Protein 1GY7 (pdb70)

GO terms:
  GO:0005635 nuclear envelope (C, IDA)
  GO:0031267 small GTPase binding (F, IDA)
  GO:0006606 protein import into nucleus (P, IMP)
  GO:0006913 nucleocytoplasmic transport (P, IMP)
  GO:0005737 cytoplasm (C, EXP)

Foldseek 3Di:
DQQVQCVVVVVVQQVCLQVPLLPLLVQAAQQAWECAPPDIDGGSVRVSVVSVPPPFPGKHWAWPDKDKDAPDVPPKMKMKTWTWMDTHPDPGTWIKIWMFTWDDDDPHTHTRYIYIDTDDD/DVLLVQVCVAVVVQQVCLQVPLLPQLVQAAQQAWEQAANDIDGHSVRVSVVSNPPPADGKHWDWDDKDKDAPDPPAKIKIKTWTWIQTPVDPPTFIKIKMFTWDDDPSHTHTRYIYIDTDHD/DPQVVVQVVVLQVCLQVPLLPLLVQAAQQAWECAPPDIDGGSVRVSVVSNPPPFPGKHWAWDDWDKDAPDPPPKMKIKTWTWIQTDPDPDTWIKIWIFTWDDDDSHTHTRYIYMDIDGD/DPVQVVVQVVVLQVVLQVPLLPLLVQAAQQAWECAAPDIDGHSVRVSVVSNPDPADGKHWDWDDWDKDAPDPPAKIKIKTWTWMCTDPDDDTWTKIKMFTWDDDPSHTHTRYIYIHIDDD

Nearest PDB structures (foldseek):
  1gyb-assembly2_C  TM=9.883E-01  e=4.942E-22  Saccharomyces cerevisiae
  1jb2-assembly1_B  TM=9.463E-01  e=9.056E-14  Rattus norvegicus
  1jb4-assembly1_B  TM=9.414E-01  e=1.019E-13  Rattus norvegicus
  1gy6-assembly1_B  TM=9.340E-01  e=9.608E-14  Rattus norvegicus
  2r4i-assembly1_B  TM=7.068E-01  e=5.750E-04  Cytophaga hutchinsonii ATCC 33406

Structure (mmCIF, N/CA/C/O backbone):
data_1GY7
#
_entry.id   1GY7
#
_cell.length_a   58.660
_cell.length_b   83.870
_cell.length_c   61.500
_cell.angle_alpha   90.00
_cell.angle_beta   115.86
_cell.angle_gamma   90.00
#
_symmetry.space_group_name_H-M   'P 1 21 1'
#
loop_
_entity.id
_entity.type
_entity.pdbx_description
1 polymer 'NUCLEAR TRANSPORT FACTOR 2'
2 water water
#
loop_
_atom_site.group_PDB
_atom_site.id
_atom_site.type_symbol
_atom_site.label_atom_id
_atom_site.label_alt_id
_atom_site.label_comp_id
_atom_site.label_asym_id
_atom_site.label_entity_id
_atom_site.label_seq_id
_atom_site.pdbx_PDB_ins_code
_atom_site.Cartn_x
_atom_site.Cartn_y
_atom_site.Cartn_z
_atom_site.occupancy
_atom_site.B_iso_or_equiv
_atom_site.auth_seq_id
_atom_site.auth_comp_id
_atom_site.auth_asym_id
_atom_site.auth_atom_id
_atom_site.pdbx_PDB_model_num
ATOM 1 N N . ASP A 1 4 ? 21.291 -14.465 26.879 1.00 44.69 4 ASP A N 1
ATOM 2 C CA . ASP A 1 4 ? 22.316 -13.409 27.110 1.00 44.34 4 ASP A CA 1
ATOM 3 C C . ASP A 1 4 ? 21.669 -12.159 27.699 1.00 43.96 4 ASP A C 1
ATOM 4 O O . ASP A 1 4 ? 21.401 -12.096 28.900 1.00 43.70 4 ASP A O 1
ATOM 6 N N . PHE A 1 5 ? 21.420 -11.165 26.851 1.00 42.86 5 PHE A N 1
ATOM 7 C CA . PHE A 1 5 ? 20.803 -9.926 27.304 1.00 42.08 5 PHE A CA 1
ATOM 8 C C . PHE A 1 5 ? 19.413 -10.197 27.864 1.00 40.42 5 PHE A C 1
ATOM 9 O O . PHE A 1 5 ? 18.936 -9.466 28.733 1.00 39.76 5 PHE A O 1
ATOM 17 N N . ASN A 1 6 ? 18.765 -11.246 27.362 1.00 38.77 6 ASN A N 1
ATOM 18 C CA . ASN A 1 6 ? 17.435 -11.613 27.837 1.00 37.97 6 ASN A CA 1
ATOM 19 C C . ASN A 1 6 ? 17.522 -12.135 29.268 1.00 36.35 6 ASN A C 1
ATOM 20 O O . ASN A 1 6 ? 16.625 -11.900 30.077 1.00 35.85 6 ASN A O 1
ATOM 25 N N . THR A 1 7 ? 18.606 -12.843 29.575 1.00 35.81 7 THR A N 1
ATOM 26 C CA . THR A 1 7 ? 18.809 -13.386 30.915 1.00 34.90 7 THR A CA 1
ATOM 27 C C . THR A 1 7 ? 19.065 -12.236 31.880 1.00 33.88 7 THR A C 1
ATOM 28 O O . THR A 1 7 ? 18.469 -12.165 32.955 1.00 32.96 7 THR A O 1
ATOM 32 N N . LEU A 1 8 ? 19.958 -11.335 31.486 1.00 33.23 8 LEU A N 1
ATOM 33 C CA . LEU A 1 8 ? 20.285 -10.177 32.309 1.00 33.92 8 LEU A CA 1
ATOM 34 C C . LEU A 1 8 ? 19.031 -9.343 32.548 1.00 32.85 8 LEU A C 1
ATOM 35 O O . LEU A 1 8 ? 18.762 -8.910 33.671 1.00 31.77 8 LEU A O 1
ATOM 40 N N . ALA A 1 9 ? 18.264 -9.127 31.483 1.00 31.98 9 ALA A N 1
ATOM 41 C CA . ALA A 1 9 ? 17.037 -8.345 31.563 1.00 30.25 9 ALA A CA 1
ATOM 42 C C . ALA A 1 9 ? 15.994 -9.081 32.390 1.00 29.79 9 ALA A C 1
ATOM 43 O O . ALA A 1 9 ? 15.250 -8.468 33.155 1.00 29.52 9 ALA A O 1
ATOM 45 N N . GLN A 1 10 ? 15.944 -10.399 32.228 1.00 28.21 10 GLN A N 1
ATOM 46 C CA . GLN A 1 10 ? 14.997 -11.221 32.966 1.00 28.54 10 GLN A CA 1
ATOM 47 C C . GLN A 1 10 ? 15.251 -11.050 34.455 1.00 26.17 10 GLN A C 1
ATOM 48 O O . GLN A 1 10 ? 14.335 -10.753 35.219 1.00 26.21 10 GLN A O 1
ATOM 54 N N . ASN A 1 11 ? 16.504 -11.224 34.862 1.00 24.60 11 ASN A N 1
ATOM 55 C CA . ASN A 1 11 ? 16.847 -11.103 36.271 1.00 22.84 11 ASN A CA 1
ATOM 56 C C . ASN A 1 11 ? 16.540 -9.735 36.862 1.00 20.31 11 ASN A C 1
ATOM 57 O O . ASN A 1 11 ? 15.904 -9.647 37.908 1.00 19.81 11 ASN A O 1
ATOM 62 N N . PHE A 1 12 ? 16.980 -8.668 36.203 1.00 20.22 12 PHE A N 1
ATOM 63 C CA . PHE A 1 12 ? 16.719 -7.333 36.730 1.00 19.63 12 PHE A CA 1
ATOM 64 C C . PHE A 1 12 ? 15.228 -7.014 36.730 1.00 19.66 12 PHE A C 1
ATOM 65 O O . PHE A 1 12 ? 14.684 -6.539 37.727 1.00 17.55 12 PHE A O 1
ATOM 73 N N . THR A 1 13 ? 14.570 -7.277 35.605 1.00 20.27 13 THR A N 1
ATOM 74 C CA . THR A 1 13 ? 13.144 -7.004 35.475 1.00 22.09 13 THR A CA 1
ATOM 75 C C . THR A 1 13 ? 12.307 -7.753 36.507 1.00 22.07 13 THR A C 1
ATOM 76 O O . THR A 1 13 ? 11.379 -7.187 37.085 1.00 22.18 13 THR A O 1
ATOM 80 N N . GLN A 1 14 ? 12.628 -9.023 36.739 1.00 21.94 14 GLN A N 1
ATOM 81 C CA . GLN A 1 14 ? 11.897 -9.812 37.723 1.00 22.75 14 GLN A CA 1
ATOM 82 C C . GLN A 1 14 ? 12.102 -9.224 39.114 1.00 20.83 14 GLN A C 1
ATOM 83 O O . GLN A 1 14 ? 11.166 -9.156 39.906 1.00 20.84 14 GLN A O 1
ATOM 89 N N . PHE A 1 15 ? 13.331 -8.802 39.400 1.00 18.90 15 PHE A N 1
ATOM 90 C CA . PHE A 1 15 ? 13.658 -8.203 40.689 1.00 17.76 15 PHE A CA 1
ATOM 91 C C . PHE A 1 15 ? 12.845 -6.921 40.853 1.00 17.64 15 PHE A C 1
ATOM 92 O O . PHE A 1 15 ? 12.292 -6.647 41.922 1.00 18.06 15 PHE A O 1
ATOM 100 N N . TYR A 1 16 ? 12.774 -6.142 39.779 1.00 15.67 16 TYR A N 1
ATOM 101 C CA . TYR A 1 16 ? 12.037 -4.888 39.798 1.00 14.29 16 TYR A CA 1
ATOM 102 C C . TYR A 1 16 ? 10.557 -5.105 40.092 1.00 14.00 16 TYR A C 1
ATOM 103 O O . TYR A 1 16 ? 10.000 -4.484 41.001 1.00 15.10 16 TYR A O 1
ATOM 112 N N . TYR A 1 17 ? 9.912 -5.980 39.324 1.00 14.24 17 TYR A N 1
ATOM 113 C CA . TYR A 1 17 ? 8.492 -6.224 39.536 1.00 14.91 17 TYR A CA 1
ATOM 114 C C . TYR A 1 17 ? 8.194 -6.868 40.882 1.00 15.51 17 TYR A C 1
ATOM 115 O O . TYR A 1 17 ? 7.166 -6.580 41.492 1.00 16.30 17 TYR A O 1
ATOM 124 N N . ASN A 1 18 ? 9.083 -7.740 41.348 1.00 17.59 18 ASN A N 1
ATOM 125 C CA . ASN A 1 18 ? 8.885 -8.372 42.648 1.00 19.86 18 ASN A CA 1
ATOM 126 C C . ASN A 1 18 ? 8.845 -7.287 43.723 1.00 18.77 18 ASN A C 1
ATOM 127 O O . ASN A 1 18 ? 8.013 -7.318 44.629 1.00 19.71 18 ASN A O 1
ATOM 132 N N . GLN A 1 19 ? 9.745 -6.316 43.611 1.00 19.29 19 GLN A N 1
ATOM 133 C CA . GLN A 1 19 ? 9.810 -5.228 44.578 1.00 19.06 19 GLN A CA 1
ATOM 134 C C . GLN A 1 19 ? 8.605 -4.300 44.443 1.00 18.53 19 GLN A C 1
ATOM 135 O O . GLN A 1 19 ? 8.082 -3.806 45.439 1.00 17.92 19 GLN A O 1
ATOM 141 N N . PHE A 1 20 ? 8.173 -4.062 43.207 1.00 17.58 20 PHE A N 1
ATOM 142 C CA . PHE A 1 20 ? 7.019 -3.200 42.947 1.00 15.95 20 PHE A CA 1
ATOM 143 C C . PHE A 1 20 ? 5.785 -3.806 43.615 1.00 16.29 20 PHE A C 1
ATOM 144 O O . PHE A 1 20 ? 5.027 -3.112 44.299 1.00 16.74 20 PHE A O 1
ATOM 152 N N . ASP A 1 21 ? 5.593 -5.105 43.411 1.00 17.52 21 ASP A N 1
ATOM 153 C CA . ASP A 1 21 ? 4.446 -5.810 43.967 1.00 19.84 21 ASP A CA 1
ATOM 154 C C . ASP A 1 21 ? 4.525 -5.997 45.484 1.00 20.96 21 ASP A C 1
ATOM 155 O O . ASP A 1 21 ? 3.499 -6.102 46.150 1.00 23.25 21 ASP A O 1
ATOM 160 N N . THR A 1 22 ? 5.739 -6.032 46.024 1.00 21.26 22 THR A N 1
ATOM 161 C CA . THR A 1 22 ? 5.934 -6.207 47.464 1.00 22.15 22 THR A CA 1
ATOM 162 C C . THR A 1 22 ? 5.830 -4.883 48.219 1.00 21.25 22 THR A C 1
ATOM 163 O O . THR A 1 22 ? 5.060 -4.758 49.174 1.00 20.97 22 THR A O 1
ATOM 167 N N . ASP A 1 23 ? 6.620 -3.902 47.794 1.00 20.61 23 ASP A N 1
ATOM 168 C CA . ASP A 1 23 ? 6.619 -2.584 48.421 1.00 20.31 23 ASP A CA 1
ATOM 169 C C . ASP A 1 23 ? 7.247 -1.585 47.458 1.00 19.65 23 ASP A C 1
ATOM 170 O O . ASP A 1 23 ? 8.466 -1.409 47.431 1.00 19.27 23 ASP A O 1
ATOM 175 N N . ARG A 1 24 ? 6.405 -0.927 46.670 1.00 19.45 24 ARG A N 1
ATOM 176 C CA . ARG A 1 24 ? 6.886 0.034 45.688 1.00 19.83 24 ARG A CA 1
ATOM 177 C C . ARG A 1 24 ? 7.580 1.271 46.263 1.00 19.81 24 ARG A C 1
ATOM 178 O O . ARG A 1 24 ? 8.306 1.964 45.546 1.00 19.05 24 ARG A O 1
ATOM 186 N N . SER A 1 25 ? 7.382 1.544 47.551 1.00 20.64 25 SER A N 1
ATOM 187 C CA . SER A 1 25 ? 8.017 2.707 48.169 1.00 21.14 25 SER A CA 1
ATOM 188 C C . SER A 1 25 ? 9.524 2.497 48.333 1.00 21.96 25 SER A C 1
ATOM 189 O O . SER A 1 25 ? 10.258 3.435 48.665 1.00 22.71 25 SER A O 1
ATOM 192 N N . GLN A 1 26 ? 9.981 1.271 48.088 1.00 21.00 26 GLN A N 1
ATOM 193 C CA . GLN A 1 26 ? 11.396 0.932 48.217 1.00 21.70 26 GLN A CA 1
ATOM 194 C C . GLN A 1 26 ? 12.114 0.792 46.875 1.00 19.94 26 GLN A C 1
ATOM 195 O O . GLN A 1 26 ? 13.220 0.254 46.813 1.00 20.81 26 GLN A O 1
ATOM 201 N N . LEU A 1 27 ? 11.490 1.279 45.807 1.00 17.79 27 LEU A N 1
ATOM 202 C CA . LEU A 1 27 ? 12.079 1.198 44.471 1.00 17.22 27 LEU A CA 1
ATOM 203 C C . LEU A 1 27 ? 13.098 2.294 44.178 1.00 16.80 27 LEU A C 1
ATOM 204 O O . LEU A 1 27 ? 13.752 2.275 43.137 1.00 15.36 27 LEU A O 1
ATOM 209 N N . GLY A 1 28 ? 13.229 3.246 45.096 1.00 17.33 28 GLY A N 1
ATOM 210 C CA . GLY A 1 28 ? 14.148 4.354 44.900 1.00 18.94 28 GLY A CA 1
ATOM 211 C C . GLY A 1 28 ? 15.573 4.027 44.491 1.00 19.62 28 GLY A C 1
ATOM 212 O O . GLY A 1 28 ? 16.148 4.706 43.637 1.00 19.50 28 GLY A O 1
ATOM 213 N N . ASN A 1 29 ? 16.150 2.989 45.088 1.00 19.93 29 ASN A N 1
ATOM 214 C CA . ASN A 1 29 ? 17.525 2.617 44.783 1.00 21.32 29 ASN A CA 1
ATOM 215 C C . ASN A 1 29 ? 17.745 2.105 43.365 1.00 20.45 29 ASN A C 1
ATOM 216 O O . ASN A 1 29 ? 18.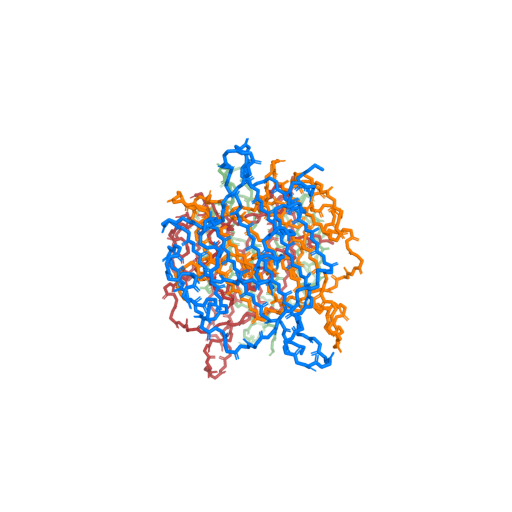886 1.891 42.954 1.00 20.90 29 ASN A O 1
ATOM 221 N N . LEU A 1 30 ? 16.664 1.908 42.617 1.00 18.52 30 LEU A N 1
ATOM 222 C CA . LEU A 1 30 ? 16.784 1.432 41.245 1.00 17.65 30 LEU A CA 1
ATOM 223 C C . LEU A 1 30 ? 16.732 2.602 40.265 1.00 17.27 30 LEU A C 1
ATOM 224 O O . LEU A 1 30 ? 16.849 2.417 39.053 1.00 17.38 30 LEU A O 1
ATOM 229 N N . TYR A 1 31 ? 16.571 3.807 40.804 1.00 15.92 31 TYR A N 1
ATOM 230 C CA . TYR A 1 31 ? 16.507 5.027 39.998 1.00 16.11 31 TYR A CA 1
ATOM 231 C C . TYR A 1 31 ? 17.596 6.000 40.437 1.00 17.41 31 TYR A C 1
ATOM 232 O O . TYR A 1 31 ? 18.187 5.837 41.503 1.00 17.94 31 TYR A O 1
ATOM 241 N N . ARG A 1 32 ? 17.859 7.009 39.613 1.00 16.41 32 ARG A N 1
ATOM 242 C CA . ARG A 1 32 ? 18.870 8.016 39.933 1.00 17.74 32 ARG A CA 1
ATOM 243 C C . ARG A 1 32 ? 18.318 9.413 39.633 1.00 17.05 32 ARG A C 1
ATOM 244 O O . ARG A 1 32 ? 17.196 9.550 39.150 1.00 16.99 32 ARG A O 1
ATOM 252 N N . ASN A 1 33 ? 19.097 10.452 39.923 1.00 18.57 33 ASN A N 1
ATOM 253 C CA . ASN A 1 33 ? 18.646 11.820 39.689 1.00 19.65 33 ASN A CA 1
ATOM 254 C C . ASN A 1 33 ? 18.227 12.099 38.247 1.00 17.96 33 ASN A C 1
ATOM 255 O O . ASN A 1 33 ? 17.263 12.826 38.000 1.00 18.89 33 ASN A O 1
ATOM 260 N N . GLU A 1 34 ? 18.962 11.522 37.302 1.00 17.71 34 GLU A N 1
ATOM 261 C CA . GLU A 1 34 ? 18.707 11.723 35.879 1.00 16.50 34 GLU A CA 1
ATOM 262 C C . GLU A 1 34 ? 17.558 10.889 35.322 1.00 15.81 34 GLU A C 1
ATOM 263 O O . GLU A 1 34 ? 17.063 11.164 34.226 1.00 16.50 34 GLU A O 1
ATOM 269 N N . SER A 1 35 ? 17.131 9.882 36.077 1.00 14.76 35 SER A N 1
ATOM 270 C CA . SER A 1 35 ? 16.068 8.985 35.630 1.00 12.99 35 SER A CA 1
ATOM 271 C C . SER A 1 35 ? 14.748 9.646 35.268 1.00 12.85 35 SER A C 1
ATOM 272 O O . SER A 1 35 ? 14.323 10.607 35.900 1.00 13.05 35 SER A O 1
ATOM 275 N N . MET A 1 36 ? 14.095 9.112 34.241 1.00 12.77 36 MET A N 1
ATOM 276 C CA . MET A 1 36 ? 12.812 9.648 33.806 1.00 13.43 36 MET A CA 1
ATOM 277 C C . MET A 1 36 ? 11.749 8.573 33.750 1.00 12.97 36 MET A C 1
ATOM 278 O O . MET A 1 36 ? 11.991 7.467 33.256 1.00 12.17 36 MET A O 1
ATOM 283 N N . LEU A 1 37 ? 10.574 8.911 34.267 1.00 12.06 37 LEU A N 1
ATOM 284 C CA . LEU A 1 37 ? 9.434 8.007 34.254 1.00 13.06 37 LEU A CA 1
ATOM 285 C C . LEU A 1 37 ? 8.270 8.653 33.526 1.00 13.42 37 LEU A C 1
ATOM 286 O O . LEU A 1 37 ? 7.885 9.783 33.830 1.00 13.35 37 LEU A O 1
ATOM 291 N N . THR A 1 38 ? 7.732 7.952 32.540 1.00 11.77 38 THR A N 1
ATOM 292 C CA . THR A 1 38 ? 6.546 8.436 31.860 1.00 12.41 38 THR A CA 1
ATOM 293 C C . THR A 1 38 ? 5.523 7.400 32.269 1.00 13.49 38 THR A C 1
ATOM 294 O O . THR A 1 38 ? 5.550 6.266 31.793 1.00 14.03 38 THR A O 1
ATOM 298 N N . PHE A 1 39 ? 4.663 7.769 33.208 1.00 13.63 39 PHE A N 1
ATOM 299 C CA . PHE A 1 39 ? 3.637 6.856 33.669 1.00 14.57 39 PHE A CA 1
ATOM 300 C C . PHE A 1 39 ? 2.361 7.366 33.030 1.00 16.86 39 PHE A C 1
ATOM 301 O O . PHE A 1 39 ? 1.707 8.265 33.555 1.00 15.92 39 PHE A O 1
ATOM 309 N N . GLU A 1 40 ? 2.035 6.800 31.874 1.00 18.96 40 GLU A N 1
ATOM 310 C CA . GLU A 1 40 ? 0.863 7.212 31.122 1.00 20.34 40 GLU A CA 1
ATOM 311 C C . GLU A 1 40 ? 0.999 8.713 30.845 1.00 20.37 40 GLU A C 1
ATOM 312 O O . GLU A 1 40 ? 1.909 9.110 30.116 1.00 21.21 40 GLU A O 1
ATOM 318 N N . THR A 1 41 ? 0.148 9.557 31.421 1.00 21.41 41 THR A N 1
ATOM 319 C CA . THR A 1 41 ? 0.271 10.991 31.160 1.00 21.24 41 THR A CA 1
ATOM 320 C C . THR A 1 41 ? 1.134 11.750 32.169 1.00 21.60 41 THR A C 1
ATOM 321 O O . THR A 1 41 ? 1.324 12.960 32.035 1.00 23.35 41 THR A O 1
ATOM 325 N N . SER A 1 42 ? 1.659 11.048 33.169 1.00 21.40 42 SER A N 1
ATOM 326 C CA . SER A 1 42 ? 2.503 11.681 34.183 1.00 20.77 42 SER A CA 1
ATOM 327 C C . SER A 1 42 ? 3.987 11.591 33.822 1.00 21.13 42 SER A C 1
ATOM 328 O O . SER A 1 42 ? 4.495 10.514 33.519 1.00 18.58 42 SER A O 1
ATOM 331 N N . GLN A 1 43 ? 4.679 12.725 33.856 1.00 19.74 43 GLN A N 1
ATOM 332 C CA . GLN A 1 43 ? 6.106 12.762 33.541 1.00 21.06 43 GLN A CA 1
ATOM 333 C C . GLN A 1 43 ? 6.913 13.189 34.769 1.00 20.76 43 GLN A C 1
ATOM 334 O O . GLN A 1 43 ? 6.750 14.304 35.269 1.00 21.00 43 GLN A O 1
ATOM 340 N N . LEU A 1 44 ? 7.780 12.299 35.252 1.00 17.86 44 LEU A N 1
ATOM 341 C CA . LEU A 1 44 ? 8.596 12.579 36.435 1.00 18.71 44 LEU A CA 1
ATOM 342 C C . LEU A 1 44 ? 10.088 12.362 36.200 1.00 18.53 44 LEU A C 1
ATOM 343 O O . LEU A 1 44 ? 10.481 11.561 35.354 1.00 17.17 44 LEU A O 1
ATOM 348 N N . GLN A 1 45 ? 10.910 13.079 36.966 1.00 18.32 45 GLN A N 1
ATOM 349 C CA . GLN A 1 45 ? 12.362 12.968 36.878 1.00 19.22 45 GLN A CA 1
ATOM 350 C C . GLN A 1 45 ? 12.959 12.838 38.274 1.00 17.89 45 GLN A C 1
ATOM 351 O O . GLN A 1 45 ? 12.558 13.555 39.194 1.00 17.29 45 GLN A O 1
ATOM 357 N N . GLY A 1 46 ? 13.916 11.927 38.425 1.00 16.45 46 GLY A N 1
ATOM 358 C CA . GLY A 1 46 ? 14.559 11.729 39.711 1.00 16.63 46 GLY A CA 1
ATOM 359 C C . GLY A 1 46 ? 13.869 10.683 40.566 1.00 15.59 46 GLY A C 1
ATOM 360 O O . GLY A 1 46 ? 12.648 10.542 40.521 1.00 15.01 46 GLY A O 1
ATOM 361 N N . ALA A 1 47 ? 14.652 9.962 41.361 1.00 15.27 47 ALA A N 1
ATOM 362 C CA . ALA A 1 47 ? 14.117 8.909 42.217 1.00 17.72 47 ALA A CA 1
ATOM 363 C C . ALA A 1 47 ? 12.996 9.359 43.149 1.00 17.73 47 ALA A C 1
ATOM 364 O O . ALA A 1 47 ? 12.012 8.644 43.323 1.00 16.50 47 ALA A O 1
ATOM 366 N N . LYS A 1 48 ? 13.142 10.532 43.757 1.00 19.08 48 LYS A N 1
ATOM 367 C CA . LYS A 1 48 ? 12.126 11.036 44.680 1.00 20.16 48 LYS A CA 1
ATOM 368 C C . LYS A 1 48 ? 10.747 11.191 44.037 1.00 19.07 48 LYS A C 1
ATOM 369 O O . LYS A 1 48 ? 9.763 10.637 44.528 1.00 18.54 48 LYS A O 1
ATOM 375 N N . ASP A 1 49 ? 10.677 11.940 42.941 1.00 16.99 49 ASP A N 1
ATOM 376 C CA . ASP A 1 49 ? 9.404 12.159 42.258 1.00 16.61 49 ASP A CA 1
ATOM 377 C C . ASP A 1 49 ? 8.864 10.889 41.608 1.00 15.41 49 ASP A C 1
ATOM 378 O O . ASP A 1 49 ? 7.652 10.679 41.558 1.00 15.87 49 ASP A O 1
ATOM 383 N N . ILE A 1 50 ? 9.760 10.049 41.101 1.00 15.21 50 ILE A N 1
ATOM 384 C CA . ILE A 1 50 ? 9.343 8.802 40.469 1.00 14.66 50 ILE A CA 1
ATOM 385 C C . ILE A 1 50 ? 8.677 7.891 41.492 1.00 15.14 50 ILE A C 1
ATOM 386 O O . ILE A 1 50 ? 7.565 7.414 41.274 1.00 14.62 50 ILE A O 1
ATOM 391 N N . VAL A 1 51 ? 9.346 7.657 42.615 1.00 16.28 51 VAL A N 1
ATOM 392 C CA . VAL A 1 51 ? 8.775 6.799 43.643 1.00 16.45 51 VAL A CA 1
ATOM 393 C C . VAL A 1 51 ? 7.484 7.401 44.193 1.00 16.15 51 VAL A C 1
ATOM 394 O O . VAL A 1 51 ? 6.531 6.677 44.485 1.00 17.40 51 VAL A O 1
ATOM 398 N N . GLU A 1 52 ? 7.454 8.725 44.326 1.00 17.12 52 GLU A N 1
ATOM 399 C CA . GLU A 1 52 ? 6.275 9.418 44.832 1.00 18.17 52 GLU A CA 1
ATOM 400 C C . GLU A 1 52 ? 5.069 9.079 43.961 1.00 17.49 52 GLU A C 1
ATOM 401 O O . GLU A 1 52 ? 3.980 8.802 44.467 1.00 16.29 52 GLU A O 1
ATOM 407 N N . LYS A 1 53 ? 5.273 9.091 42.648 1.00 15.48 53 LYS A N 1
ATOM 408 C CA . LYS A 1 53 ? 4.197 8.780 41.714 1.00 15.39 53 LYS A CA 1
ATOM 409 C C . LYS A 1 53 ? 3.726 7.336 41.871 1.00 14.89 53 LYS A C 1
ATOM 410 O O . LYS A 1 53 ? 2.525 7.065 41.920 1.00 16.17 53 LYS A O 1
ATOM 416 N N . LEU A 1 54 ? 4.669 6.405 41.949 1.00 15.33 54 LEU A N 1
ATOM 417 C CA . LEU A 1 54 ? 4.303 5.003 42.097 1.00 14.68 54 LEU A CA 1
ATOM 418 C C . LEU A 1 54 ? 3.583 4.748 43.417 1.00 15.72 54 LEU A C 1
ATOM 419 O O . LEU A 1 54 ? 2.628 3.981 43.469 1.00 14.63 54 LEU A O 1
ATOM 424 N N . VAL A 1 55 ? 4.026 5.404 44.483 1.00 15.08 55 VAL A N 1
ATOM 425 C CA . VAL A 1 55 ? 3.385 5.219 45.777 1.00 16.80 55 VAL A CA 1
ATOM 426 C C . VAL A 1 55 ? 1.987 5.834 45.794 1.00 16.85 55 VAL A C 1
ATOM 427 O O . VAL A 1 55 ? 1.098 5.345 46.492 1.00 18.30 55 VAL A O 1
ATOM 431 N N . SER A 1 56 ? 1.788 6.890 45.008 1.00 16.32 56 SER A N 1
ATOM 432 C CA . SER A 1 56 ? 0.493 7.562 44.957 1.00 16.97 56 SER A CA 1
ATOM 433 C C . SER A 1 56 ? -0.604 6.705 44.322 1.00 17.03 56 SER A C 1
ATOM 434 O O . SER A 1 56 ? -1.785 7.010 44.468 1.00 17.55 56 SER A O 1
ATOM 437 N N . LEU A 1 57 ? -0.224 5.640 43.617 1.00 16.21 57 LEU A N 1
ATOM 438 C CA . LEU A 1 57 ? -1.219 4.767 42.994 1.00 16.13 57 LEU A CA 1
ATOM 439 C C . LEU A 1 57 ? -2.024 4.163 44.145 1.00 17.54 57 LEU A C 1
ATOM 440 O O . LEU A 1 57 ? -1.507 3.387 44.944 1.00 16.17 57 LEU A O 1
ATOM 445 N N . PRO A 1 58 ? -3.313 4.520 44.234 1.00 18.21 58 PRO A N 1
ATOM 446 C CA . PRO A 1 58 ? -4.265 4.088 45.260 1.00 20.53 58 PRO A CA 1
ATOM 447 C C . PRO A 1 58 ? -4.678 2.632 45.430 1.00 21.10 58 PRO A C 1
ATOM 448 O O . PRO A 1 58 ? -5.739 2.373 45.992 1.00 23.02 58 PRO A O 1
ATOM 452 N N . PHE A 1 59 ? -3.887 1.673 44.968 1.00 21.52 59 PHE A N 1
ATOM 453 C CA . PHE A 1 59 ? -4.303 0.291 45.167 1.00 22.98 59 PHE A CA 1
ATOM 454 C C . PHE A 1 59 ? -3.666 -0.304 46.416 1.00 24.52 59 PHE A C 1
ATOM 455 O O . PHE A 1 59 ? -2.646 0.188 46.899 1.00 25.71 59 PHE A O 1
ATOM 463 N N . GLN A 1 60 ? -4.286 -1.346 46.957 1.00 27.09 60 GLN A N 1
ATOM 464 C CA . GLN A 1 60 ? -3.762 -1.992 48.153 1.00 30.34 60 GLN A CA 1
ATOM 465 C C . GLN A 1 60 ? -2.836 -3.138 47.764 1.00 29.51 60 GLN A C 1
ATOM 466 O O . GLN A 1 60 ? -1.829 -3.386 48.424 1.00 30.95 60 GLN A O 1
ATOM 472 N N . LYS A 1 61 ? -3.184 -3.830 46.685 1.00 27.86 61 LYS A N 1
ATOM 473 C CA . LYS A 1 61 ? -2.385 -4.946 46.202 1.00 25.78 61 LYS A CA 1
ATOM 474 C C . LYS A 1 61 ? -2.267 -4.885 44.687 1.00 23.57 61 LYS A C 1
ATOM 475 O O . LYS A 1 61 ? -3.172 -4.413 44.001 1.00 22.15 61 LYS A O 1
ATOM 481 N N . VAL A 1 62 ? -1.144 -5.366 44.172 1.00 22.39 62 VAL A N 1
ATOM 482 C CA . VAL A 1 62 ? -0.916 -5.373 42.738 1.00 20.34 62 VAL A CA 1
ATOM 483 C C . VAL A 1 62 ? -0.007 -6.542 42.386 1.00 19.82 62 VAL A C 1
ATOM 484 O O . VAL A 1 62 ? 0.896 -6.894 43.146 1.00 19.69 62 VAL A O 1
ATOM 488 N N . GLN A 1 63 ? -0.265 -7.155 41.237 1.00 18.85 63 GLN A N 1
ATOM 489 C CA . GLN A 1 63 ? 0.540 -8.277 40.782 1.00 19.56 63 GLN A CA 1
ATOM 490 C C . GLN A 1 63 ? 0.849 -8.125 39.304 1.00 18.22 63 GLN A C 1
ATOM 491 O O . GLN A 1 63 ? -0.060 -7.980 38.490 1.00 17.26 63 GLN A O 1
ATOM 497 N N . HIS A 1 64 ? 2.134 -8.139 38.965 1.00 17.92 64 HIS A N 1
ATOM 498 C CA . HIS A 1 64 ? 2.548 -8.045 37.572 1.00 17.03 64 HIS A CA 1
ATOM 499 C C . HIS A 1 64 ? 2.673 -9.462 37.027 1.00 17.27 64 HIS A C 1
ATOM 500 O O . HIS A 1 64 ? 3.225 -10.342 37.691 1.00 18.43 64 HIS A O 1
ATOM 507 N N . ARG A 1 65 ? 2.154 -9.684 35.827 1.00 17.74 65 ARG A N 1
ATOM 508 C CA . ARG A 1 65 ? 2.259 -10.985 35.179 1.00 18.30 65 ARG A CA 1
ATOM 509 C C . ARG A 1 65 ? 2.835 -10.741 33.792 1.00 17.26 65 ARG A C 1
ATOM 510 O O . ARG A 1 65 ? 2.136 -10.260 32.903 1.00 17.23 65 ARG A O 1
ATOM 518 N N . ILE A 1 66 ? 4.113 -11.062 33.620 1.00 16.20 66 ILE A N 1
ATOM 519 C CA . ILE A 1 66 ? 4.795 -10.865 32.341 1.00 15.57 66 ILE A CA 1
ATOM 520 C C . ILE A 1 66 ? 4.352 -11.888 31.298 1.00 14.85 66 ILE A C 1
ATOM 521 O O . ILE A 1 66 ? 4.304 -13.082 31.584 1.00 16.45 66 ILE A O 1
ATOM 526 N N . THR A 1 67 ? 4.012 -11.420 30.099 1.00 12.62 67 THR A N 1
ATOM 527 C CA . THR A 1 67 ? 3.625 -12.327 29.023 1.00 14.15 67 THR A CA 1
ATOM 528 C C . THR A 1 67 ? 4.687 -12.297 27.921 1.00 13.94 67 THR A C 1
ATOM 529 O O . THR A 1 67 ? 4.828 -13.257 27.167 1.00 14.29 67 THR A O 1
ATOM 533 N N . THR A 1 68 ? 5.428 -11.194 27.819 1.00 12.46 68 THR A N 1
ATOM 534 C CA . THR A 1 68 ? 6.531 -11.110 26.862 1.00 11.82 68 THR A CA 1
ATOM 535 C C . THR A 1 68 ? 7.650 -10.240 27.420 1.00 12.02 68 THR A C 1
ATOM 536 O O . THR A 1 68 ? 7.406 -9.262 28.140 1.00 11.38 68 THR A O 1
ATOM 540 N N . LEU A 1 69 ? 8.881 -10.624 27.109 1.00 11.24 69 LEU A N 1
ATOM 541 C CA . LEU A 1 69 ? 10.048 -9.866 27.528 1.00 12.63 69 LEU A CA 1
ATOM 542 C C . LEU A 1 69 ? 11.085 -9.984 26.424 1.00 13.76 69 LEU A C 1
ATOM 543 O O . LEU A 1 69 ? 11.407 -11.090 25.975 1.00 15.35 69 LEU A O 1
ATOM 548 N N . ASP A 1 70 ? 11.593 -8.842 25.975 1.00 12.23 70 ASP A N 1
ATOM 549 C CA . ASP A 1 70 ? 12.598 -8.814 24.921 1.00 13.18 70 ASP A CA 1
ATOM 550 C C . ASP A 1 70 ? 13.660 -7.797 25.292 1.00 13.68 70 ASP A C 1
ATOM 551 O O . ASP A 1 70 ? 13.348 -6.706 25.771 1.00 16.96 70 ASP A O 1
ATOM 556 N N . ALA A 1 71 ? 14.915 -8.148 25.055 1.00 11.85 71 ALA A N 1
ATOM 557 C CA . ALA A 1 71 ? 16.006 -7.242 25.376 1.00 12.55 71 ALA A CA 1
ATOM 558 C C . ALA A 1 71 ? 17.033 -7.186 24.263 1.00 13.09 71 ALA A C 1
ATOM 559 O O . ALA A 1 71 ? 17.238 -8.163 23.535 1.00 13.66 71 ALA A O 1
ATOM 561 N N . GLN A 1 72 ? 17.663 -6.023 24.129 1.00 11.70 72 GLN A N 1
ATOM 562 C CA . GLN A 1 72 ? 18.710 -5.808 23.135 1.00 11.51 72 GLN A CA 1
ATOM 563 C C . GLN A 1 72 ? 19.732 -4.858 23.730 1.00 11.95 72 GLN A C 1
ATOM 564 O O . GLN A 1 72 ? 19.407 -4.043 24.595 1.00 12.73 72 GLN A O 1
ATOM 570 N N . PRO A 1 73 ? 20.991 -4.963 23.297 1.00 13.42 73 PRO A N 1
ATOM 571 C CA . PRO A 1 73 ? 21.982 -4.030 23.842 1.00 13.52 73 PRO A CA 1
ATOM 572 C C . PRO A 1 73 ? 21.611 -2.676 23.229 1.00 14.22 73 PRO A C 1
ATOM 573 O O . PRO A 1 73 ? 21.341 -2.593 22.026 1.00 14.87 73 PRO A O 1
ATOM 577 N N . ALA A 1 74 ? 21.572 -1.629 24.050 1.00 14.25 74 ALA A N 1
ATOM 578 C CA . ALA A 1 74 ? 21.191 -0.297 23.575 1.00 15.05 74 ALA A CA 1
ATOM 579 C C . ALA A 1 74 ? 22.326 0.444 22.879 1.00 14.69 74 ALA A C 1
ATOM 580 O O . AL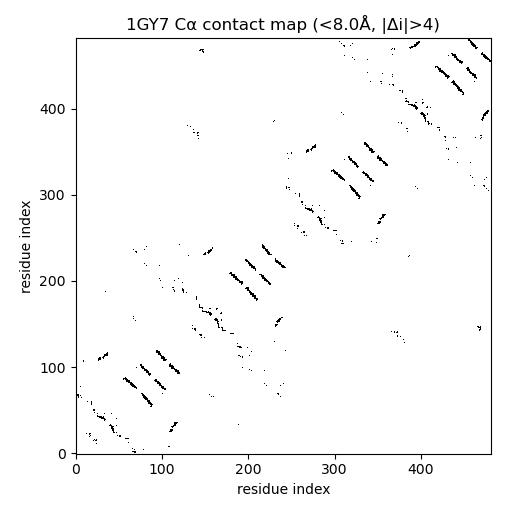A A 1 74 ? 22.103 1.454 22.210 1.00 15.98 74 ALA A O 1
ATOM 582 N N . SER A 1 75 ? 23.539 -0.072 23.037 1.00 14.53 75 SER A N 1
ATOM 583 C CA . SER A 1 75 ? 24.732 0.505 22.426 1.00 15.47 75 SER A CA 1
ATOM 584 C C . SER A 1 75 ? 25.838 -0.502 22.703 1.00 15.14 75 SER A C 1
ATOM 585 O O . SER A 1 75 ? 25.612 -1.501 23.380 1.00 14.56 75 SER A O 1
ATOM 588 N N . PRO A 1 76 ? 27.050 -0.259 22.189 1.00 15.74 76 PRO A N 1
ATOM 589 C CA . PRO A 1 76 ? 28.095 -1.246 22.474 1.00 17.43 76 PRO A CA 1
ATOM 590 C C . PRO A 1 76 ? 28.721 -1.097 23.855 1.00 16.76 76 PRO A C 1
ATOM 591 O O . PRO A 1 76 ? 29.656 -1.822 24.197 1.00 17.27 76 PRO A O 1
ATOM 595 N N . TYR A 1 77 ? 28.190 -0.187 24.664 1.00 14.77 77 TYR A N 1
ATOM 596 C CA . TYR A 1 77 ? 28.782 0.055 25.967 1.00 14.22 77 TYR A CA 1
ATOM 597 C C . TYR A 1 77 ? 28.093 -0.462 27.228 1.00 15.62 77 TYR A C 1
ATOM 598 O O . TYR A 1 77 ? 28.193 0.149 28.292 1.00 17.08 77 TYR A O 1
ATOM 607 N N . GLY A 1 78 ? 27.392 -1.586 27.114 1.00 15.43 78 GLY A N 1
ATOM 608 C CA . GLY A 1 78 ? 26.791 -2.178 28.296 1.00 14.01 78 GLY A CA 1
ATOM 609 C C . GLY A 1 78 ? 25.367 -1.865 28.705 1.00 15.39 78 GLY A C 1
ATOM 610 O O . GLY A 1 78 ? 24.804 -2.589 29.533 1.00 15.48 78 GLY A O 1
ATOM 611 N N . ASP A 1 79 ? 24.780 -0.802 28.168 1.00 13.95 79 ASP A N 1
ATOM 612 C CA . ASP A 1 79 ? 23.409 -0.486 28.536 1.00 14.67 79 ASP A CA 1
ATOM 613 C C . ASP A 1 79 ? 22.455 -1.400 27.774 1.00 13.96 79 ASP A C 1
ATOM 614 O O . ASP A 1 79 ? 22.778 -1.891 26.690 1.00 14.62 79 ASP A O 1
ATOM 619 N N . VAL A 1 80 ? 21.288 -1.648 28.358 1.00 12.91 80 VAL A N 1
ATOM 620 C CA . VAL A 1 80 ? 20.322 -2.557 27.760 1.00 14.88 80 VAL A CA 1
ATOM 621 C C . VAL A 1 80 ? 18.922 -1.977 27.639 1.00 13.98 80 VAL A C 1
ATOM 622 O O . VAL A 1 80 ? 18.467 -1.234 28.504 1.00 14.59 80 VAL A O 1
ATOM 626 N N . LEU A 1 81 ? 18.248 -2.329 26.552 1.00 13.23 81 LEU A N 1
ATOM 627 C CA . LEU A 1 81 ? 16.883 -1.884 26.322 1.00 12.57 81 LEU A CA 1
ATOM 628 C C . LEU A 1 81 ? 16.011 -3.118 26.547 1.00 12.86 81 LEU A C 1
ATOM 629 O O . LEU A 1 81 ? 16.302 -4.191 26.020 1.00 13.57 81 LEU A O 1
ATOM 634 N N . VAL A 1 82 ? 14.958 -2.973 27.343 1.00 11.84 82 VAL A N 1
ATOM 635 C CA . VAL A 1 82 ? 14.062 -4.094 27.617 1.00 12.42 82 VAL A CA 1
ATOM 636 C C . VAL A 1 82 ? 12.616 -3.681 27.401 1.00 13.32 82 VAL A C 1
ATOM 637 O O . VAL A 1 82 ? 12.185 -2.648 27.913 1.00 14.65 82 VAL A O 1
ATOM 641 N N . MET A 1 83 ? 11.869 -4.469 26.631 1.00 10.48 83 MET A N 1
ATOM 642 C CA . MET A 1 83 ? 10.457 -4.169 26.425 1.00 10.52 83 MET A CA 1
ATOM 643 C C . MET A 1 83 ? 9.658 -5.292 27.055 1.00 10.44 83 MET A C 1
ATOM 644 O O . MET A 1 83 ? 9.960 -6.468 26.861 1.00 10.42 83 MET A O 1
ATOM 649 N N . ILE A 1 84 ? 8.631 -4.917 27.802 1.00 9.58 84 ILE A N 1
ATOM 650 C CA . ILE A 1 84 ? 7.788 -5.884 28.489 1.00 11.78 84 ILE A CA 1
ATOM 651 C C . ILE A 1 84 ? 6.312 -5.633 28.197 1.00 12.26 84 ILE A C 1
ATOM 652 O O . ILE A 1 84 ? 5.886 -4.491 28.035 1.00 12.16 84 ILE A O 1
ATOM 657 N N . THR A 1 85 ? 5.540 -6.707 28.085 1.00 13.20 85 THR A N 1
ATOM 658 C CA . THR A 1 85 ? 4.094 -6.574 27.949 1.00 11.94 85 THR A CA 1
ATOM 659 C C . THR A 1 85 ? 3.580 -7.625 28.913 1.00 11.84 85 THR A C 1
ATOM 660 O O . THR A 1 85 ? 4.243 -8.637 29.153 1.00 12.54 85 THR A O 1
ATOM 664 N N . GLY A 1 86 ? 2.420 -7.374 29.498 1.00 9.52 86 GLY A N 1
ATOM 665 C CA . GLY A 1 86 ? 1.890 -8.337 30.436 1.00 10.96 86 GLY A CA 1
ATOM 666 C C . GLY A 1 86 ? 0.555 -7.919 30.994 1.00 12.80 86 GLY A C 1
ATOM 667 O O . GLY A 1 86 ? -0.097 -7.009 30.479 1.00 11.62 86 GLY A O 1
ATOM 668 N N . ASP A 1 87 ? 0.159 -8.608 32.056 1.00 15.05 87 ASP A N 1
ATOM 669 C CA . ASP A 1 87 ? -1.100 -8.358 32.735 1.00 18.07 87 ASP A CA 1
ATOM 670 C C . ASP A 1 87 ? -0.822 -7.741 34.091 1.00 17.90 87 ASP A C 1
ATOM 671 O O . ASP A 1 87 ? 0.151 -8.090 34.762 1.00 18.16 87 ASP A O 1
ATOM 676 N N . LEU A 1 88 ? -1.683 -6.819 34.493 1.00 18.22 88 LEU A N 1
ATOM 677 C CA . LEU A 1 88 ? -1.552 -6.179 35.788 1.00 17.30 88 LEU A CA 1
ATOM 678 C C . LEU A 1 88 ? -2.844 -6.492 36.540 1.00 18.61 88 LEU A C 1
ATOM 679 O O . LEU A 1 88 ? -3.927 -6.127 36.089 1.00 20.11 88 LEU A O 1
ATOM 684 N N . LEU A 1 89 ? -2.729 -7.207 37.656 1.00 18.42 89 LEU A N 1
ATOM 685 C CA . LEU A 1 89 ? -3.893 -7.548 38.471 1.00 19.31 89 LEU A CA 1
ATOM 686 C C . LEU A 1 89 ? -3.950 -6.573 39.639 1.00 19.36 89 LEU A C 1
ATOM 687 O O . LEU A 1 89 ? -3.088 -6.584 40.514 1.00 20.33 89 LEU A O 1
ATOM 692 N N . ILE A 1 90 ? -4.973 -5.729 39.646 1.00 20.54 90 ILE A N 1
ATOM 693 C CA . ILE A 1 90 ? -5.113 -4.728 40.692 1.00 20.90 90 ILE A CA 1
ATOM 694 C C . ILE A 1 90 ? -6.142 -5.105 41.751 1.00 23.63 90 ILE A C 1
ATOM 695 O O . ILE A 1 90 ? -7.291 -5.409 41.432 1.00 23.79 90 ILE A O 1
ATOM 700 N N . ASP A 1 91 ? -5.719 -5.077 43.012 1.00 25.36 91 ASP A N 1
ATOM 701 C CA . ASP A 1 91 ? -6.598 -5.410 44.123 1.00 30.30 91 ASP A CA 1
ATOM 702 C C . ASP A 1 91 ? -7.228 -6.783 43.907 1.00 32.64 91 ASP A C 1
ATOM 703 O O . ASP A 1 91 ? -6.545 -7.725 43.502 1.00 32.98 91 ASP A O 1
ATOM 708 N N . GLU A 1 92 ? -8.525 -6.897 44.171 1.00 35.83 92 GLU A N 1
ATOM 709 C CA . GLU A 1 92 ? -9.223 -8.168 44.003 1.00 39.49 92 GLU A CA 1
ATOM 710 C C . GLU A 1 92 ? -9.869 -8.306 42.626 1.00 40.62 92 GLU A C 1
ATOM 711 O O . GLU A 1 92 ? -10.706 -9.184 42.413 1.00 41.87 92 GLU A O 1
ATOM 717 N N . GLU A 1 93 ? -9.479 -7.444 41.693 1.00 41.17 93 GLU A N 1
ATOM 718 C CA . GLU A 1 93 ? -10.031 -7.490 40.343 1.00 41.60 93 GLU A CA 1
ATOM 719 C C . GLU A 1 93 ? -9.737 -8.837 39.689 1.00 41.90 93 GLU A C 1
ATOM 720 O O . GLU A 1 93 ? -8.598 -9.306 39.694 1.00 42.56 93 GLU A O 1
ATOM 722 N N . GLN A 1 94 ? -10.768 -9.458 39.126 1.00 41.64 94 GLN A N 1
ATOM 723 C CA . GLN A 1 94 ? -10.617 -10.752 38.472 1.00 41.39 94 GLN A CA 1
ATOM 724 C C . GLN A 1 94 ? -9.984 -10.600 37.092 1.00 40.58 94 GLN A C 1
ATOM 725 O O . GLN A 1 94 ? -9.106 -11.378 36.714 1.00 41.16 94 GLN A O 1
ATOM 727 N N . ASN A 1 95 ? -10.434 -9.597 36.344 1.00 38.54 95 ASN A N 1
ATOM 728 C CA . ASN A 1 95 ? -9.905 -9.347 35.008 1.00 37.06 95 ASN A CA 1
ATOM 729 C C . ASN A 1 95 ? -8.699 -8.410 35.063 1.00 33.96 95 ASN A C 1
ATOM 730 O O . ASN A 1 95 ? -8.782 -7.291 35.576 1.00 33.86 95 ASN A O 1
ATOM 735 N N . PRO A 1 96 ? -7.556 -8.862 34.534 1.00 31.25 96 PRO A N 1
ATOM 736 C CA . PRO A 1 96 ? -6.344 -8.044 34.538 1.00 28.52 96 PRO A CA 1
ATOM 737 C C . PRO A 1 96 ? -6.362 -6.945 33.486 1.00 26.36 96 PRO A C 1
ATOM 738 O O . PRO A 1 96 ? -7.173 -6.957 32.561 1.00 25.73 96 PRO A O 1
ATOM 742 N N . GLN A 1 97 ? -5.456 -5.991 33.645 1.00 22.19 97 GLN A N 1
ATOM 743 C CA . GLN A 1 97 ? -5.326 -4.894 32.705 1.00 21.27 97 GLN A CA 1
ATOM 744 C C . GLN A 1 97 ? -4.028 -5.132 31.947 1.00 18.86 97 GLN A C 1
ATOM 745 O O . GLN A 1 97 ? -3.025 -5.525 32.539 1.00 20.72 97 GLN A O 1
ATOM 751 N N . ARG A 1 98 ? -4.048 -4.918 30.637 1.00 16.49 98 ARG A N 1
ATOM 752 C CA . ARG A 1 98 ? -2.846 -5.112 29.831 1.00 14.78 98 ARG A CA 1
ATOM 753 C C . ARG A 1 98 ? -1.924 -3.907 29.945 1.00 14.32 98 ARG A C 1
ATOM 754 O O . ARG A 1 98 ? -2.382 -2.766 29.964 1.00 14.23 98 ARG A O 1
ATOM 762 N N . PHE A 1 99 ? -0.623 -4.161 30.024 1.00 12.67 99 PHE A N 1
ATOM 763 C CA . PHE A 1 99 ? 0.342 -3.073 30.106 1.00 13.32 99 PHE A CA 1
ATOM 764 C C . PHE A 1 99 ? 1.525 -3.324 29.184 1.00 13.20 99 PHE A C 1
ATOM 765 O O . PHE A 1 99 ? 1.785 -4.454 28.781 1.00 13.25 99 PHE A O 1
ATOM 773 N N . SER A 1 100 ? 2.219 -2.246 28.837 1.00 12.17 100 SER A N 1
ATOM 774 C CA . SER A 1 100 ? 3.416 -2.311 28.007 1.00 12.20 100 SER A CA 1
ATOM 775 C C . SER A 1 100 ? 4.406 -1.411 28.731 1.00 11.61 100 SER A C 1
ATOM 776 O O . SER A 1 100 ? 4.034 -0.349 29.232 1.00 13.52 100 SER A O 1
ATOM 779 N N . GLN A 1 101 ? 5.658 -1.835 28.808 1.00 10.50 101 GLN A N 1
ATOM 780 C CA . GLN A 1 101 ? 6.656 -1.040 29.508 1.00 10.73 101 GLN A CA 1
ATOM 781 C C . GLN A 1 101 ? 8.021 -1.212 28.873 1.00 10.37 101 GLN A C 1
ATOM 782 O O . GLN A 1 101 ? 8.347 -2.281 28.362 1.00 11.28 101 GLN A O 1
ATOM 788 N N . VAL A 1 102 ? 8.805 -0.144 28.871 1.00 8.47 102 VAL A N 1
ATOM 789 C CA . VAL A 1 102 ? 10.150 -0.224 28.341 1.00 11.03 102 VAL A CA 1
ATOM 790 C C . VAL A 1 102 ? 11.111 0.383 29.359 1.00 11.39 102 VAL A C 1
ATOM 791 O O . VAL A 1 102 ? 10.806 1.399 29.987 1.00 10.26 102 VAL A O 1
ATOM 795 N N . PHE A 1 103 ? 12.246 -0.284 29.548 1.00 10.91 103 PHE A N 1
ATOM 796 C CA . PHE A 1 103 ? 13.293 0.167 30.463 1.00 10.61 103 PHE A CA 1
ATOM 797 C C . PHE A 1 103 ? 14.599 0.313 29.698 1.00 11.60 103 PHE A C 1
ATOM 798 O O . PHE A 1 103 ? 14.914 -0.511 28.838 1.00 11.88 103 PHE A O 1
ATOM 806 N N . HIS A 1 104 ? 15.348 1.367 29.999 1.00 10.80 104 HIS A N 1
ATOM 807 C CA . HIS A 1 104 ? 16.671 1.554 29.416 1.00 9.58 104 HIS A CA 1
ATOM 808 C C . HIS A 1 104 ? 17.519 1.414 30.681 1.00 10.84 104 HIS A C 1
ATOM 809 O O . HIS A 1 104 ? 17.470 2.263 31.570 1.00 12.01 104 HIS A O 1
ATOM 816 N N . LEU A 1 105 ? 18.249 0.308 30.772 1.00 10.54 105 LEU A N 1
ATOM 817 C CA . LEU A 1 105 ? 19.068 0.004 31.937 1.00 11.19 105 LEU A CA 1
ATOM 818 C C . LEU A 1 105 ? 20.529 0.379 31.737 1.00 12.89 105 LEU A C 1
ATOM 819 O O . LEU A 1 105 ? 21.114 0.099 30.691 1.00 12.52 105 LEU A O 1
ATOM 824 N N . ILE A 1 106 ? 21.107 1.005 32.758 1.00 12.45 106 ILE A N 1
ATOM 825 C CA . ILE A 1 106 ? 22.503 1.426 32.725 1.00 14.25 106 ILE A CA 1
ATOM 826 C C . ILE A 1 106 ? 23.278 0.577 33.729 1.00 14.20 106 ILE A C 1
ATOM 827 O O . ILE A 1 106 ? 22.869 0.442 34.881 1.00 14.73 106 ILE A O 1
ATOM 832 N N . PRO A 1 107 ? 24.404 -0.011 33.302 1.00 16.19 107 PRO A N 1
ATOM 833 C CA . PRO A 1 107 ? 25.187 -0.840 34.220 1.00 18.43 107 PRO A CA 1
ATOM 834 C C . PRO A 1 107 ? 25.585 -0.110 35.496 1.00 19.23 107 PRO A C 1
ATOM 835 O O . PRO A 1 107 ? 25.981 1.056 35.466 1.00 19.12 107 PRO A O 1
ATOM 839 N N . ASP A 1 108 ? 25.462 -0.808 36.617 1.00 21.85 108 ASP A N 1
ATOM 840 C CA . ASP A 1 108 ? 25.786 -0.247 37.918 1.00 24.37 108 ASP A CA 1
ATOM 841 C C . ASP A 1 108 ? 26.191 -1.391 38.840 1.00 26.21 108 ASP A C 1
ATOM 842 O O . ASP A 1 108 ? 25.347 -2.162 39.297 1.00 26.91 108 ASP A O 1
ATOM 847 N N . GLY A 1 109 ? 27.490 -1.501 39.100 1.00 28.01 109 GLY A N 1
ATOM 848 C CA . GLY A 1 109 ? 27.976 -2.572 39.949 1.00 29.07 109 GLY A CA 1
ATOM 849 C C . GLY A 1 109 ? 27.726 -3.894 39.257 1.00 30.15 109 GLY A C 1
ATOM 850 O O . GLY A 1 109 ? 28.073 -4.063 38.088 1.00 31.14 109 GLY A O 1
ATOM 851 N N . ASN A 1 110 ? 27.112 -4.831 39.969 1.00 30.76 110 ASN A N 1
ATOM 852 C CA . ASN A 1 110 ? 26.814 -6.138 39.401 1.00 30.72 110 ASN A CA 1
ATOM 853 C C . ASN A 1 110 ? 25.390 -6.155 38.858 1.00 29.79 110 ASN A C 1
ATOM 854 O O . ASN A 1 110 ? 24.853 -7.211 38.525 1.00 30.54 110 ASN A O 1
ATOM 856 N N . SER A 1 111 ? 24.781 -4.978 38.768 1.00 27.83 111 SER A N 1
ATOM 857 C CA . SER A 1 111 ? 23.416 -4.881 38.276 1.00 25.06 111 SER A CA 1
ATOM 858 C C . SER A 1 111 ? 23.199 -3.657 37.386 1.00 21.57 111 SER A C 1
ATOM 859 O O . SER A 1 111 ? 24.055 -3.309 36.573 1.00 21.11 111 SER A O 1
ATOM 862 N N . TYR A 1 112 ? 22.050 -3.009 37.550 1.00 20.27 112 TYR A N 1
ATOM 863 C CA . TYR A 1 112 ? 21.705 -1.843 36.743 1.00 17.79 112 TYR A CA 1
ATOM 864 C C . TYR A 1 112 ? 20.826 -0.861 37.490 1.00 16.35 112 TYR A C 1
ATOM 865 O O . TYR A 1 112 ? 20.327 -1.147 38.571 1.00 17.82 112 TYR A O 1
ATOM 874 N N . TYR A 1 113 ? 20.642 0.310 36.889 1.00 15.63 113 TYR A N 1
ATOM 875 C CA . TYR A 1 113 ? 19.714 1.292 37.423 1.00 15.58 113 TYR A CA 1
ATOM 876 C C . TYR A 1 113 ? 18.889 1.675 36.199 1.00 13.53 113 TYR A C 1
ATOM 877 O O . TYR A 1 113 ? 19.328 1.477 35.059 1.00 13.91 113 TYR A O 1
ATOM 886 N N . VAL A 1 114 ? 17.683 2.174 36.433 1.00 14.91 114 VAL A N 1
ATOM 887 C CA . VAL A 1 114 ? 16.777 2.547 35.352 1.00 12.51 114 VAL A CA 1
ATOM 888 C C . VAL A 1 114 ? 16.937 4.007 34.933 1.00 12.73 114 VAL A C 1
ATOM 889 O O . VAL A 1 114 ? 16.727 4.913 35.740 1.00 14.44 114 VAL A O 1
ATOM 893 N N . PHE A 1 115 ? 17.317 4.228 33.674 1.00 11.26 115 PHE A N 1
ATOM 894 C CA . PHE A 1 115 ? 17.484 5.585 33.150 1.00 11.77 115 PHE A CA 1
ATOM 895 C C . PHE A 1 115 ? 16.166 6.028 32.513 1.00 12.41 115 PHE A C 1
ATOM 896 O O . PHE A 1 115 ? 15.692 7.133 32.772 1.00 13.84 115 PHE A O 1
ATOM 904 N N . ASN A 1 116 ? 15.586 5.172 31.671 1.00 12.35 116 ASN A N 1
ATOM 905 C CA . ASN A 1 116 ? 14.294 5.459 31.039 1.00 11.72 116 ASN A CA 1
ATOM 906 C C . ASN A 1 116 ? 13.294 4.412 31.499 1.00 11.65 116 ASN A C 1
ATOM 907 O O . ASN A 1 116 ? 13.602 3.222 31.520 1.00 12.68 116 ASN A O 1
ATOM 912 N N . ASP A 1 117 ? 12.099 4.867 31.849 1.00 11.77 117 ASP A N 1
ATOM 913 C CA . ASP A 1 117 ? 11.014 3.992 32.264 1.00 11.36 117 ASP A CA 1
ATOM 914 C C . ASP A 1 117 ? 9.767 4.590 31.622 1.00 12.73 117 ASP A C 1
ATOM 915 O O . ASP A 1 117 ? 9.363 5.703 31.969 1.00 10.96 117 ASP A O 1
ATOM 920 N N . ILE A 1 118 ? 9.199 3.884 30.646 1.00 10.56 118 ILE A N 1
ATOM 921 C CA . ILE A 1 118 ? 7.981 4.341 29.981 1.00 10.07 118 ILE A CA 1
ATOM 922 C C . ILE A 1 118 ? 6.937 3.259 30.214 1.00 11.69 118 ILE A C 1
ATOM 923 O O . ILE A 1 118 ? 7.157 2.096 29.878 1.00 11.56 118 ILE A O 1
ATOM 928 N N . PHE A 1 119 ? 5.805 3.650 30.789 1.00 12.02 119 PHE A N 1
ATOM 929 C CA . PHE A 1 119 ? 4.746 2.702 31.119 1.00 12.09 119 PHE A CA 1
ATOM 930 C C . PHE A 1 119 ? 3.371 3.112 30.600 1.00 11.72 119 PHE A C 1
ATOM 931 O O . PHE A 1 119 ? 2.953 4.266 30.729 1.00 11.28 119 PHE A O 1
ATOM 939 N N . ARG A 1 120 ? 2.659 2.153 30.022 1.00 11.46 120 ARG A N 1
ATOM 940 C CA . ARG A 1 120 ? 1.325 2.416 29.495 1.00 13.34 120 ARG A CA 1
ATOM 941 C C . ARG A 1 120 ? 0.385 1.249 29.716 1.00 15.01 120 ARG A C 1
ATOM 942 O O . ARG A 1 120 ? 0.778 0.096 29.565 1.00 15.23 120 ARG A O 1
ATOM 950 N N . LEU A 1 121 ? -0.851 1.547 30.102 1.00 14.67 121 LEU A N 1
ATOM 951 C CA . LEU A 1 121 ? -1.849 0.496 30.234 1.00 18.41 121 LEU A CA 1
ATOM 952 C C . LEU A 1 121 ? -2.474 0.525 28.843 1.00 21.90 121 LEU A C 1
ATOM 953 O O . LEU A 1 121 ? -2.731 1.605 28.305 1.00 21.96 121 LEU A O 1
ATOM 958 N N . ASN A 1 122 ? -2.690 -0.646 28.251 1.00 24.23 122 ASN A N 1
ATOM 959 C CA . ASN A 1 122 ? -3.250 -0.734 26.904 1.00 26.45 122 ASN A CA 1
ATOM 960 C C . ASN A 1 122 ? -4.698 -1.195 26.932 1.00 27.49 122 ASN A C 1
ATOM 961 O O . ASN A 1 122 ? -5.018 -2.212 27.546 1.00 29.33 122 ASN A O 1
ATOM 966 N N . TYR A 1 123 ? -5.572 -0.456 26.257 1.00 29.39 123 TYR A N 1
ATOM 967 C CA . TYR A 1 123 ? -6.987 -0.807 26.231 1.00 31.74 123 TYR A CA 1
ATOM 968 C C . TYR A 1 123 ? -7.478 -1.271 24.868 1.00 34.35 123 TYR A C 1
ATOM 969 O O . TYR A 1 123 ? -7.116 -0.704 23.836 1.00 34.91 123 TYR A O 1
ATOM 978 N N . SER A 1 124 ? -8.314 -2.305 24.884 1.00 37.09 124 SER A N 1
ATOM 979 C CA . SER A 1 124 ? -8.883 -2.872 23.667 1.00 39.47 124 SER A CA 1
ATOM 980 C C . SER A 1 124 ? -9.951 -1.947 23.094 1.00 39.97 124 SER A C 1
ATOM 981 O O . SER A 1 124 ? -9.906 -1.676 21.874 1.00 40.86 124 SER A O 1
ATOM 985 N N . LEU B 1 3 ? 4.046 17.293 22.956 1.00 55.87 3 LEU B N 1
ATOM 986 C CA . LEU B 1 3 ? 5.244 17.460 23.828 1.00 55.25 3 LEU B CA 1
ATOM 987 C C . LEU B 1 3 ? 6.411 17.972 22.991 1.00 53.96 3 LEU B C 1
ATOM 988 O O . LEU B 1 3 ? 6.219 18.706 22.020 1.00 54.01 3 LEU B O 1
ATOM 993 N N . ASP B 1 4 ? 7.621 17.587 23.379 1.00 51.82 4 ASP B N 1
ATOM 994 C CA . ASP B 1 4 ? 8.819 17.984 22.656 1.00 49.33 4 ASP B CA 1
ATOM 995 C C . ASP B 1 4 ? 9.394 16.721 22.030 1.00 46.12 4 ASP B C 1
ATOM 996 O O . ASP B 1 4 ? 9.490 16.611 20.808 1.00 45.77 4 ASP B O 1
ATOM 1001 N N . PHE B 1 5 ? 9.770 15.764 22.874 1.00 42.51 5 PHE B N 1
ATOM 1002 C CA . PHE B 1 5 ? 10.313 14.509 22.379 1.00 38.40 5 PHE B CA 1
ATOM 1003 C C . PHE B 1 5 ? 9.212 13.672 21.750 1.00 35.57 5 PHE B C 1
ATOM 1004 O O . PHE B 1 5 ? 9.467 12.903 20.825 1.00 35.14 5 PHE B O 1
ATOM 1012 N N . ASN B 1 6 ? 7.988 13.816 22.252 1.00 32.19 6 ASN B N 1
ATOM 1013 C CA . ASN B 1 6 ? 6.868 13.077 21.686 1.00 28.34 6 ASN B CA 1
ATOM 1014 C C . ASN B 1 6 ? 6.649 13.587 20.266 1.00 27.43 6 ASN B C 1
ATOM 1015 O O . ASN B 1 6 ? 6.360 12.812 19.357 1.00 27.06 6 ASN B O 1
ATOM 1020 N N . THR B 1 7 ? 6.794 14.896 20.082 1.00 27.52 7 THR B N 1
ATOM 1021 C CA . THR B 1 7 ? 6.624 15.504 18.766 1.00 27.76 7 THR B CA 1
ATOM 1022 C C . THR B 1 7 ? 7.783 15.102 17.859 1.00 27.45 7 THR B C 1
ATOM 1023 O O . THR B 1 7 ? 7.579 14.759 16.694 1.00 27.18 7 THR B O 1
ATOM 1027 N N . LEU B 1 8 ? 8.999 15.144 18.399 1.00 26.83 8 LEU B N 1
ATOM 1028 C CA . LEU B 1 8 ? 10.184 14.768 17.637 1.00 27.67 8 LEU B CA 1
ATOM 1029 C C . LEU B 1 8 ? 10.094 13.301 17.245 1.00 26.57 8 LEU B C 1
ATOM 1030 O O . LEU B 1 8 ? 10.374 12.935 16.103 1.00 26.87 8 LEU B O 1
ATOM 1035 N N . ALA B 1 9 ? 9.701 12.461 18.198 1.00 24.28 9 ALA B N 1
ATOM 1036 C CA . ALA B 1 9 ? 9.571 11.036 17.935 1.00 24.39 9 ALA B CA 1
ATOM 1037 C C . ALA B 1 9 ? 8.445 10.796 16.941 1.00 24.01 9 ALA B C 1
ATOM 1038 O O . ALA B 1 9 ? 8.584 9.981 16.029 1.00 23.95 9 ALA B O 1
ATOM 1040 N N . GLN B 1 10 ? 7.335 11.512 17.112 1.00 23.67 10 GLN B N 1
ATOM 1041 C CA . GLN B 1 10 ? 6.192 11.347 16.217 1.00 25.33 10 GLN B CA 1
ATOM 1042 C C . GLN B 1 10 ? 6.541 11.705 14.782 1.00 23.77 10 GLN B C 1
ATOM 1043 O O . GLN B 1 10 ? 6.123 11.016 13.851 1.00 25.18 10 GLN B O 1
ATOM 1049 N N . ASN B 1 11 ? 7.295 12.783 14.594 1.00 22.42 11 ASN B N 1
ATOM 1050 C CA . ASN B 1 11 ? 7.677 13.184 13.247 1.00 22.92 11 ASN B CA 1
ATOM 1051 C C . ASN B 1 11 ? 8.313 11.996 12.545 1.00 20.92 11 ASN B C 1
ATOM 1052 O O . ASN B 1 11 ? 7.951 11.661 11.413 1.00 21.94 11 ASN B O 1
ATOM 1057 N N . PHE B 1 12 ? 9.249 11.345 13.227 1.00 17.25 12 PHE B N 1
ATOM 1058 C CA . PHE B 1 12 ? 9.930 10.200 12.644 1.00 15.44 12 PHE B CA 1
ATOM 1059 C C . PHE B 1 12 ? 9.074 8.940 12.526 1.00 15.00 12 PHE B C 1
ATOM 1060 O O . PHE B 1 12 ? 9.076 8.288 11.481 1.00 15.23 12 PHE B O 1
ATOM 1068 N N . THR B 1 13 ? 8.359 8.582 13.589 1.00 14.64 13 THR B N 1
ATOM 1069 C CA . THR B 1 13 ? 7.544 7.371 13.547 1.00 15.05 13 THR B CA 1
ATOM 1070 C C . THR B 1 13 ? 6.493 7.423 12.444 1.00 16.79 13 THR B C 1
ATOM 1071 O O . THR B 1 13 ? 6.238 6.416 11.779 1.00 16.67 13 THR B O 1
ATOM 1075 N N . GLN B 1 14 ? 5.890 8.592 12.241 1.00 16.89 14 GLN B N 1
ATOM 1076 C CA . GLN B 1 14 ? 4.886 8.753 11.186 1.00 18.13 14 GLN B CA 1
ATOM 1077 C C . GLN B 1 14 ? 5.541 8.507 9.830 1.00 17.89 14 GLN B C 1
ATOM 1078 O O . GLN B 1 14 ? 4.959 7.874 8.950 1.00 17.81 14 GLN B O 1
ATOM 1084 N N . PHE B 1 15 ? 6.748 9.038 9.664 1.00 16.13 15 PHE B N 1
ATOM 1085 C CA . PHE B 1 15 ? 7.503 8.880 8.425 1.00 14.90 15 PHE B CA 1
ATOM 1086 C C . PHE B 1 15 ? 7.770 7.387 8.231 1.00 15.38 15 PHE B C 1
ATOM 1087 O O . PHE B 1 15 ? 7.528 6.831 7.159 1.00 15.97 15 PHE B O 1
ATOM 1095 N N . TYR B 1 16 ? 8.256 6.745 9.289 1.00 15.27 16 TYR B N 1
ATOM 1096 C CA . TYR B 1 16 ? 8.571 5.320 9.254 1.00 14.57 16 TYR B CA 1
ATOM 1097 C C . TYR B 1 16 ? 7.366 4.462 8.892 1.00 14.26 16 TYR B C 1
ATOM 1098 O O . TYR B 1 16 ? 7.448 3.611 8.004 1.00 15.88 16 TYR B O 1
ATOM 1107 N N . TYR B 1 17 ? 6.253 4.668 9.592 1.00 14.26 17 TYR B N 1
ATOM 1108 C CA . TYR B 1 17 ? 5.057 3.876 9.330 1.00 14.49 17 TYR B CA 1
ATOM 1109 C C . TYR B 1 17 ? 4.455 4.187 7.964 1.00 15.50 17 TYR B C 1
ATOM 1110 O O . TYR B 1 17 ? 3.848 3.318 7.336 1.00 16.29 17 TYR B O 1
ATOM 1119 N N . ASN B 1 18 ? 4.622 5.420 7.495 1.00 15.58 18 ASN B N 1
ATOM 1120 C CA . ASN B 1 18 ? 4.112 5.771 6.177 1.00 15.80 18 ASN B CA 1
ATOM 1121 C C . ASN B 1 18 ? 4.847 4.958 5.125 1.00 16.02 18 ASN B C 1
ATOM 1122 O O . ASN B 1 18 ? 4.245 4.494 4.154 1.00 17.36 18 ASN B O 1
ATOM 1127 N N . GLN B 1 19 ? 6.152 4.788 5.312 1.00 14.82 19 GLN B N 1
ATOM 1128 C CA . GLN B 1 19 ? 6.939 4.023 4.357 1.00 17.06 19 GLN B CA 1
ATOM 1129 C C . GLN B 1 19 ? 6.638 2.537 4.503 1.00 18.03 19 GLN B C 1
ATOM 1130 O O . GLN B 1 19 ? 6.582 1.809 3.514 1.00 16.89 19 GLN B O 1
ATOM 1136 N N . PHE B 1 20 ? 6.440 2.096 5.741 1.00 16.28 20 PHE B N 1
ATOM 1137 C CA . PHE B 1 20 ? 6.142 0.691 6.013 1.00 16.07 20 PHE B CA 1
ATOM 1138 C C . PHE B 1 20 ? 4.827 0.315 5.335 1.00 16.37 20 PHE B C 1
ATOM 1139 O O . PHE B 1 20 ? 4.719 -0.735 4.693 1.00 17.42 20 PHE B O 1
ATOM 1147 N N . ASP B 1 21 ? 3.836 1.191 5.470 1.00 16.09 21 ASP B N 1
ATOM 1148 C CA . ASP B 1 21 ? 2.513 0.949 4.912 1.00 18.35 21 ASP B CA 1
ATOM 1149 C C . ASP B 1 21 ? 2.412 1.061 3.389 1.00 19.75 21 ASP B C 1
ATOM 1150 O O . ASP B 1 21 ? 1.476 0.530 2.796 1.00 21.20 21 ASP B O 1
ATOM 1155 N N . THR B 1 22 ? 3.358 1.745 2.755 1.00 20.39 22 THR B N 1
ATOM 1156 C CA . THR B 1 22 ? 3.325 1.877 1.302 1.00 21.86 22 THR B CA 1
ATOM 1157 C C . THR B 1 22 ? 4.176 0.799 0.631 1.00 22.09 22 THR B C 1
ATOM 1158 O O . THR B 1 22 ? 3.771 0.219 -0.379 1.00 24.08 22 THR B O 1
ATOM 1162 N N . ASP B 1 23 ? 5.348 0.526 1.194 1.00 20.46 23 ASP B N 1
ATOM 1163 C CA . ASP B 1 23 ? 6.246 -0.496 0.661 1.00 19.98 23 ASP B CA 1
ATOM 1164 C C . ASP B 1 23 ? 7.359 -0.724 1.675 1.00 19.06 23 ASP B C 1
ATOM 1165 O O . ASP B 1 23 ? 8.375 -0.029 1.668 1.00 18.40 23 ASP B O 1
ATOM 1170 N N . ARG B 1 24 ? 7.168 -1.706 2.547 1.00 17.93 24 ARG B N 1
ATOM 1171 C CA . ARG B 1 24 ? 8.158 -1.997 3.570 1.00 16.85 24 ARG B CA 1
ATOM 1172 C C . ARG B 1 24 ? 9.509 -2.474 3.031 1.00 15.83 24 ARG B C 1
ATOM 1173 O O . ARG B 1 24 ? 10.488 -2.520 3.772 1.00 15.50 24 ARG B O 1
ATOM 1181 N N . SER B 1 25 ? 9.577 -2.812 1.746 1.00 17.59 25 SER B N 1
ATOM 1182 C CA . SER B 1 25 ? 10.839 -3.266 1.168 1.00 16.71 25 SER B CA 1
ATOM 1183 C C . SER B 1 25 ? 11.793 -2.094 0.945 1.00 16.10 25 SER B C 1
ATOM 1184 O O . SER B 1 25 ? 12.953 -2.287 0.581 1.00 16.81 25 SER B O 1
ATOM 1187 N N . GLN B 1 26 ? 11.301 -0.882 1.177 1.00 16.43 26 GLN B N 1
ATOM 1188 C CA . GLN B 1 26 ? 12.108 0.321 0.990 1.00 16.45 26 GLN B CA 1
ATOM 1189 C C . GLN B 1 26 ? 12.550 0.973 2.303 1.00 17.41 26 GLN B C 1
ATOM 1190 O O . GLN B 1 26 ? 13.002 2.115 2.309 1.00 17.57 26 GLN B O 1
ATOM 1196 N N . LEU B 1 27 ? 12.433 0.242 3.408 1.00 18.03 27 LEU B N 1
ATOM 1197 C CA . LEU B 1 27 ? 12.807 0.766 4.726 1.00 16.50 27 LEU B CA 1
ATOM 1198 C C . LEU B 1 27 ? 14.293 0.694 5.074 1.00 17.17 27 LEU B C 1
ATOM 1199 O O . LEU B 1 27 ? 14.724 1.271 6.074 1.00 16.33 27 LEU B O 1
ATOM 1204 N N . GLY B 1 28 ? 15.069 -0.011 4.257 1.00 17.37 28 GLY B N 1
ATOM 1205 C CA . GLY B 1 28 ? 16.489 -0.173 4.518 1.00 18.10 28 GLY B CA 1
ATOM 1206 C C . GLY B 1 28 ? 17.283 1.066 4.893 1.00 18.59 28 GLY B C 1
ATOM 1207 O O . GLY B 1 28 ? 18.184 1.006 5.729 1.00 18.41 28 GLY B O 1
ATOM 1208 N N . ASN B 1 29 ? 16.953 2.191 4.272 1.00 18.13 29 ASN B N 1
ATOM 1209 C CA . ASN B 1 29 ? 17.657 3.440 4.520 1.00 19.98 29 ASN B CA 1
ATOM 1210 C C . ASN B 1 29 ? 17.487 3.953 5.951 1.00 18.72 29 ASN B C 1
ATOM 1211 O O . ASN B 1 29 ? 18.218 4.840 6.389 1.00 19.19 29 ASN B O 1
ATOM 1216 N N . LEU B 1 30 ? 16.523 3.396 6.680 1.00 17.14 30 LEU B N 1
ATOM 1217 C CA . LEU B 1 30 ? 16.271 3.825 8.054 1.00 16.12 30 LEU B CA 1
ATOM 1218 C C . LEU B 1 30 ? 16.963 2.946 9.094 1.00 15.80 30 LEU B C 1
ATOM 1219 O O . LEU B 1 30 ? 16.780 3.140 10.294 1.00 15.95 30 LEU B O 1
ATOM 1224 N N . TYR B 1 31 ? 17.748 1.979 8.622 1.00 15.93 31 TYR B N 1
ATOM 1225 C CA . TYR B 1 31 ? 18.498 1.073 9.488 1.00 16.54 31 TYR B CA 1
ATOM 1226 C C . TYR B 1 31 ? 19.984 1.132 9.110 1.00 17.47 31 TYR B C 1
ATOM 1227 O O . TYR B 1 31 ? 20.348 1.707 8.079 1.00 19.34 31 TYR B O 1
ATOM 1236 N N . ARG B 1 32 ? 20.835 0.545 9.946 1.00 18.05 32 ARG B N 1
ATOM 1237 C CA . ARG B 1 32 ? 22.276 0.527 9.699 1.00 19.21 32 ARG B CA 1
ATOM 1238 C C . ARG B 1 32 ? 22.842 -0.868 9.969 1.00 20.09 32 ARG B C 1
ATOM 1239 O O . ARG B 1 32 ? 22.121 -1.754 10.432 1.00 18.07 32 ARG B O 1
ATOM 1247 N N . ASN B 1 33 ? 24.129 -1.063 9.682 1.00 22.45 33 ASN B N 1
ATOM 1248 C CA . ASN B 1 33 ? 24.764 -2.364 9.881 1.00 24.11 33 ASN B CA 1
ATOM 1249 C C . ASN B 1 33 ? 24.595 -2.946 11.280 1.00 23.10 33 ASN B C 1
ATOM 1250 O O . ASN B 1 33 ? 24.393 -4.153 11.433 1.00 23.50 33 ASN B O 1
ATOM 1255 N N . GLU B 1 34 ? 24.676 -2.094 12.297 1.00 22.40 34 GLU B N 1
ATOM 1256 C CA . GLU B 1 34 ? 24.560 -2.550 13.677 1.00 22.05 34 GLU B CA 1
ATOM 1257 C C . GLU B 1 34 ? 23.138 -2.581 14.225 1.00 19.68 34 GLU B C 1
ATOM 1258 O O . GLU B 1 34 ? 22.911 -3.054 15.339 1.00 20.52 34 GLU B O 1
ATOM 1264 N N . SER B 1 35 ? 22.183 -2.090 13.442 1.00 16.43 35 SER B N 1
ATOM 1265 C CA . SER B 1 35 ? 20.788 -2.064 13.878 1.00 16.20 35 SER B CA 1
ATOM 1266 C C . SER B 1 35 ? 20.277 -3.466 14.173 1.00 16.49 35 SER B C 1
ATOM 1267 O O . SER B 1 35 ? 20.641 -4.423 13.494 1.00 15.44 35 SER B O 1
ATOM 1270 N N . MET B 1 36 ? 19.418 -3.575 15.181 1.00 15.26 36 MET B N 1
ATOM 1271 C CA . MET B 1 36 ? 18.859 -4.860 15.571 1.00 14.78 36 MET B CA 1
ATOM 1272 C C . MET B 1 36 ? 17.342 -4.823 15.613 1.00 14.64 36 MET B C 1
ATOM 1273 O O . MET B 1 36 ? 16.748 -3.859 16.097 1.00 14.16 36 MET B O 1
ATOM 1278 N N . LEU B 1 37 ? 16.726 -5.884 15.106 1.00 14.35 37 LEU B N 1
ATOM 1279 C CA . LEU B 1 37 ? 15.279 -6.019 15.118 1.00 14.28 37 LEU B CA 1
ATOM 1280 C C . LEU B 1 37 ? 14.906 -7.314 15.821 1.00 15.03 37 LEU B C 1
ATOM 1281 O O . LEU B 1 37 ? 15.449 -8.371 15.506 1.00 16.17 37 LEU B O 1
ATOM 1286 N N . THR B 1 38 ? 14.006 -7.227 16.793 1.00 13.08 38 THR B N 1
ATOM 1287 C CA . THR B 1 38 ? 13.502 -8.425 17.456 1.00 13.69 38 THR B CA 1
ATOM 1288 C C . THR B 1 38 ? 12.013 -8.370 17.145 1.00 14.18 38 THR B C 1
ATOM 1289 O O . THR B 1 38 ? 11.289 -7.514 17.655 1.00 14.98 38 THR B O 1
ATOM 1293 N N . PHE B 1 39 ? 11.575 -9.272 16.275 1.00 13.90 39 PHE B N 1
ATOM 1294 C CA . PHE B 1 39 ? 10.189 -9.331 15.837 1.00 13.70 39 PHE B CA 1
ATOM 1295 C C . PHE B 1 39 ? 9.619 -10.667 16.295 1.00 15.84 39 PHE B C 1
ATOM 1296 O O . PHE B 1 39 ? 9.941 -11.707 15.723 1.00 15.14 39 PHE B O 1
ATOM 1304 N N . GLU B 1 40 ? 8.778 -10.632 17.324 1.00 15.68 40 GLU B N 1
ATOM 1305 C CA . GLU B 1 40 ? 8.193 -11.852 17.881 1.00 17.65 40 GLU B CA 1
ATOM 1306 C C . GLU B 1 40 ? 9.275 -12.907 18.120 1.00 20.33 40 GLU B C 1
ATOM 1307 O O . GLU B 1 40 ? 9.143 -14.062 17.712 1.00 22.34 40 GLU B O 1
ATOM 1313 N N . THR B 1 41 ? 10.339 -12.475 18.795 1.00 19.91 41 THR B N 1
ATOM 1314 C CA . THR B 1 41 ? 11.509 -13.289 19.150 1.00 22.32 41 THR B CA 1
ATOM 1315 C C . THR B 1 41 ? 12.512 -13.518 18.021 1.00 22.02 41 THR B C 1
ATOM 1316 O O . THR B 1 41 ? 13.661 -13.878 18.279 1.00 23.31 41 THR B O 1
ATOM 1320 N N . SER B 1 42 ? 12.097 -13.313 16.775 1.00 20.61 42 SER B N 1
ATOM 1321 C CA . SER B 1 42 ? 13.014 -13.484 15.652 1.00 20.59 42 SER B CA 1
ATOM 1322 C C . SER B 1 42 ? 14.027 -12.344 15.708 1.00 19.29 42 SER B C 1
ATOM 1323 O O . SER B 1 42 ? 13.643 -11.177 15.694 1.00 19.63 42 SER B O 1
ATOM 1326 N N . GLN B 1 43 ? 15.313 -12.678 15.759 1.00 18.45 43 GLN B N 1
ATOM 1327 C CA . GLN B 1 43 ? 16.357 -11.661 15.838 1.00 19.18 43 GLN B CA 1
ATOM 1328 C C . GLN B 1 43 ? 17.133 -11.462 14.537 1.00 20.01 43 GLN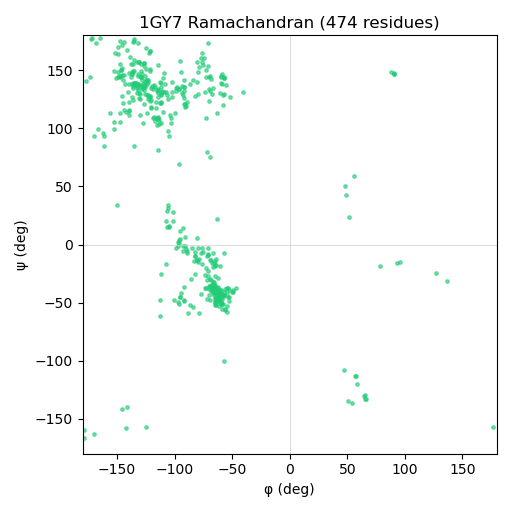 B C 1
ATOM 1329 O O . GLN B 1 43 ? 17.691 -12.409 13.974 1.00 19.75 43 GLN B O 1
ATOM 1335 N N . LEU B 1 44 ? 17.167 -10.216 14.069 1.00 19.11 44 LEU B N 1
ATOM 1336 C CA . LEU B 1 44 ? 17.872 -9.867 12.840 1.00 19.50 44 LEU B CA 1
ATOM 1337 C C . LEU B 1 44 ? 18.808 -8.683 13.074 1.00 20.10 44 LEU B C 1
ATOM 1338 O O . LEU B 1 44 ? 18.538 -7.825 13.916 1.00 19.98 44 LEU B O 1
ATOM 1343 N N . GLN B 1 45 ? 19.909 -8.640 12.330 1.00 19.62 45 GLN B N 1
ATOM 1344 C CA . GLN B 1 45 ? 20.875 -7.555 12.460 1.00 20.26 45 GLN B CA 1
ATOM 1345 C C . GLN B 1 45 ? 21.236 -7.009 11.084 1.00 21.23 45 GLN B C 1
ATOM 1346 O O . GLN B 1 45 ? 21.436 -7.773 10.138 1.00 19.59 45 GLN B O 1
ATOM 1352 N N . GLY B 1 46 ? 21.322 -5.687 10.979 1.00 19.45 46 GLY B N 1
ATOM 1353 C CA . GLY B 1 46 ? 21.659 -5.069 9.708 1.00 20.69 46 GLY B CA 1
ATOM 1354 C C . GLY B 1 46 ? 20.442 -4.795 8.847 1.00 19.88 46 GLY B C 1
ATOM 1355 O O . GLY B 1 46 ? 19.458 -5.533 8.890 1.00 20.09 46 GLY B O 1
ATOM 1356 N N . ALA B 1 47 ? 20.514 -3.732 8.051 1.00 20.23 47 ALA B N 1
ATOM 1357 C CA . ALA B 1 47 ? 19.413 -3.339 7.178 1.00 20.58 47 ALA B CA 1
ATOM 1358 C C . ALA B 1 47 ? 18.915 -4.444 6.245 1.00 21.97 47 ALA B C 1
ATOM 1359 O O . ALA B 1 47 ? 17.711 -4.648 6.104 1.00 19.43 47 ALA B O 1
ATOM 1361 N N . LYS B 1 48 ? 19.838 -5.151 5.604 1.00 23.17 48 LYS B N 1
ATOM 1362 C CA . LYS B 1 48 ? 19.465 -6.216 4.681 1.00 23.88 48 LYS B CA 1
ATOM 1363 C C . LYS B 1 48 ? 18.586 -7.291 5.321 1.00 21.94 48 LYS B C 1
ATOM 1364 O O . LYS B 1 48 ? 17.497 -7.579 4.828 1.00 21.87 48 LYS B O 1
ATOM 1370 N N . ASP B 1 49 ? 19.056 -7.879 6.417 1.00 21.74 49 ASP B N 1
ATOM 1371 C CA . ASP B 1 49 ? 18.298 -8.930 7.091 1.00 21.58 49 ASP B CA 1
ATOM 1372 C C . ASP B 1 49 ? 17.012 -8.416 7.734 1.00 19.28 49 ASP B C 1
ATOM 1373 O O . ASP B 1 49 ? 15.992 -9.104 7.741 1.00 19.83 49 ASP B O 1
ATOM 1378 N N . ILE B 1 50 ? 17.064 -7.208 8.281 1.00 17.75 50 ILE B N 1
ATOM 1379 C CA . ILE B 1 50 ? 15.889 -6.618 8.912 1.00 17.48 50 ILE B CA 1
ATOM 1380 C C . ILE B 1 50 ? 14.785 -6.408 7.879 1.00 16.88 50 ILE B C 1
ATOM 1381 O O . ILE B 1 50 ? 13.639 -6.792 8.094 1.00 18.32 50 ILE B O 1
ATOM 1386 N N . VAL B 1 51 ? 15.129 -5.799 6.751 1.00 17.19 51 VAL B N 1
ATOM 1387 C CA . VAL B 1 51 ? 14.138 -5.564 5.716 1.00 18.35 51 VAL B CA 1
ATOM 1388 C C . VAL B 1 51 ? 13.617 -6.882 5.150 1.00 19.24 51 VAL B C 1
ATOM 1389 O O . VAL B 1 51 ? 12.428 -7.008 4.865 1.00 18.28 51 VAL B O 1
ATOM 1393 N N . GLU B 1 52 ? 14.502 -7.866 5.001 1.00 21.22 52 GLU B N 1
ATOM 1394 C CA . GLU B 1 52 ? 14.093 -9.169 4.481 1.00 22.86 52 GLU B CA 1
ATOM 1395 C C . GLU B 1 52 ? 12.991 -9.748 5.369 1.00 22.24 52 GLU B C 1
ATOM 1396 O O . GLU B 1 52 ? 12.024 -10.326 4.876 1.00 22.20 52 GLU B O 1
ATOM 1402 N N . LYS B 1 53 ? 13.140 -9.583 6.680 1.00 20.69 53 LYS B N 1
ATOM 1403 C CA . LYS B 1 53 ? 12.150 -10.081 7.625 1.00 19.66 53 LYS B CA 1
ATOM 1404 C C . LYS B 1 53 ? 10.816 -9.355 7.457 1.00 18.65 53 LYS B C 1
ATOM 1405 O O . LYS B 1 53 ? 9.766 -9.984 7.360 1.00 18.49 53 LYS B O 1
ATOM 1411 N N . LEU B 1 54 ? 10.850 -8.026 7.419 1.00 18.08 54 LEU B N 1
ATOM 1412 C CA . LEU B 1 54 ? 9.616 -7.269 7.266 1.00 17.91 54 LEU B CA 1
ATOM 1413 C C . LEU B 1 54 ? 8.919 -7.608 5.947 1.00 18.00 54 LEU B C 1
ATOM 1414 O O . LEU B 1 54 ? 7.696 -7.745 5.896 1.00 18.89 54 LEU B O 1
ATOM 1419 N N . VAL B 1 55 ? 9.703 -7.737 4.881 1.00 18.71 55 VAL B N 1
ATOM 1420 C CA . VAL B 1 55 ? 9.164 -8.074 3.568 1.00 19.00 55 VAL B CA 1
ATOM 1421 C C . VAL B 1 55 ? 8.529 -9.461 3.603 1.00 20.39 55 VAL B C 1
ATOM 1422 O O . VAL B 1 55 ? 7.470 -9.683 3.016 1.00 20.99 55 VAL B O 1
ATOM 1426 N N . SER B 1 56 ? 9.179 -10.385 4.302 1.00 22.05 56 SER B N 1
ATOM 1427 C CA . SER B 1 56 ? 8.687 -11.757 4.402 1.00 23.38 56 SER B CA 1
ATOM 1428 C C . SER B 1 56 ? 7.354 -11.864 5.135 1.00 24.85 56 SER B C 1
ATOM 1429 O O . SER B 1 56 ? 6.663 -12.877 5.019 1.00 25.72 56 SER B O 1
ATOM 1432 N N . LEU B 1 57 ? 6.993 -10.837 5.898 1.00 26.06 57 LEU B N 1
ATOM 1433 C CA . LEU B 1 57 ? 5.728 -10.870 6.624 1.00 29.83 57 LEU B CA 1
ATOM 1434 C C . LEU B 1 57 ? 4.600 -11.204 5.660 1.00 31.34 57 LEU B C 1
ATOM 1435 O O . LEU B 1 57 ? 4.436 -10.558 4.627 1.00 32.12 57 LEU B O 1
ATOM 1440 N N . PRO B 1 58 ? 3.807 -12.230 5.995 1.00 34.79 58 PRO B N 1
ATOM 1441 C CA . PRO B 1 58 ? 2.678 -12.715 5.199 1.00 35.63 58 PRO B CA 1
ATOM 1442 C C . PRO B 1 58 ? 1.436 -11.837 5.091 1.00 37.08 58 PRO B C 1
ATOM 1443 O O . PRO B 1 58 ? 0.412 -12.115 5.716 1.00 37.49 58 PRO B O 1
ATOM 1447 N N . PHE B 1 59 ? 1.536 -10.783 4.289 1.00 37.04 59 PHE B N 1
ATOM 1448 C CA . PHE B 1 59 ? 0.421 -9.881 4.034 1.00 37.50 59 PHE B CA 1
ATOM 1449 C C . PHE B 1 59 ? 0.799 -8.882 2.952 1.00 38.06 59 PHE B C 1
ATOM 1450 O O . PHE B 1 59 ? 1.949 -8.457 2.859 1.00 39.18 59 PHE B O 1
ATOM 1458 N N . GLN B 1 60 ? -0.170 -8.528 2.117 1.00 37.72 60 GLN B N 1
ATOM 1459 C CA . GLN B 1 60 ? 0.073 -7.600 1.023 1.00 38.56 60 GLN B CA 1
ATOM 1460 C C . GLN B 1 60 ? -0.119 -6.159 1.465 1.00 37.75 60 GLN B C 1
ATOM 1461 O O . GLN B 1 60 ? 0.802 -5.346 1.378 1.00 39.66 60 GLN B O 1
ATOM 1467 N N . LYS B 1 61 ? -1.320 -5.846 1.939 1.00 35.33 61 LYS B N 1
ATOM 1468 C CA . LYS B 1 61 ? -1.626 -4.498 2.393 1.00 32.99 61 LYS B CA 1
ATOM 1469 C C . LYS B 1 61 ? -1.608 -4.417 3.912 1.00 30.73 61 LYS B C 1
ATOM 1470 O O . LYS B 1 61 ? -2.069 -5.325 4.604 1.00 29.30 61 LYS B O 1
ATOM 1476 N N . VAL B 1 62 ? -1.063 -3.322 4.427 1.00 27.01 62 VAL B N 1
ATOM 1477 C CA . VAL B 1 62 ? -0.992 -3.128 5.865 1.00 25.05 62 VAL B CA 1
ATOM 1478 C C . VAL B 1 62 ? -1.060 -1.649 6.197 1.00 23.69 62 VAL B C 1
ATOM 1479 O O . VAL B 1 62 ? -0.530 -0.811 5.467 1.00 23.03 62 VAL B O 1
ATOM 1483 N N . GLN B 1 63 ? -1.724 -1.339 7.301 1.00 23.41 63 GLN B N 1
ATOM 1484 C CA . GLN B 1 63 ? -1.860 0.033 7.755 1.00 24.68 63 GLN B CA 1
ATOM 1485 C C . GLN B 1 63 ? -1.719 0.084 9.271 1.00 22.99 63 GLN B C 1
ATOM 1486 O O . GLN B 1 63 ? -2.336 -0.704 9.987 1.00 22.90 63 GLN B O 1
ATOM 1492 N N . HIS B 1 64 ? -0.888 1.002 9.753 1.00 20.30 64 HIS B N 1
ATOM 1493 C CA . HIS B 1 64 ? -0.689 1.169 11.186 1.00 19.41 64 HIS B CA 1
ATOM 1494 C C . HIS B 1 64 ? -1.625 2.248 11.715 1.00 18.83 64 HIS B C 1
ATOM 1495 O O . HIS B 1 64 ? -1.797 3.297 11.090 1.00 21.15 64 HIS B O 1
ATOM 1502 N N . ARG B 1 65 ? -2.238 1.980 12.859 1.00 18.21 65 ARG B N 1
ATOM 1503 C CA . ARG B 1 65 ? -3.106 2.949 13.514 1.00 19.38 65 ARG B CA 1
ATOM 1504 C C . ARG B 1 65 ? -2.502 3.091 14.903 1.00 19.29 65 ARG B C 1
ATOM 1505 O O . ARG B 1 65 ? -2.500 2.144 15.686 1.00 19.36 65 ARG B O 1
ATOM 1513 N N . ILE B 1 66 ? -1.967 4.272 15.196 1.00 18.27 66 ILE B N 1
ATOM 1514 C CA . ILE B 1 66 ? -1.319 4.519 16.479 1.00 18.02 66 ILE B CA 1
ATOM 1515 C C . ILE B 1 66 ? -2.288 4.872 17.597 1.00 17.49 66 ILE B C 1
ATOM 1516 O O . ILE B 1 66 ? -3.113 5.779 17.458 1.00 18.62 66 ILE B O 1
ATOM 1521 N N . THR B 1 67 ? -2.182 4.148 18.709 1.00 14.53 67 THR B N 1
ATOM 1522 C CA . THR B 1 67 ? -3.040 4.385 19.862 1.00 16.02 67 THR B CA 1
ATOM 1523 C C . THR B 1 67 ? -2.324 5.275 20.870 1.00 15.90 67 THR B C 1
ATOM 1524 O O . THR B 1 67 ? -2.889 6.260 21.349 1.00 17.58 67 THR B O 1
ATOM 1528 N N . THR B 1 68 ? -1.084 4.921 21.200 1.00 15.28 68 THR B N 1
ATOM 1529 C CA . THR B 1 68 ? -0.292 5.720 22.128 1.00 15.30 68 THR B CA 1
ATOM 1530 C C . THR B 1 68 ? 1.138 5.794 21.633 1.00 14.01 68 THR B C 1
ATOM 1531 O O . THR B 1 68 ? 1.645 4.866 20.992 1.00 13.19 68 THR B O 1
ATOM 1535 N N . LEU B 1 69 ? 1.777 6.918 21.915 1.00 13.86 69 LEU B N 1
ATOM 1536 C CA . LEU B 1 69 ? 3.160 7.130 21.537 1.00 14.43 69 LEU B CA 1
ATOM 1537 C C . LEU B 1 69 ? 3.765 7.959 22.655 1.00 14.65 69 LEU B C 1
ATOM 1538 O O . LEU B 1 69 ? 3.276 9.046 22.973 1.00 15.32 69 LEU B O 1
ATOM 1543 N N . ASP B 1 70 ? 4.815 7.422 23.265 1.00 14.43 70 ASP B N 1
ATOM 1544 C CA . ASP B 1 70 ? 5.497 8.090 24.364 1.00 14.26 70 ASP B CA 1
ATOM 1545 C C . ASP B 1 70 ? 6.989 8.041 24.124 1.00 13.80 70 ASP B C 1
ATOM 1546 O O . ASP B 1 70 ? 7.541 6.980 23.840 1.00 14.51 70 ASP B O 1
ATOM 1551 N N . ALA B 1 71 ? 7.649 9.185 24.244 1.00 12.90 71 ALA B N 1
ATOM 1552 C CA . ALA B 1 71 ? 9.086 9.226 24.017 1.00 11.91 71 ALA B CA 1
ATOM 1553 C C . ALA B 1 71 ? 9.847 9.939 25.117 1.00 10.05 71 ALA B C 1
ATOM 1554 O O . ALA B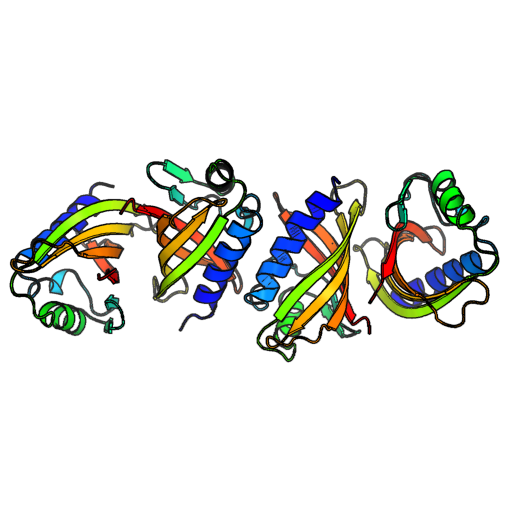 1 71 ? 9.294 10.770 25.843 1.00 11.78 71 ALA B O 1
ATOM 1556 N N . GLN B 1 72 ? 11.126 9.600 25.222 1.00 10.03 72 GLN B N 1
ATOM 1557 C CA . GLN B 1 72 ? 12.025 10.211 26.191 1.00 10.07 72 GLN B CA 1
ATOM 1558 C C . GLN B 1 72 ? 13.416 10.257 25.583 1.00 11.76 72 GLN B C 1
ATOM 1559 O O . GLN B 1 72 ? 13.743 9.478 24.689 1.00 13.32 72 GLN B O 1
ATOM 1565 N N . PRO B 1 73 ? 14.252 11.191 26.041 1.00 11.11 73 PRO B N 1
ATOM 1566 C CA . PRO B 1 73 ? 15.608 11.226 25.489 1.00 10.81 73 PRO B CA 1
ATOM 1567 C C . PRO B 1 73 ? 16.268 9.945 26.033 1.00 11.25 73 PRO B C 1
ATOM 1568 O O . PRO B 1 73 ? 16.165 9.653 27.233 1.00 12.40 73 PRO B O 1
ATOM 1572 N N . ALA B 1 74 ? 16.921 9.179 25.165 1.00 10.71 74 ALA B N 1
ATOM 1573 C CA . ALA B 1 74 ? 17.546 7.918 25.577 1.00 12.79 74 ALA B CA 1
ATOM 1574 C C . ALA B 1 74 ? 18.853 8.105 26.331 1.00 15.20 74 ALA B C 1
ATOM 1575 O O . ALA B 1 74 ? 19.351 7.184 26.981 1.00 15.69 74 ALA B O 1
ATOM 1577 N N . SER B 1 75 ? 19.413 9.300 26.219 1.00 13.97 75 SER B N 1
ATOM 1578 C CA . SER B 1 75 ? 20.642 9.662 26.901 1.00 16.53 75 SER B CA 1
ATOM 1579 C C . SER B 1 75 ? 20.663 11.177 26.800 1.00 16.70 75 SER B C 1
ATOM 1580 O O . SER B 1 75 ? 19.772 11.775 26.201 1.00 16.15 75 SER B O 1
ATOM 1583 N N . PRO B 1 76 ? 21.667 11.823 27.395 1.00 17.90 76 PRO B N 1
ATOM 1584 C CA . PRO B 1 76 ? 21.722 13.286 27.316 1.00 18.68 76 PRO B CA 1
ATOM 1585 C C . PRO B 1 76 ? 22.218 13.797 25.963 1.00 19.12 76 PRO B C 1
ATOM 1586 O O . PRO B 1 76 ? 22.151 14.996 25.686 1.00 19.69 76 PRO B O 1
ATOM 1590 N N . TYR B 1 77 ? 22.674 12.886 25.109 1.00 18.42 77 TYR B N 1
ATOM 1591 C CA . TYR B 1 77 ? 23.297 13.292 23.854 1.00 18.96 77 TYR B CA 1
ATOM 1592 C C . TYR B 1 77 ? 22.547 13.378 22.521 1.00 19.24 77 TYR B C 1
ATOM 1593 O O . TYR B 1 77 ? 23.164 13.652 21.489 1.00 22.17 77 TYR B O 1
ATOM 1602 N N . GLY B 1 78 ? 21.240 13.154 22.514 1.00 17.03 78 GLY B N 1
ATOM 1603 C CA . GLY B 1 78 ? 20.522 13.284 21.255 1.00 16.34 78 GLY B CA 1
ATOM 1604 C C . GLY B 1 78 ? 19.665 12.127 20.794 1.00 15.69 78 GLY B C 1
ATOM 1605 O O . GLY B 1 78 ? 18.730 12.322 20.005 1.00 17.09 78 GLY B O 1
ATOM 1606 N N . ASP B 1 79 ? 19.974 10.920 21.254 1.00 15.27 79 ASP B N 1
ATOM 1607 C CA . ASP B 1 79 ? 19.173 9.775 20.849 1.00 14.92 79 ASP B CA 1
ATOM 1608 C C . ASP B 1 79 ? 17.842 9.776 21.589 1.00 14.28 79 ASP B C 1
ATOM 1609 O O . ASP B 1 79 ? 17.709 10.339 22.683 1.00 12.77 79 ASP B O 1
ATOM 1614 N N . VAL B 1 80 ? 16.849 9.152 20.971 1.00 13.11 80 VAL B N 1
ATOM 1615 C CA . VAL B 1 80 ? 15.508 9.125 21.522 1.00 11.25 80 VAL B CA 1
ATOM 1616 C C . VAL B 1 80 ? 14.966 7.715 21.668 1.00 11.68 80 VAL B C 1
ATOM 1617 O O . VAL B 1 80 ? 15.253 6.836 20.857 1.00 12.51 80 VAL B O 1
ATOM 1621 N N . LEU B 1 81 ? 14.187 7.509 22.718 1.00 11.21 81 LEU B N 1
ATOM 1622 C CA . LEU B 1 81 ? 13.561 6.222 22.971 1.00 11.48 81 LEU B CA 1
ATOM 1623 C C . LEU B 1 81 ? 12.064 6.456 22.822 1.00 11.90 81 LEU B C 1
ATOM 1624 O O . LEU B 1 81 ? 11.519 7.399 23.400 1.00 12.93 81 LEU B O 1
ATOM 1629 N N . VAL B 1 82 ? 11.398 5.616 22.041 1.00 10.90 82 VAL B N 1
ATOM 1630 C CA . VAL B 1 82 ? 9.963 5.779 21.861 1.00 11.62 82 VAL B CA 1
ATOM 1631 C C . VAL B 1 82 ? 9.242 4.449 21.932 1.00 11.44 82 VAL B C 1
ATOM 1632 O O . VAL B 1 82 ? 9.684 3.455 21.347 1.00 12.91 82 VAL B O 1
ATOM 1636 N N . MET B 1 83 ? 8.142 4.430 22.674 1.00 11.02 83 MET B N 1
ATOM 1637 C CA . MET B 1 83 ? 7.337 3.223 22.791 1.00 11.14 83 MET B CA 1
ATOM 1638 C C . MET B 1 83 ? 5.984 3.534 22.166 1.00 12.40 83 MET B C 1
ATOM 1639 O O . MET B 1 83 ? 5.380 4.569 22.454 1.00 13.75 83 MET B O 1
ATOM 1644 N N . ILE B 1 84 ? 5.524 2.634 21.303 1.00 11.60 84 ILE B N 1
ATOM 1645 C CA . ILE B 1 84 ? 4.260 2.795 20.598 1.00 13.35 84 ILE B CA 1
ATOM 1646 C C . ILE B 1 84 ? 3.340 1.601 20.822 1.00 13.37 84 ILE B C 1
ATOM 1647 O O . ILE B 1 84 ? 3.802 0.462 20.891 1.00 14.22 84 ILE B O 1
ATOM 1652 N N . THR B 1 85 ? 2.046 1.866 20.971 1.00 13.91 85 THR B N 1
ATOM 1653 C CA . THR B 1 85 ? 1.064 0.787 21.060 1.00 14.91 85 THR B CA 1
ATOM 1654 C C . THR B 1 85 ? 0.047 1.169 19.993 1.00 15.31 85 THR B C 1
ATOM 1655 O O . THR B 1 85 ? -0.290 2.347 19.834 1.00 15.29 85 THR B O 1
ATOM 1659 N N . GLY B 1 86 ? -0.418 0.188 19.234 1.00 15.12 86 GLY B N 1
ATOM 1660 C CA . GLY B 1 86 ? -1.375 0.503 18.191 1.00 16.84 86 GLY B CA 1
ATOM 1661 C C . GLY B 1 86 ? -1.992 -0.727 17.575 1.00 19.77 86 GLY B C 1
ATOM 1662 O O . GLY B 1 86 ? -1.918 -1.819 18.144 1.00 18.74 86 GLY B O 1
ATOM 1663 N N . ASP B 1 87 ? -2.597 -0.535 16.406 1.00 20.34 87 ASP B N 1
ATOM 1664 C CA . ASP B 1 87 ? -3.255 -1.604 15.668 1.00 22.81 87 ASP B CA 1
ATOM 1665 C C . ASP B 1 87 ? -2.655 -1.759 14.287 1.00 22.37 87 ASP B C 1
ATOM 1666 O O . ASP B 1 87 ? -2.198 -0.793 13.675 1.00 21.48 87 ASP B O 1
ATOM 1671 N N . LEU B 1 88 ? -2.678 -2.987 13.796 1.00 22.41 88 LEU B N 1
ATOM 1672 C CA . LEU B 1 88 ? -2.182 -3.293 12.470 1.00 24.86 88 LEU B CA 1
ATOM 1673 C C . LEU B 1 88 ? -3.413 -3.767 11.704 1.00 24.77 88 LEU B C 1
ATOM 1674 O O . LEU B 1 88 ? -4.091 -4.695 12.140 1.00 25.28 88 LEU B O 1
ATOM 1679 N N . LEU B 1 89 ? -3.727 -3.106 10.595 1.00 25.77 89 LEU B N 1
ATOM 1680 C CA . LEU B 1 89 ? -4.870 -3.501 9.772 1.00 27.69 89 LEU B CA 1
ATOM 1681 C C . LEU B 1 89 ? -4.290 -4.082 8.497 1.00 28.49 89 LEU B C 1
ATOM 1682 O O . LEU B 1 89 ? -3.650 -3.369 7.724 1.00 28.04 89 LEU B O 1
ATOM 1687 N N . ILE B 1 90 ? -4.498 -5.375 8.273 1.00 30.80 90 ILE B N 1
ATOM 1688 C CA . ILE B 1 90 ? -3.947 -6.006 7.083 1.00 33.51 90 ILE B CA 1
ATOM 1689 C C . ILE B 1 90 ? -5.014 -6.490 6.114 1.00 35.06 90 ILE B C 1
ATOM 1690 O O . ILE B 1 90 ? -6.145 -6.775 6.506 1.00 34.15 90 ILE B O 1
ATOM 1695 N N . ASP B 1 91 ? -4.637 -6.574 4.842 1.00 38.10 91 ASP B N 1
ATOM 1696 C CA . ASP B 1 91 ? -5.540 -7.029 3.795 1.00 41.31 91 ASP B CA 1
ATOM 1697 C C . ASP B 1 91 ? -6.895 -6.331 3.852 1.00 42.97 91 ASP B C 1
ATOM 1698 O O . ASP B 1 91 ? -7.937 -6.967 3.695 1.00 43.70 91 ASP B O 1
ATOM 1703 N N . GLU B 1 92 ? -6.872 -5.021 4.083 1.00 44.43 92 GLU B N 1
ATOM 1704 C CA . GLU B 1 92 ? -8.092 -4.221 4.145 1.00 45.54 92 GLU B CA 1
ATOM 1705 C C . GLU B 1 92 ? -9.132 -4.812 5.088 1.00 45.75 92 GLU B C 1
ATOM 1706 O O . GLU B 1 92 ? -10.327 -4.548 4.949 1.00 45.44 92 GLU B O 1
ATOM 1712 N N . GLU B 1 93 ? -8.679 -5.608 6.049 1.00 45.12 93 GLU B N 1
ATOM 1713 C CA . GLU B 1 93 ? -9.590 -6.234 6.995 1.00 45.12 93 GLU B CA 1
ATOM 1714 C C . GLU B 1 93 ? -9.967 -5.347 8.172 1.00 45.21 93 GLU B C 1
ATOM 1715 O O . GLU B 1 93 ? -9.141 -4.594 8.693 1.00 45.54 93 GLU B O 1
ATOM 1721 N N . GLN B 1 94 ? -11.231 -5.442 8.575 1.00 45.26 94 GLN B N 1
ATOM 1722 C CA . GLN B 1 94 ? -11.748 -4.697 9.713 1.00 44.83 94 GLN B CA 1
ATOM 1723 C C . GLN B 1 94 ? -11.658 -5.673 10.879 1.00 44.43 94 GLN B C 1
ATOM 1724 O O . GLN B 1 94 ? -12.667 -6.174 11.378 1.00 45.80 94 GLN B O 1
ATOM 1726 N N . ASN B 1 95 ? -10.425 -5.951 11.283 1.00 41.95 95 ASN B N 1
ATOM 1727 C CA . ASN B 1 95 ? -10.129 -6.875 12.368 1.00 39.84 95 ASN B CA 1
ATOM 1728 C C . ASN B 1 95 ? -8.706 -6.519 12.792 1.00 36.14 95 ASN B C 1
ATOM 1729 O O . ASN B 1 95 ? -7.742 -7.133 12.340 1.00 37.36 95 ASN B O 1
ATOM 1734 N N . PRO B 1 96 ? -8.563 -5.515 13.670 1.00 33.07 96 PRO B N 1
ATOM 1735 C CA . PRO B 1 96 ? -7.260 -5.054 14.155 1.00 29.92 96 PRO B CA 1
ATOM 1736 C C . PRO B 1 96 ? -6.387 -6.059 14.892 1.00 28.48 96 PRO B C 1
ATOM 1737 O O . PRO B 1 96 ? -6.863 -6.849 15.706 1.00 27.71 96 PRO B O 1
ATOM 1741 N N . GLN B 1 97 ? -5.096 -6.004 14.585 1.00 25.58 97 GLN B N 1
ATOM 1742 C CA . GLN B 1 97 ? -4.085 -6.848 15.206 1.00 25.43 97 GLN B CA 1
ATOM 1743 C C . GLN B 1 97 ? -3.258 -5.867 16.033 1.00 23.65 97 GLN B C 1
ATOM 1744 O O . GLN B 1 97 ? -2.465 -5.103 15.480 1.00 23.61 97 GLN B O 1
ATOM 1750 N N . ARG B 1 98 ? -3.451 -5.875 17.349 1.00 20.42 98 ARG B N 1
ATOM 1751 C CA . ARG B 1 98 ? -2.726 -4.949 18.214 1.00 20.68 98 ARG B CA 1
ATOM 1752 C C . ARG B 1 98 ? -1.258 -5.305 18.375 1.00 18.69 98 ARG B C 1
ATOM 1753 O O . ARG B 1 98 ? -0.883 -6.474 18.322 1.00 16.49 98 ARG B O 1
ATOM 1761 N N . PHE B 1 99 ? -0.432 -4.283 18.582 1.00 16.74 99 PHE B N 1
ATOM 1762 C CA . PHE B 1 99 ? 1.003 -4.485 18.725 1.00 15.57 99 PHE B CA 1
ATOM 1763 C C . PHE B 1 99 ? 1.611 -3.441 19.646 1.00 15.46 99 PHE B C 1
ATOM 1764 O O . PHE B 1 99 ? 0.998 -2.416 19.944 1.00 14.67 99 PHE B O 1
ATOM 1772 N N . SER B 1 100 ? 2.826 -3.729 20.095 1.00 13.45 100 SER B N 1
ATOM 1773 C CA . SER B 1 100 ? 3.588 -2.812 20.925 1.00 13.15 100 SER B CA 1
ATOM 1774 C C . SER B 1 100 ? 4.955 -2.780 20.265 1.00 12.38 100 SER B C 1
ATOM 1775 O O . SER B 1 100 ? 5.459 -3.812 19.821 1.00 12.17 100 SER B O 1
ATOM 1778 N N . GLN B 1 101 ? 5.548 -1.600 20.170 1.00 10.63 101 GLN B N 1
ATOM 1779 C CA . GLN B 1 101 ? 6.855 -1.482 19.537 1.00 10.58 101 GLN B CA 1
ATOM 1780 C C . GLN B 1 101 ? 7.720 -0.434 20.216 1.00 9.64 101 GLN B C 1
ATOM 1781 O O . GLN B 1 101 ? 7.222 0.571 20.727 1.00 11.41 101 GLN B O 1
ATOM 1787 N N . VAL B 1 102 ? 9.023 -0.686 20.246 1.00 9.87 102 VAL B N 1
ATOM 1788 C CA . VAL B 1 102 ? 9.957 0.272 20.816 1.00 11.22 102 VAL B CA 1
ATOM 1789 C C . VAL B 1 102 ? 11.061 0.546 19.805 1.00 11.10 102 VAL B C 1
ATOM 1790 O O . VAL B 1 102 ? 11.569 -0.375 19.163 1.00 11.07 102 VAL B O 1
ATOM 1794 N N . PHE B 1 103 ? 11.405 1.821 19.650 1.00 10.89 103 PHE B N 1
ATOM 1795 C CA . PHE B 1 103 ? 12.486 2.232 18.760 1.00 11.44 103 PHE B CA 1
ATOM 1796 C C . PHE B 1 103 ? 13.489 3.035 19.573 1.00 11.60 103 PHE B C 1
ATOM 1797 O O . PHE B 1 103 ? 13.102 3.813 20.446 1.00 11.89 103 PHE B O 1
ATOM 1805 N N . HIS B 1 104 ? 14.769 2.836 19.282 1.00 11.71 104 HIS B N 1
ATOM 1806 C CA . HIS B 1 104 ? 15.848 3.612 19.893 1.00 12.38 104 HIS B CA 1
ATOM 1807 C C . HIS B 1 104 ? 16.356 4.325 18.635 1.00 11.72 104 HIS B C 1
ATOM 1808 O O . HIS B 1 104 ? 16.925 3.694 17.744 1.00 11.60 104 HIS B O 1
ATOM 1815 N N . LEU B 1 105 ? 16.096 5.628 18.551 1.00 11.58 105 LEU B N 1
ATOM 1816 C CA . LEU B 1 105 ? 16.463 6.424 17.383 1.00 11.58 105 LEU B CA 1
ATOM 1817 C C . LEU B 1 105 ? 17.757 7.209 17.568 1.00 11.46 105 LEU B C 1
ATOM 1818 O O . LEU B 1 105 ? 17.956 7.865 18.591 1.00 12.53 105 LEU B O 1
ATOM 1823 N N . ILE B 1 106 ? 18.616 7.155 16.552 1.00 11.45 106 ILE B N 1
ATOM 1824 C CA . ILE B 1 106 ? 19.902 7.842 16.574 1.00 13.50 106 ILE B CA 1
ATOM 1825 C C . ILE B 1 106 ? 19.870 8.963 15.547 1.00 14.61 106 ILE B C 1
ATOM 1826 O O . ILE B 1 106 ? 19.523 8.739 14.389 1.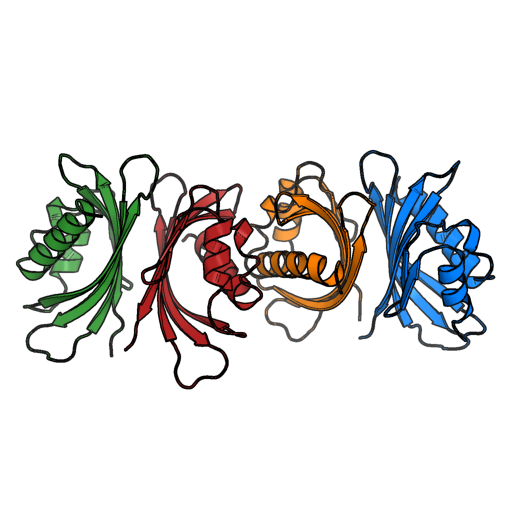00 13.84 106 ILE B O 1
ATOM 1831 N N . PRO B 1 107 ? 20.238 10.188 15.955 1.00 15.83 107 PRO B N 1
ATOM 1832 C CA . PRO B 1 107 ? 20.230 11.319 15.023 1.00 17.07 107 PRO B CA 1
ATOM 1833 C C . PRO B 1 107 ? 21.092 11.129 13.778 1.00 18.61 107 PRO B C 1
ATOM 1834 O O . PRO B 1 107 ? 22.167 10.539 13.829 1.00 20.13 107 PRO B O 1
ATOM 1838 N N . ASP B 1 108 ? 20.598 11.641 12.659 1.00 21.80 108 ASP B N 1
ATOM 1839 C CA . ASP B 1 108 ? 21.317 11.594 11.393 1.00 24.20 108 ASP B CA 1
ATOM 1840 C C . ASP B 1 108 ? 20.805 12.800 10.623 1.00 24.99 108 ASP B C 1
ATOM 1841 O O . ASP B 1 108 ? 19.724 12.765 10.034 1.00 24.36 108 ASP B O 1
ATOM 1846 N N . GLY B 1 109 ? 21.580 13.879 10.647 1.00 26.54 109 GLY B N 1
ATOM 1847 C CA . GLY B 1 109 ? 21.150 15.090 9.979 1.00 26.89 109 GLY B CA 1
ATOM 1848 C C . GLY B 1 109 ? 19.933 15.595 10.726 1.00 26.82 109 GLY B C 1
ATOM 1849 O O . GLY B 1 109 ? 19.936 15.645 11.958 1.00 26.65 109 GLY B O 1
ATOM 1850 N N . ASN B 1 110 ? 18.882 15.954 9.997 1.00 27.29 110 ASN B N 1
ATOM 1851 C CA . ASN B 1 110 ? 17.664 16.441 10.627 1.00 27.61 110 ASN B CA 1
ATOM 1852 C C . ASN B 1 110 ? 16.699 15.291 10.900 1.00 25.94 110 ASN B C 1
ATOM 1853 O O . ASN B 1 110 ? 15.565 15.508 11.329 1.00 25.84 110 ASN B O 1
ATOM 1858 N N . SER B 1 111 ? 17.160 14.067 10.660 1.00 24.27 111 SER B N 1
ATOM 1859 C CA . SER B 1 111 ? 16.330 12.888 10.874 1.00 21.63 111 SER B CA 1
ATOM 1860 C C . SER B 1 111 ? 17.010 11.899 11.820 1.00 20.08 111 SER B C 1
ATOM 1861 O O . SER B 1 111 ? 17.874 12.277 12.612 1.00 19.79 111 SER B O 1
ATOM 1864 N N . TYR B 1 112 ? 16.614 10.632 11.728 1.00 18.84 112 TYR B N 1
ATOM 1865 C CA . TYR B 1 112 ? 17.167 9.573 12.573 1.00 16.73 112 TYR B CA 1
ATOM 1866 C C . TYR B 1 112 ? 17.237 8.263 11.809 1.00 16.38 112 TYR B C 1
ATOM 1867 O O . TYR B 1 112 ? 16.726 8.141 10.698 1.00 16.32 112 TYR B O 1
ATOM 1876 N N . TYR B 1 113 ? 17.887 7.283 12.425 1.00 16.52 113 TYR B N 1
ATOM 1877 C CA . TYR B 1 113 ? 17.911 5.939 11.878 1.00 15.47 113 TYR B CA 1
ATOM 1878 C C . TYR B 1 113 ? 17.581 5.084 13.093 1.00 14.72 113 TYR B C 1
ATOM 1879 O O . TYR B 1 113 ? 17.744 5.531 14.231 1.00 12.86 113 TYR B O 1
ATOM 1888 N N . VAL B 1 114 ? 17.077 3.881 12.856 1.00 12.99 114 VAL B N 1
ATOM 1889 C CA . VAL B 1 114 ? 16.693 2.981 13.938 1.00 12.99 114 VAL B CA 1
ATOM 1890 C C . VAL B 1 114 ? 17.833 2.055 14.345 1.00 13.58 114 VAL B C 1
ATOM 1891 O O . VAL B 1 114 ? 18.348 1.298 13.516 1.00 14.61 114 VAL B O 1
ATOM 1895 N N . PHE B 1 115 ? 18.233 2.126 15.613 1.00 12.56 115 PHE B N 1
ATOM 1896 C CA . PHE B 1 115 ? 19.309 1.272 16.121 1.00 13.52 115 PHE B CA 1
ATOM 1897 C C . PHE B 1 115 ? 18.704 0.031 16.777 1.00 13.70 115 PHE B C 1
ATOM 1898 O O . PHE B 1 115 ? 19.181 -1.092 16.569 1.00 15.69 115 PHE B O 1
ATOM 1906 N N . ASN B 1 116 ? 17.669 0.244 17.589 1.00 12.38 116 ASN B N 1
ATOM 1907 C CA . ASN B 1 116 ? 16.954 -0.848 18.247 1.00 11.12 116 ASN B CA 1
ATOM 1908 C C . ASN B 1 116 ? 15.501 -0.795 17.811 1.00 10.45 116 ASN B C 1
ATOM 1909 O O . ASN B 1 116 ? 14.885 0.271 17.796 1.00 11.28 116 ASN B O 1
ATOM 1914 N N . ASP B 1 117 ? 14.964 -1.955 17.466 1.00 10.51 117 ASP B N 1
ATOM 1915 C CA . ASP B 1 117 ? 13.578 -2.083 17.050 1.00 11.41 117 ASP B CA 1
ATOM 1916 C C . ASP B 1 117 ? 13.078 -3.369 17.701 1.00 10.73 117 ASP B C 1
ATOM 1917 O O . ASP B 1 117 ? 13.588 -4.448 17.412 1.00 11.12 117 ASP B O 1
ATOM 1922 N N . ILE B 1 118 ? 12.106 -3.249 18.597 1.00 8.89 118 ILE B N 1
ATOM 1923 C CA . ILE B 1 118 ? 11.531 -4.421 19.259 1.00 9.86 118 ILE B CA 1
ATOM 1924 C C . ILE B 1 118 ? 10.037 -4.398 18.971 1.00 11.26 118 ILE B C 1
ATOM 1925 O O . ILE B 1 118 ? 9.359 -3.410 19.253 1.00 12.15 118 ILE B O 1
ATOM 1930 N N . PHE B 1 119 ? 9.532 -5.494 18.411 1.00 11.66 119 PHE B N 1
ATOM 1931 C CA . PHE B 1 119 ? 8.128 -5.581 18.031 1.00 11.56 119 PHE B CA 1
ATOM 1932 C C . PHE B 1 119 ? 7.424 -6.811 18.571 1.00 11.73 119 PHE B C 1
ATOM 1933 O O . PHE B 1 119 ? 7.932 -7.935 18.479 1.00 12.38 119 PHE B O 1
ATOM 1941 N N . ARG B 1 120 ? 6.239 -6.589 19.121 1.00 13.25 120 ARG B N 1
ATOM 1942 C CA . ARG B 1 120 ? 5.437 -7.674 19.654 1.00 14.34 120 ARG B CA 1
ATOM 1943 C C . ARG B 1 120 ? 3.981 -7.512 19.288 1.00 15.37 120 ARG B C 1
ATOM 1944 O O . ARG B 1 120 ? 3.471 -6.396 19.214 1.00 15.58 120 ARG B O 1
ATOM 1952 N N . LEU B 1 121 ? 3.324 -8.636 19.032 1.00 14.77 121 LEU B N 1
ATOM 1953 C CA . LEU B 1 121 ? 1.900 -8.627 18.774 1.00 18.78 121 LEU B CA 1
ATOM 1954 C C . LEU B 1 121 ? 1.389 -8.533 20.209 1.00 21.05 121 LEU B C 1
ATOM 1955 O O . LEU B 1 121 ? 2.037 -9.033 21.134 1.00 22.59 121 LEU B O 1
ATOM 1960 N N . ASN B 1 122 ? 0.248 -7.890 20.407 1.00 21.09 122 ASN B N 1
ATOM 1961 C CA . ASN B 1 122 ? -0.292 -7.719 21.749 1.00 23.76 122 ASN B CA 1
ATOM 1962 C C . ASN B 1 122 ? -1.783 -8.025 21.693 1.00 25.18 122 ASN B C 1
ATOM 1963 O O . ASN B 1 122 ? -2.608 -7.126 21.541 1.00 24.00 122 ASN B O 1
ATOM 1968 N N . TYR B 1 123 ? -2.114 -9.310 21.804 1.00 25.30 123 TYR B N 1
ATOM 1969 C CA . TYR B 1 123 ? -3.499 -9.772 21.736 1.00 27.27 123 TYR B CA 1
ATOM 1970 C C . TYR B 1 123 ? -4.501 -8.888 22.475 1.00 29.41 123 TYR B C 1
ATOM 1971 O O . TYR B 1 123 ? -4.291 -8.519 23.632 1.00 29.87 123 TYR B O 1
ATOM 1980 N N . SER B 1 124 ? -5.595 -8.559 21.794 1.00 32.04 124 SER B N 1
ATOM 1981 C CA . SER B 1 124 ? -6.643 -7.724 22.372 1.00 35.30 124 SER B CA 1
ATOM 1982 C C . SER B 1 124 ? -7.739 -8.598 22.972 1.00 36.23 124 SER B C 1
ATOM 1983 O O . SER B 1 124 ? -7.836 -8.650 24.217 1.00 38.13 124 SER B O 1
ATOM 1987 N N . ASN C 1 6 ? 17.941 26.457 -19.773 1.00 56.70 6 ASN C N 1
ATOM 1988 C CA . ASN C 1 6 ? 16.641 27.192 -19.804 1.00 56.10 6 ASN C CA 1
ATOM 1989 C C . ASN C 1 6 ? 16.382 27.807 -21.176 1.00 54.42 6 ASN C C 1
ATOM 1990 O O . ASN C 1 6 ? 15.264 28.227 -21.474 1.00 54.42 6 ASN C O 1
ATOM 1995 N N . THR C 1 7 ? 17.416 27.861 -22.010 1.00 51.83 7 THR C N 1
ATOM 1996 C CA . THR C 1 7 ? 17.277 28.432 -23.345 1.00 48.84 7 THR C CA 1
ATOM 1997 C C . THR C 1 7 ? 17.442 27.383 -24.440 1.00 46.31 7 THR C C 1
ATOM 1998 O O . THR C 1 7 ? 16.631 27.308 -25.363 1.00 44.74 7 THR C O 1
ATOM 2002 N N . LEU C 1 8 ? 18.491 26.572 -24.334 1.00 43.76 8 LEU C N 1
ATOM 2003 C CA . LEU C 1 8 ? 18.751 25.537 -25.325 1.00 41.42 8 LEU C CA 1
ATOM 2004 C C . LEU C 1 8 ? 17.598 24.535 -25.338 1.00 39.54 8 LEU C C 1
ATOM 2005 O O . LEU C 1 8 ? 17.128 24.126 -26.401 1.00 37.77 8 LEU C O 1
ATOM 2010 N N . ALA C 1 9 ? 17.145 24.147 -24.149 1.00 38.16 9 ALA C N 1
ATOM 2011 C CA . ALA C 1 9 ? 16.043 23.200 -24.017 1.00 36.31 9 ALA C CA 1
ATOM 2012 C C . ALA C 1 9 ? 14.734 23.883 -24.394 1.00 34.77 9 ALA C C 1
ATOM 2013 O O . ALA C 1 9 ? 13.851 23.274 -24.997 1.00 33.57 9 ALA C O 1
ATOM 2015 N N . GLN C 1 10 ? 14.622 25.155 -24.027 1.00 34.26 10 GLN C N 1
ATOM 2016 C CA . GLN C 1 10 ? 13.440 25.955 -24.329 1.00 32.28 10 GLN C CA 1
ATOM 2017 C C . GLN C 1 10 ? 13.211 26.012 -25.836 1.00 30.20 10 GLN C C 1
ATOM 2018 O O . GLN C 1 10 ? 12.092 25.822 -26.317 1.00 29.81 10 GLN C O 1
ATOM 2024 N N . ASN C 1 11 ? 14.278 26.283 -26.579 1.00 25.83 11 ASN C N 1
ATOM 2025 C CA . ASN C 1 11 ? 14.185 26.372 -28.028 1.00 24.37 11 ASN C CA 1
ATOM 2026 C C . ASN C 1 11 ? 13.943 25.014 -28.675 1.00 22.18 11 ASN C C 1
ATOM 2027 O O . ASN C 1 11 ? 13.227 24.913 -29.671 1.00 21.01 11 ASN C O 1
ATOM 2032 N N . PHE C 1 12 ? 14.537 23.968 -28.111 1.00 20.53 12 PHE C N 1
ATOM 2033 C CA . PHE C 1 12 ? 14.353 22.639 -28.669 1.00 18.56 12 PHE C CA 1
ATOM 2034 C C . PHE C 1 12 ? 12.898 22.220 -28.504 1.00 18.73 12 PHE C C 1
ATOM 2035 O O . PHE C 1 12 ? 12.320 21.588 -29.383 1.00 16.77 12 PHE C O 1
ATOM 2043 N N . THR C 1 13 ? 12.313 22.570 -27.365 1.00 19.59 13 THR C N 1
ATOM 2044 C CA . THR C 1 13 ? 10.927 22.217 -27.094 1.00 20.68 13 THR C CA 1
ATOM 2045 C C . THR C 1 13 ? 9.991 22.931 -28.062 1.00 21.80 13 THR C C 1
ATOM 2046 O O . THR C 1 13 ? 9.059 22.328 -28.595 1.00 21.31 13 THR C O 1
ATOM 2050 N N . GLN C 1 14 ? 10.249 24.214 -28.302 1.00 22.46 14 GLN C N 1
ATOM 2051 C CA . GLN C 1 14 ? 9.424 24.982 -29.222 1.00 22.01 14 GLN C CA 1
ATOM 2052 C C . GLN C 1 14 ? 9.586 24.420 -30.634 1.00 20.91 14 GLN C C 1
ATOM 2053 O O . GLN C 1 14 ? 8.624 24.358 -31.396 1.00 20.16 14 GLN C O 1
ATOM 2059 N N . PHE C 1 15 ? 10.800 23.988 -30.967 1.00 19.37 15 PHE C N 1
ATOM 2060 C CA . PHE C 1 15 ? 11.077 23.415 -32.283 1.00 19.11 15 PHE C CA 1
ATOM 2061 C C . PHE C 1 15 ? 10.271 22.128 -32.460 1.00 18.38 15 PHE C C 1
ATOM 2062 O O . PHE C 1 15 ? 9.689 21.885 -33.519 1.00 17.69 15 PHE C O 1
ATOM 2070 N N . TYR C 1 16 ? 10.240 21.310 -31.412 1.00 16.16 16 TYR C N 1
ATOM 2071 C CA . TYR C 1 16 ? 9.513 20.049 -31.448 1.00 16.14 16 TYR C CA 1
ATOM 2072 C C . TYR C 1 16 ? 8.030 20.269 -31.733 1.00 15.60 16 TYR C C 1
ATOM 2073 O O . TYR C 1 16 ? 7.457 19.637 -32.620 1.00 14.33 16 TYR C O 1
ATOM 2082 N N . TYR C 1 17 ? 7.407 21.162 -30.971 1.00 15.03 17 TYR C N 1
ATOM 2083 C CA . TYR C 1 17 ? 5.986 21.426 -31.149 1.00 14.84 17 TYR C CA 1
ATOM 2084 C C . TYR C 1 17 ? 5.666 22.063 -32.496 1.00 15.61 17 TYR C C 1
ATOM 2085 O O . TYR C 1 17 ? 4.599 21.824 -33.062 1.00 15.45 17 TYR C O 1
ATOM 2094 N N . ASN C 1 18 ? 6.589 22.866 -33.015 1.00 17.22 18 ASN C N 1
ATOM 2095 C CA . ASN C 1 18 ? 6.374 23.486 -34.315 1.00 19.25 18 ASN C CA 1
ATOM 2096 C C . ASN C 1 18 ? 6.360 22.381 -35.369 1.00 18.82 18 ASN C C 1
ATOM 2097 O O . ASN C 1 18 ? 5.534 22.391 -36.277 1.00 18.95 18 ASN C O 1
ATOM 2102 N N . GLN C 1 19 ? 7.262 21.414 -35.234 1.00 18.31 19 GLN C N 1
ATOM 2103 C CA . GLN C 1 19 ? 7.318 20.312 -36.186 1.00 19.10 19 GLN C CA 1
ATOM 2104 C C . GLN C 1 19 ? 6.081 19.425 -36.046 1.00 18.22 19 GLN C C 1
ATOM 2105 O O . GLN C 1 19 ? 5.524 18.955 -37.038 1.00 18.19 19 GLN C O 1
ATOM 2111 N N . PHE C 1 20 ? 5.660 19.193 -34.806 1.00 17.06 20 PHE C N 1
ATOM 2112 C CA . PHE C 1 20 ? 4.488 18.369 -34.531 1.00 15.37 20 PHE C CA 1
ATOM 2113 C C . PHE C 1 20 ? 3.272 18.997 -35.217 1.00 16.28 20 PHE C C 1
ATOM 2114 O O . PHE C 1 20 ? 2.511 18.316 -35.910 1.00 17.14 20 PHE C O 1
ATOM 2122 N N . ASP C 1 21 ? 3.105 20.301 -35.025 1.00 16.41 21 ASP C N 1
ATOM 2123 C CA . ASP C 1 21 ? 1.972 21.023 -35.595 1.00 19.28 21 ASP C CA 1
ATOM 2124 C C . ASP C 1 21 ? 2.055 21.202 -37.112 1.00 21.13 21 ASP C C 1
ATOM 2125 O O . ASP C 1 21 ? 1.033 21.391 -37.769 1.00 22.48 21 ASP C O 1
ATOM 2130 N N . THR C 1 22 ? 3.264 21.137 -37.663 1.00 21.18 22 THR C N 1
ATOM 2131 C CA . THR C 1 22 ? 3.459 21.299 -39.103 1.00 23.17 22 THR C CA 1
ATOM 2132 C C . THR C 1 22 ? 3.303 19.974 -39.848 1.00 23.32 22 THR C C 1
ATOM 2133 O O . THR C 1 22 ? 2.546 19.879 -40.817 1.00 24.18 22 THR C O 1
ATOM 2137 N N . ASP C 1 23 ? 4.023 18.956 -39.392 1.00 22.15 23 ASP C N 1
ATOM 2138 C CA . ASP C 1 23 ? 3.975 17.630 -40.001 1.00 22.22 23 ASP C CA 1
ATOM 2139 C C . ASP C 1 23 ? 4.644 16.657 -39.040 1.00 22.03 23 ASP C C 1
ATOM 2140 O O . ASP C 1 23 ? 5.873 16.553 -39.000 1.00 21.05 23 ASP C O 1
ATOM 2145 N N . ARG C 1 24 ? 3.831 15.942 -38.271 1.00 21.40 24 ARG C N 1
ATOM 2146 C CA . ARG C 1 24 ? 4.357 15.007 -37.290 1.00 20.64 24 ARG C CA 1
ATOM 2147 C C . ARG C 1 24 ? 5.035 13.770 -37.868 1.00 21.14 24 ARG C C 1
ATOM 2148 O O . ARG C 1 24 ? 5.730 13.056 -37.149 1.00 20.59 24 ARG C O 1
ATOM 2156 N N . SER C 1 25 ? 4.857 13.520 -39.162 1.00 20.90 25 SER C N 1
ATOM 2157 C CA . SER C 1 25 ? 5.492 12.361 -39.780 1.00 21.04 25 SER C CA 1
ATOM 2158 C C . SER C 1 25 ? 6.997 12.595 -39.908 1.00 20.58 25 SER C C 1
ATOM 2159 O O . SER C 1 25 ? 7.751 11.673 -40.219 1.00 21.09 25 SER C O 1
ATOM 2162 N N . GLN C 1 26 ? 7.429 13.828 -39.657 1.00 19.40 26 GLN C N 1
ATOM 2163 C CA . GLN C 1 26 ? 8.841 14.186 -39.762 1.00 19.97 26 GLN C CA 1
ATOM 2164 C C . GLN C 1 26 ? 9.532 14.343 -38.410 1.00 18.72 26 GLN C C 1
ATOM 2165 O O . GLN C 1 26 ? 10.615 14.922 -38.325 1.00 19.39 26 GLN C O 1
ATOM 2171 N N . LEU C 1 27 ? 8.906 13.835 -37.356 1.00 16.33 27 LEU C N 1
ATOM 2172 C CA . LEU C 1 27 ? 9.481 13.931 -36.015 1.00 17.99 27 LEU C CA 1
ATOM 2173 C C . LEU C 1 27 ? 10.514 12.848 -35.718 1.00 18.42 27 LEU C C 1
ATOM 2174 O O . LEU C 1 27 ? 11.218 12.906 -34.706 1.00 18.65 27 LEU C O 1
ATOM 2179 N N . GLY C 1 28 ? 10.606 11.865 -36.603 1.00 19.64 28 GLY C N 1
ATOM 2180 C CA . GLY C 1 28 ? 11.537 10.766 -36.408 1.00 19.14 28 GLY C CA 1
ATOM 2181 C C . GLY C 1 28 ? 12.978 11.096 -36.060 1.00 19.59 28 GLY C C 1
ATOM 2182 O O . GLY C 1 28 ? 13.589 10.398 -35.245 1.00 18.55 28 GLY C O 1
ATOM 2183 N N . ASN C 1 29 ? 13.535 12.143 -36.662 1.00 20.09 29 ASN C N 1
ATOM 2184 C CA . ASN C 1 29 ? 14.924 12.489 -36.393 1.00 21.13 29 ASN C CA 1
ATOM 2185 C C . ASN C 1 29 ? 15.163 13.062 -35.000 1.00 19.89 29 ASN C C 1
ATOM 2186 O O . ASN C 1 29 ? 16.301 13.337 -34.631 1.00 19.95 29 ASN C O 1
ATOM 2191 N N . LEU C 1 30 ? 14.094 13.238 -34.227 1.00 17.39 30 LEU C N 1
ATOM 2192 C CA . LEU C 1 30 ? 14.222 13.764 -32.871 1.00 16.93 30 LEU C CA 1
ATOM 2193 C C . LEU C 1 30 ? 14.190 12.624 -31.857 1.00 15.31 30 LEU C C 1
ATOM 2194 O O . LEU C 1 30 ? 14.328 12.848 -30.654 1.00 15.91 30 LEU C O 1
ATOM 2199 N N . TYR C 1 31 ? 14.000 11.408 -32.357 1.00 14.46 31 TYR C N 1
ATOM 2200 C CA . TYR C 1 31 ? 13.950 10.203 -31.528 1.00 15.95 31 TYR C CA 1
ATOM 2201 C C . TYR C 1 31 ? 15.039 9.224 -31.976 1.00 16.34 31 TYR C C 1
ATOM 2202 O O . TYR C 1 31 ? 15.624 9.387 -33.051 1.00 18.09 31 TYR C O 1
ATOM 2211 N N . ARG C 1 32 ? 15.297 8.208 -31.157 1.00 16.87 32 ARG C N 1
ATOM 2212 C CA . ARG C 1 32 ? 16.313 7.193 -31.459 1.00 17.01 32 ARG C CA 1
ATOM 2213 C C . ARG C 1 32 ? 15.783 5.790 -31.135 1.00 17.43 32 ARG C C 1
ATOM 2214 O O . ARG C 1 32 ? 14.688 5.647 -30.592 1.00 18.32 32 ARG C O 1
ATOM 2222 N N . ASN C 1 33 ? 16.551 4.752 -31.464 1.00 16.95 33 ASN C N 1
ATOM 2223 C CA . ASN C 1 33 ? 16.110 3.382 -31.203 1.00 17.77 33 ASN C CA 1
ATOM 2224 C C . ASN C 1 33 ? 15.719 3.125 -29.752 1.00 17.00 33 ASN C C 1
ATOM 2225 O O . ASN C 1 33 ? 14.768 2.390 -29.481 1.00 17.22 33 ASN C O 1
ATOM 2230 N N . GLU C 1 34 ? 16.459 3.729 -28.824 1.00 16.66 34 GLU C N 1
ATOM 2231 C CA . GLU C 1 34 ? 16.212 3.546 -27.395 1.00 17.09 34 GLU C CA 1
ATOM 2232 C C . GLU C 1 34 ? 15.077 4.398 -26.829 1.00 15.09 34 GLU C C 1
ATOM 2233 O O . GLU C 1 34 ? 14.616 4.157 -25.711 1.00 15.25 34 GLU C O 1
ATOM 2239 N N . SER C 1 35 ? 14.632 5.389 -27.597 1.00 15.47 35 SER C N 1
ATOM 2240 C CA . SER C 1 35 ? 13.573 6.291 -27.147 1.00 14.14 35 SER C CA 1
ATOM 2241 C C . SER C 1 35 ? 12.280 5.593 -26.748 1.00 13.54 35 SER C C 1
ATOM 2242 O O . SER C 1 35 ? 11.876 4.594 -27.351 1.00 13.96 35 SER C O 1
ATOM 2245 N N . MET C 1 36 ? 11.627 6.136 -25.726 1.00 13.25 36 MET C N 1
ATOM 2246 C CA . MET C 1 36 ? 10.377 5.584 -25.235 1.00 12.97 36 MET C CA 1
ATOM 2247 C C . MET C 1 36 ? 9.294 6.645 -25.173 1.00 12.79 36 MET C C 1
ATOM 2248 O O . MET C 1 36 ? 9.518 7.753 -24.688 1.00 12.11 36 MET C O 1
ATOM 2253 N N . LEU C 1 37 ? 8.122 6.292 -25.683 1.00 12.83 37 LEU C N 1
ATOM 2254 C CA . LEU C 1 37 ? 6.981 7.189 -25.662 1.00 12.63 37 LEU C CA 1
ATOM 2255 C C . LEU C 1 37 ? 5.838 6.533 -24.918 1.00 12.77 37 LEU C C 1
ATOM 2256 O O . LEU C 1 37 ? 5.477 5.391 -25.201 1.00 14.25 37 LEU C O 1
ATOM 2261 N N . THR C 1 38 ? 5.293 7.239 -23.939 1.00 12.08 38 THR C N 1
ATOM 2262 C CA . THR C 1 38 ? 4.121 6.747 -23.237 1.00 12.44 38 THR C CA 1
ATOM 2263 C C . THR C 1 38 ? 3.094 7.793 -23.633 1.00 14.49 38 THR C C 1
ATOM 2264 O O . THR C 1 38 ? 3.128 8.925 -23.146 1.00 14.52 38 THR C O 1
ATOM 2268 N N . PHE C 1 39 ? 2.232 7.435 -24.576 1.00 13.74 39 PHE C N 1
ATOM 2269 C CA . PHE C 1 39 ? 1.194 8.347 -25.037 1.00 13.99 39 PHE C CA 1
ATOM 2270 C C . PHE C 1 39 ? -0.085 7.818 -24.415 1.00 14.94 39 PHE C C 1
ATOM 2271 O O . PHE C 1 39 ? -0.702 6.887 -24.932 1.00 16.00 39 PHE C O 1
ATOM 2279 N N . GLU C 1 40 ? -0.472 8.413 -23.293 1.00 15.08 40 GLU C N 1
ATOM 2280 C CA . GLU C 1 40 ? -1.654 7.980 -22.569 1.00 16.71 40 GLU C CA 1
ATOM 2281 C C . GLU C 1 40 ? -1.456 6.499 -22.223 1.00 17.34 40 GLU C C 1
ATOM 2282 O O . GLU C 1 40 ? -0.556 6.178 -21.448 1.00 19.11 40 GLU C O 1
ATOM 2288 N N . THR C 1 41 ? -2.250 5.595 -22.789 1.00 17.52 41 THR C N 1
ATOM 2289 C CA . THR C 1 41 ? -2.074 4.180 -22.469 1.00 18.83 41 THR C CA 1
ATOM 2290 C C . THR C 1 41 ? -1.235 3.418 -23.490 1.00 20.26 41 THR C C 1
ATOM 2291 O O . THR C 1 41 ? -1.043 2.210 -23.362 1.00 23.39 41 THR C O 1
ATOM 2295 N N . SER C 1 42 ? -0.735 4.124 -24.498 1.00 19.82 42 SER C N 1
ATOM 2296 C CA . SER C 1 42 ? 0.088 3.499 -25.529 1.00 19.67 42 SER C CA 1
ATOM 2297 C C . SER C 1 42 ? 1.565 3.633 -25.173 1.00 20.23 42 SER C C 1
ATOM 2298 O O . SER C 1 42 ? 2.035 4.720 -24.842 1.00 19.31 42 SER C O 1
ATOM 2301 N N . GLN C 1 43 ? 2.295 2.525 -25.226 1.00 18.99 43 GLN C N 1
ATOM 2302 C CA . GLN C 1 43 ? 3.719 2.552 -24.921 1.00 19.14 43 GLN C CA 1
ATOM 2303 C C . GLN C 1 43 ? 4.494 2.060 -26.134 1.00 17.78 43 GLN C C 1
ATOM 2304 O O . GLN C 1 43 ? 4.325 0.923 -26.568 1.00 18.18 43 GLN C O 1
ATOM 2310 N N . LEU C 1 44 ? 5.337 2.928 -26.684 1.00 16.60 44 LEU C N 1
ATOM 2311 C CA . LEU C 1 44 ? 6.123 2.590 -27.864 1.00 17.26 44 LEU C CA 1
ATOM 2312 C C . LEU C 1 44 ? 7.611 2.844 -27.654 1.00 17.76 44 LEU C C 1
ATOM 2313 O O . LEU C 1 44 ? 7.999 3.665 -26.822 1.00 16.34 44 LEU C O 1
ATOM 2318 N N . GLN C 1 45 ? 8.441 2.139 -28.420 1.00 16.35 45 GLN C N 1
ATOM 2319 C CA . GLN C 1 45 ? 9.886 2.304 -28.327 1.00 19.75 45 GLN C CA 1
ATOM 2320 C C . GLN C 1 45 ? 10.491 2.408 -29.724 1.00 18.68 45 GLN C C 1
ATOM 2321 O O . GLN C 1 45 ? 10.104 1.669 -30.633 1.00 19.36 45 GLN C O 1
ATOM 2327 N N . GLY C 1 46 ? 11.433 3.331 -29.892 1.00 17.24 46 GLY C N 1
ATOM 2328 C CA . GLY C 1 46 ? 12.076 3.508 -31.184 1.00 16.67 46 GLY C CA 1
ATOM 2329 C C . GLY C 1 46 ? 11.363 4.527 -32.053 1.00 15.64 46 GLY C C 1
ATOM 2330 O O . GLY C 1 46 ? 10.141 4.645 -32.000 1.00 16.10 46 GLY C O 1
ATOM 2331 N N . ALA C 1 47 ? 12.129 5.253 -32.861 1.00 16.60 47 ALA C N 1
ATOM 2332 C CA . ALA C 1 47 ? 11.579 6.293 -33.727 1.00 15.83 47 ALA C CA 1
ATOM 2333 C C . ALA C 1 47 ? 10.432 5.825 -34.624 1.00 17.61 47 ALA C C 1
ATOM 2334 O O . ALA C 1 47 ? 9.409 6.504 -34.733 1.00 16.59 47 ALA C O 1
ATOM 2336 N N . LYS C 1 48 ? 10.597 4.668 -35.260 1.00 18.09 48 LYS C N 1
ATOM 2337 C CA . LYS C 1 48 ? 9.564 4.142 -36.149 1.00 19.88 48 LYS C CA 1
ATOM 2338 C C . LYS C 1 48 ? 8.191 4.021 -35.488 1.00 18.34 48 LYS C C 1
ATOM 2339 O O . LYS C 1 48 ? 7.214 4.611 -35.960 1.00 17.72 48 LYS C O 1
ATOM 2345 N N . ASP C 1 49 ? 8.115 3.255 -34.404 1.00 17.61 49 ASP C N 1
ATOM 2346 C CA . ASP C 1 49 ? 6.843 3.057 -33.711 1.00 16.78 49 ASP C CA 1
ATOM 2347 C C . ASP C 1 49 ? 6.317 4.323 -33.053 1.00 15.16 49 ASP C C 1
ATOM 2348 O O . ASP C 1 49 ? 5.109 4.535 -32.991 1.00 14.97 49 ASP C O 1
ATOM 2353 N N . ILE C 1 50 ? 7.220 5.160 -32.558 1.00 13.82 50 ILE C N 1
ATOM 2354 C CA . ILE C 1 50 ? 6.809 6.405 -31.919 1.00 13.80 50 ILE C CA 1
ATOM 2355 C C . ILE C 1 50 ? 6.149 7.332 -32.943 1.00 14.62 50 ILE C C 1
ATOM 2356 O O . ILE C 1 50 ? 5.049 7.847 -32.717 1.00 13.93 50 ILE C O 1
ATOM 2361 N N . VAL C 1 51 ? 6.817 7.543 -34.071 1.00 14.81 51 VAL C N 1
ATOM 2362 C CA . VAL C 1 51 ? 6.266 8.409 -35.108 1.00 17.17 51 VAL C CA 1
ATOM 2363 C C . VAL C 1 51 ? 4.951 7.850 -35.650 1.00 16.82 51 VAL C C 1
ATOM 2364 O O . VAL C 1 51 ? 4.006 8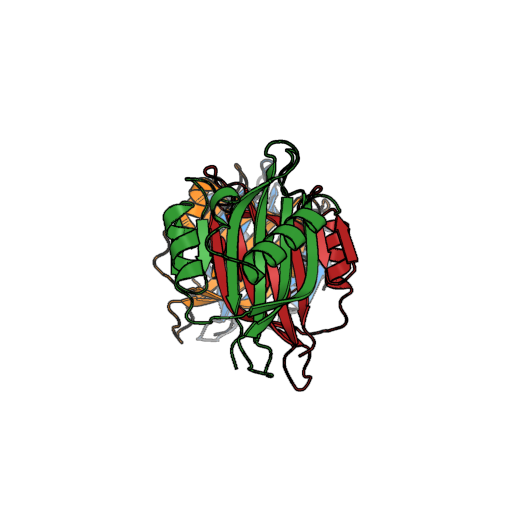.603 -35.893 1.00 17.15 51 VAL C O 1
ATOM 2368 N N . GLU C 1 52 ? 4.88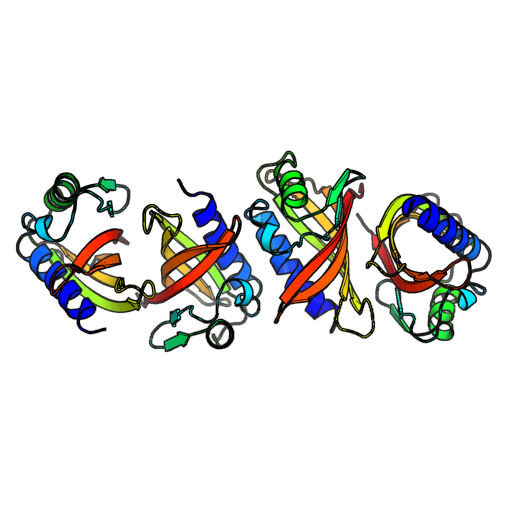8 6.533 -35.836 1.00 17.14 52 GLU C N 1
ATOM 2369 C CA . GLU C 1 52 ? 3.667 5.905 -36.341 1.00 18.20 52 GLU C CA 1
ATOM 2370 C C . GLU C 1 52 ? 2.495 6.162 -35.394 1.00 17.67 52 GLU C C 1
ATOM 2371 O O . GLU C 1 52 ? 1.373 6.404 -35.840 1.00 16.28 52 GLU C O 1
ATOM 2377 N N . LYS C 1 53 ? 2.747 6.116 -34.088 1.00 16.41 53 LYS C N 1
ATOM 2378 C CA . LYS C 1 53 ? 1.675 6.373 -33.135 1.00 15.75 53 LYS C CA 1
ATOM 2379 C C . LYS C 1 53 ? 1.202 7.811 -33.282 1.00 15.28 53 LYS C C 1
ATOM 2380 O O . LYS C 1 53 ? 0.003 8.071 -33.332 1.00 15.90 53 LYS C O 1
ATOM 2386 N N . LEU C 1 54 ? 2.144 8.747 -33.353 1.00 15.32 54 LEU C N 1
ATOM 2387 C CA . LEU C 1 54 ? 1.777 10.152 -33.489 1.00 14.21 54 LEU C CA 1
ATOM 2388 C C . LEU C 1 54 ? 1.048 10.414 -34.799 1.00 15.43 54 LEU C C 1
ATOM 2389 O O . LEU C 1 54 ? 0.077 11.169 -34.834 1.00 15.09 54 LEU C O 1
ATOM 2394 N N . VAL C 1 55 ? 1.514 9.785 -35.872 1.00 15.60 55 VAL C N 1
ATOM 2395 C CA . VAL C 1 55 ? 0.886 9.958 -37.177 1.00 17.32 55 VAL C CA 1
ATOM 2396 C C . VAL C 1 55 ? -0.519 9.365 -37.178 1.00 16.09 55 VAL C C 1
ATOM 2397 O O . VAL C 1 55 ? -1.414 9.886 -37.844 1.00 19.19 55 VAL C O 1
ATOM 2401 N N . SER C 1 56 ? -0.713 8.298 -36.406 1.00 16.24 56 SER C N 1
ATOM 2402 C CA . SER C 1 56 ? -2.010 7.622 -36.331 1.00 16.96 56 SER C CA 1
ATOM 2403 C C . SER C 1 56 ? -3.119 8.457 -35.693 1.00 17.32 56 SER C C 1
ATOM 2404 O O . SER C 1 56 ? -4.298 8.153 -35.865 1.00 17.22 56 SER C O 1
ATOM 2407 N N . LEU C 1 57 ? -2.756 9.490 -34.937 1.00 17.39 57 LEU C N 1
ATOM 2408 C CA . LEU C 1 57 ? -3.772 10.334 -34.315 1.00 17.23 57 LEU C CA 1
ATOM 2409 C C . LEU C 1 57 ? -4.632 10.878 -35.456 1.00 19.12 57 LEU C C 1
ATOM 2410 O O . LEU C 1 57 ? -4.138 11.572 -36.342 1.00 19.10 57 LEU C O 1
ATOM 2415 N N . PRO C 1 58 ? -5.937 10.570 -35.435 1.00 20.86 58 PRO C N 1
ATOM 2416 C CA . PRO C 1 58 ? -6.919 10.975 -36.447 1.00 22.71 58 PRO C CA 1
ATOM 2417 C C . PRO C 1 58 ? -7.164 12.439 -36.810 1.00 23.60 58 PRO C C 1
ATOM 2418 O O . PRO C 1 58 ? -7.891 12.710 -37.765 1.00 27.28 58 PRO C O 1
ATOM 2422 N N . PHE C 1 59 ? -6.582 13.391 -36.090 1.00 23.65 59 PHE C N 1
ATOM 2423 C CA . PHE C 1 59 ? -6.820 14.782 -36.453 1.00 23.96 59 PHE C CA 1
ATOM 2424 C C . PHE C 1 59 ? -6.003 15.164 -37.680 1.00 25.49 59 PHE C C 1
ATOM 2425 O O . PHE C 1 59 ? -4.990 14.532 -37.990 1.00 25.73 59 PHE C O 1
ATOM 2433 N N . GLN C 1 60 ? -6.456 16.189 -38.391 1.00 26.21 60 GLN C N 1
ATOM 2434 C CA . GLN C 1 60 ? -5.763 16.629 -39.594 1.00 27.57 60 GLN C CA 1
ATOM 2435 C C . GLN C 1 60 ? -5.032 17.946 -39.368 1.00 26.80 60 GLN C C 1
ATOM 2436 O O . GLN C 1 60 ? -4.149 18.320 -40.136 1.00 28.69 60 GLN C O 1
ATOM 2442 N N . LYS C 1 61 ? -5.404 18.641 -38.300 1.00 24.98 61 LYS C N 1
ATOM 2443 C CA . LYS C 1 61 ? -4.777 19.904 -37.939 1.00 24.79 61 LYS C CA 1
ATOM 2444 C C . LYS C 1 61 ? -4.720 19.981 -36.420 1.00 22.40 61 LYS C C 1
ATOM 2445 O O . LYS C 1 61 ? -5.646 19.549 -35.740 1.00 21.54 61 LYS C O 1
ATOM 2451 N N . VAL C 1 62 ? -3.628 20.517 -35.889 1.00 20.01 62 VAL C N 1
ATOM 2452 C CA . VAL C 1 62 ? -3.489 20.640 -34.445 1.00 18.64 62 VAL C CA 1
ATOM 2453 C C . VAL C 1 62 ? -2.573 21.808 -34.107 1.00 18.27 62 VAL C C 1
ATOM 2454 O O . VAL C 1 62 ? -1.669 22.150 -34.873 1.00 19.43 62 VAL C O 1
ATOM 2458 N N . GLN C 1 63 ? -2.827 22.428 -32.961 1.00 18.09 63 GLN C N 1
ATOM 2459 C CA . GLN C 1 63 ? -2.031 23.553 -32.501 1.00 18.86 63 GLN C CA 1
ATOM 2460 C C . GLN C 1 63 ? -1.751 23.391 -31.017 1.00 17.34 63 GLN C C 1
ATOM 2461 O O . GLN C 1 63 ? -2.669 23.183 -30.223 1.00 17.94 63 GLN C O 1
ATOM 2467 N N . HIS C 1 64 ? -0.480 23.469 -30.648 1.00 16.66 64 HIS C N 1
ATOM 2468 C CA . HIS C 1 64 ? -0.105 23.369 -29.245 1.00 16.17 64 HIS C CA 1
ATOM 2469 C C . HIS C 1 64 ? -0.063 24.758 -28.631 1.00 15.73 64 HIS C C 1
ATOM 2470 O O . HIS C 1 64 ? 0.502 25.686 -29.214 1.00 18.99 64 HIS C O 1
ATOM 2477 N N . ARG C 1 65 ? -0.682 24.901 -27.468 1.00 14.22 65 ARG C N 1
ATOM 2478 C CA . ARG C 1 65 ? -0.618 26.151 -26.731 1.00 14.85 65 ARG C CA 1
ATOM 2479 C C . ARG C 1 65 ? 0.212 25.806 -25.501 1.00 15.89 65 ARG C C 1
ATOM 2480 O O . ARG C 1 65 ? -0.136 24.890 -24.758 1.00 15.36 65 ARG C O 1
ATOM 2488 N N . ILE C 1 66 ? 1.315 26.515 -25.297 1.00 15.01 66 ILE C N 1
ATOM 2489 C CA . ILE C 1 66 ? 2.147 26.264 -24.128 1.00 14.50 66 ILE C CA 1
ATOM 2490 C C . ILE C 1 66 ? 1.699 27.172 -22.990 1.00 14.74 66 ILE C C 1
ATOM 2491 O O . ILE C 1 66 ? 1.606 28.392 -23.158 1.00 16.36 66 ILE C O 1
ATOM 2496 N N . THR C 1 67 ? 1.405 26.575 -21.839 1.00 13.32 67 THR C N 1
ATOM 2497 C CA . THR C 1 67 ? 0.987 27.329 -20.663 1.00 14.59 67 THR C CA 1
ATOM 2498 C C . THR C 1 67 ? 2.193 27.463 -19.729 1.00 15.39 67 THR C C 1
ATOM 2499 O O . THR C 1 67 ? 2.491 28.555 -19.237 1.00 15.16 67 THR C O 1
ATOM 2503 N N . THR C 1 68 ? 2.880 26.349 -19.485 1.00 14.72 68 THR C N 1
ATOM 2504 C CA . THR C 1 68 ? 4.081 26.358 -18.651 1.00 14.23 68 THR C CA 1
ATOM 2505 C C . THR C 1 68 ? 5.149 25.487 -19.305 1.00 14.49 68 THR C C 1
ATOM 2506 O O . THR C 1 68 ? 4.845 24.499 -19.977 1.00 13.13 68 THR C O 1
ATOM 2510 N N . LEU C 1 69 ? 6.402 25.882 -19.127 1.00 14.18 69 LEU C N 1
ATOM 2511 C CA . LEU C 1 69 ? 7.525 25.132 -19.668 1.00 15.14 69 LEU C CA 1
ATOM 2512 C C . LEU C 1 69 ? 8.654 25.343 -18.671 1.00 16.13 69 LEU C C 1
ATOM 2513 O O . LEU C 1 69 ? 9.146 26.460 -18.492 1.00 18.11 69 LEU C O 1
ATOM 2518 N N . ASP C 1 70 ? 9.046 24.264 -18.004 1.00 13.14 70 ASP C N 1
ATOM 2519 C CA . ASP C 1 70 ? 10.091 24.330 -16.992 1.00 13.13 70 ASP C CA 1
ATOM 2520 C C . ASP C 1 70 ? 11.127 23.243 -17.203 1.00 13.61 70 ASP C C 1
ATOM 2521 O O . ASP C 1 70 ? 10.787 22.076 -17.418 1.00 13.97 70 ASP C O 1
ATOM 2526 N N . ALA C 1 71 ? 12.396 23.627 -17.140 1.00 13.72 71 ALA C N 1
ATOM 2527 C CA . ALA C 1 71 ? 13.471 22.665 -17.335 1.00 13.04 71 ALA C CA 1
ATOM 2528 C C . ALA C 1 71 ? 14.456 22.698 -16.182 1.00 13.62 71 ALA C C 1
ATOM 2529 O O . ALA C 1 71 ? 14.570 23.702 -15.477 1.00 14.54 71 ALA C O 1
ATOM 2531 N N . GLN C 1 72 ? 15.152 21.579 -16.000 1.00 13.38 72 GLN C N 1
ATOM 2532 C CA . GLN C 1 72 ? 16.182 21.429 -14.977 1.00 11.56 72 GLN C CA 1
ATOM 2533 C C . GLN C 1 72 ? 17.219 20.459 -15.518 1.00 12.33 72 GLN C C 1
ATOM 2534 O O . GLN C 1 72 ? 16.892 19.565 -16.301 1.00 12.06 72 GLN C O 1
ATOM 2540 N N . PRO C 1 73 ? 18.489 20.630 -15.129 1.00 13.33 73 PRO C N 1
ATOM 2541 C CA . PRO C 1 73 ? 19.489 19.682 -15.624 1.00 13.51 73 PRO C CA 1
ATOM 2542 C C . PRO C 1 73 ? 19.111 18.351 -14.968 1.00 13.58 73 PRO C C 1
ATOM 2543 O O . PRO C 1 73 ? 18.811 18.318 -13.772 1.00 14.25 73 PRO C O 1
ATOM 2547 N N . ALA C 1 74 ? 19.109 17.270 -15.742 1.00 12.92 74 ALA C N 1
ATOM 2548 C CA . ALA C 1 74 ? 18.713 15.961 -15.220 1.00 12.52 74 ALA C CA 1
ATOM 2549 C C . ALA C 1 74 ? 19.831 15.227 -14.496 1.00 13.28 74 ALA C C 1
ATOM 2550 O O . ALA C 1 74 ? 19.584 14.243 -13.801 1.00 13.38 74 ALA C O 1
ATOM 2552 N N . SER C 1 75 ? 21.055 15.710 -14.671 1.00 13.88 75 SER C N 1
ATOM 2553 C CA . SER C 1 75 ? 22.235 15.125 -14.038 1.00 13.79 75 SER C CA 1
ATOM 2554 C C . SER C 1 75 ? 23.371 16.090 -14.332 1.00 14.13 75 SER C C 1
ATOM 2555 O O . SER C 1 75 ? 23.175 17.091 -15.017 1.00 15.65 75 SER C O 1
ATOM 2558 N N . PRO C 1 76 ? 24.572 15.810 -13.818 1.00 16.49 76 PRO C N 1
ATOM 2559 C CA . PRO C 1 76 ? 25.702 16.706 -14.073 1.00 17.10 76 PRO C CA 1
ATOM 2560 C C . PRO C 1 76 ? 26.260 16.525 -15.484 1.00 17.01 76 PRO C C 1
ATOM 2561 O O . PRO C 1 76 ? 27.169 17.252 -15.896 1.00 17.15 76 PRO C O 1
ATOM 2565 N N . TYR C 1 77 ? 25.706 15.573 -16.232 1.00 15.68 77 TYR C N 1
ATOM 2566 C CA . TYR C 1 77 ? 26.258 15.270 -17.545 1.00 16.73 77 TYR C CA 1
ATOM 2567 C C . TYR C 1 77 ? 25.616 15.774 -18.837 1.00 17.16 77 TYR C C 1
ATOM 2568 O O . TYR C 1 77 ? 25.750 15.139 -19.887 1.00 18.93 77 TYR C O 1
ATOM 2577 N N . GLY C 1 78 ? 24.919 16.904 -18.766 1.00 15.56 78 GLY C N 1
ATOM 2578 C CA . GLY C 1 78 ? 24.356 17.492 -19.971 1.00 16.04 78 GLY C CA 1
ATOM 2579 C C . GLY C 1 78 ? 22.921 17.225 -20.372 1.00 15.48 78 GLY C C 1
ATOM 2580 O O . GLY C 1 78 ? 22.391 17.935 -21.231 1.00 16.06 78 GLY C O 1
ATOM 2581 N N . ASP C 1 79 ? 22.290 16.214 -19.786 1.00 13.42 79 ASP C N 1
ATOM 2582 C CA . ASP C 1 79 ? 20.910 15.930 -20.141 1.00 12.88 79 ASP C CA 1
ATOM 2583 C C . ASP C 1 79 ? 19.966 16.874 -19.403 1.00 12.14 79 ASP C C 1
ATOM 2584 O O . ASP C 1 79 ? 20.310 17.437 -18.357 1.00 12.41 79 ASP C O 1
ATOM 2589 N N . VAL C 1 80 ? 18.778 17.053 -19.965 1.00 11.31 80 VAL C N 1
ATOM 2590 C CA . VAL C 1 80 ? 17.803 17.975 -19.411 1.00 11.98 80 VAL C CA 1
ATOM 2591 C C . VAL C 1 80 ? 16.422 17.354 -19.285 1.00 12.47 80 VAL C C 1
ATOM 2592 O O . VAL C 1 80 ? 16.020 16.535 -20.114 1.00 13.14 80 VAL C O 1
ATOM 2596 N N . LEU C 1 81 ? 15.710 17.739 -18.230 1.00 11.92 81 LEU C N 1
ATOM 2597 C CA . LEU C 1 81 ? 14.349 17.268 -18.005 1.00 12.32 81 LEU C CA 1
ATOM 2598 C C . LEU C 1 81 ? 13.464 18.486 -18.227 1.00 13.19 81 LEU C C 1
ATOM 2599 O O . LEU C 1 81 ? 13.739 19.558 -17.693 1.00 13.57 81 LEU C O 1
ATOM 2604 N N . VAL C 1 82 ? 12.411 18.328 -19.020 1.00 11.32 82 VAL C N 1
ATOM 2605 C CA . VAL C 1 82 ? 11.510 19.441 -19.294 1.00 12.50 82 VAL C CA 1
ATOM 2606 C C . VAL C 1 82 ? 10.066 19.003 -19.082 1.00 12.68 82 VAL C C 1
ATOM 2607 O O . VAL C 1 82 ? 9.660 17.951 -19.578 1.00 15.18 82 VAL C O 1
ATOM 2611 N N . MET C 1 83 ? 9.304 19.784 -18.321 1.00 11.03 83 MET C N 1
ATOM 2612 C CA . MET C 1 83 ? 7.889 19.482 -18.139 1.00 10.72 83 MET C CA 1
ATOM 2613 C C . MET C 1 83 ? 7.120 20.621 -18.786 1.00 11.37 83 MET C C 1
ATOM 2614 O O . MET C 1 83 ? 7.432 21.795 -18.576 1.00 11.72 83 MET C O 1
ATOM 2619 N N . ILE C 1 84 ? 6.123 20.267 -19.585 1.00 11.11 84 ILE C N 1
ATOM 2620 C CA . ILE C 1 84 ? 5.310 21.255 -20.273 1.00 11.84 84 ILE C CA 1
ATOM 2621 C C . ILE C 1 84 ? 3.847 21.003 -19.951 1.00 12.38 84 ILE C C 1
ATOM 2622 O O . ILE C 1 84 ? 3.434 19.854 -19.855 1.00 12.04 84 ILE C O 1
ATOM 2627 N N . THR C 1 85 ? 3.078 22.068 -19.737 1.00 12.09 85 THR C N 1
ATOM 2628 C CA . THR C 1 85 ? 1.639 21.918 -19.551 1.00 13.17 85 THR C CA 1
ATOM 2629 C C . THR C 1 85 ? 1.075 22.911 -20.555 1.00 13.27 85 THR C C 1
ATOM 2630 O O . THR C 1 85 ? 1.694 23.941 -20.836 1.00 13.72 85 THR C O 1
ATOM 2634 N N . GLY C 1 86 ? -0.074 22.588 -21.129 1.00 12.75 86 GLY C N 1
ATOM 2635 C CA . GLY C 1 86 ? -0.662 23.475 -22.107 1.00 13.48 86 GLY C CA 1
ATOM 2636 C C . GLY C 1 86 ? -1.979 22.941 -22.617 1.00 13.04 86 GLY C C 1
ATOM 2637 O O . GLY C 1 86 ? -2.620 22.110 -21.967 1.00 12.31 86 GLY C O 1
ATOM 2638 N N . ASP C 1 87 ? -2.380 23.430 -23.787 1.00 13.51 87 ASP C N 1
ATOM 2639 C CA . ASP C 1 87 ? -3.627 23.022 -24.417 1.00 14.11 87 ASP C CA 1
ATOM 2640 C C . ASP C 1 87 ? -3.374 22.511 -25.820 1.00 13.26 87 ASP C C 1
ATOM 2641 O O . ASP C 1 87 ? -2.443 22.941 -26.504 1.00 14.19 87 ASP C O 1
ATOM 2646 N N . LEU C 1 88 ? -4.229 21.600 -26.252 1.00 14.51 88 LEU C N 1
ATOM 2647 C CA . LEU C 1 88 ? -4.156 21.071 -27.594 1.00 16.55 88 LEU C CA 1
ATOM 2648 C C . LEU C 1 88 ? -5.424 21.587 -28.268 1.00 15.92 88 LEU C C 1
ATOM 2649 O O . LEU C 1 88 ? -6.521 21.372 -27.762 1.00 17.34 88 LEU C O 1
ATOM 2654 N N . LEU C 1 89 ? -5.272 22.321 -29.366 1.00 16.86 89 LEU C N 1
ATOM 2655 C CA . LEU C 1 89 ? -6.421 22.812 -30.118 1.00 17.63 89 LEU C CA 1
ATOM 2656 C C . LEU C 1 89 ? -6.470 21.900 -31.332 1.00 17.36 89 LEU C C 1
ATOM 2657 O O . LEU C 1 89 ? -5.600 21.955 -32.197 1.00 17.15 89 LEU C O 1
ATOM 2662 N N . ILE C 1 90 ? -7.496 21.061 -31.387 1.00 19.01 90 ILE C N 1
ATOM 2663 C CA . ILE C 1 90 ? -7.624 20.082 -32.453 1.00 20.57 90 ILE C CA 1
ATOM 2664 C C . ILE C 1 90 ? -8.624 20.441 -33.545 1.00 21.67 90 ILE C C 1
ATOM 2665 O O . ILE C 1 90 ? -9.763 20.806 -33.260 1.00 22.00 90 ILE C O 1
ATOM 2670 N N . ASP C 1 91 ? -8.179 20.323 -34.795 1.00 23.78 91 ASP C N 1
ATOM 2671 C CA . ASP C 1 91 ? -9.010 20.616 -35.959 1.00 27.11 91 ASP C CA 1
ATOM 2672 C C . ASP C 1 91 ? -9.676 21.981 -35.815 1.00 29.28 91 ASP C C 1
ATOM 2673 O O . ASP C 1 91 ? -9.025 22.953 -35.433 1.00 30.15 91 ASP C O 1
ATOM 2678 N N . GLU C 1 92 ? -10.968 22.053 -36.115 1.00 32.13 92 GLU C N 1
ATOM 2679 C CA . GLU C 1 92 ? -11.700 23.310 -36.014 1.00 35.62 92 GLU C CA 1
ATOM 2680 C C . GLU C 1 92 ? -12.315 23.491 -34.628 1.00 37.42 92 GLU C C 1
ATOM 2681 O O . GLU C 1 92 ? -12.908 24.531 -34.338 1.00 38.33 92 GLU C O 1
ATOM 2683 N N . GLU C 1 93 ? -12.167 22.479 -33.777 1.00 37.83 93 GLU C N 1
ATOM 2684 C CA . GLU C 1 93 ? -12.721 22.521 -32.428 1.00 38.36 93 GLU C CA 1
ATOM 2685 C C . GLU C 1 93 ? -12.204 23.708 -31.620 1.00 38.71 93 GLU C C 1
ATOM 2686 O O . GLU C 1 93 ? -10.997 23.934 -31.525 1.00 39.37 93 GLU C O 1
ATOM 2688 N N . GLN C 1 94 ? -13.129 24.461 -31.035 1.00 38.19 94 GLN C N 1
ATOM 2689 C CA . GLN C 1 94 ? -12.778 25.627 -30.233 1.00 37.76 94 GLN C CA 1
ATOM 2690 C C . GLN C 1 94 ? -12.399 25.220 -28.813 1.00 36.77 94 GLN C C 1
ATOM 2691 O O . GLN C 1 94 ? -11.648 25.920 -28.138 1.00 38.02 94 GLN C O 1
ATOM 2693 N N . ASN C 1 95 ? -12.919 24.080 -28.372 1.00 34.86 95 ASN C N 1
ATOM 2694 C CA . ASN C 1 95 ? -12.664 23.575 -27.028 1.00 31.66 95 ASN C CA 1
ATOM 2695 C C . ASN C 1 95 ? -11.247 23.027 -26.844 1.00 28.55 95 ASN C C 1
ATOM 2696 O O . ASN C 1 95 ? -10.910 21.963 -27.363 1.00 28.60 95 ASN C O 1
ATOM 2701 N N . PRO C 1 96 ? -10.401 23.748 -26.093 1.00 25.55 96 PRO C N 1
ATOM 2702 C CA . PRO C 1 96 ? -9.026 23.300 -25.860 1.00 22.46 96 PRO C CA 1
ATOM 2703 C C . PRO C 1 96 ? -8.973 22.110 -24.911 1.00 20.54 96 PRO C C 1
ATOM 2704 O O . PRO C 1 96 ? -9.757 22.023 -23.970 1.00 19.41 96 PRO C O 1
ATOM 2708 N N . GLN C 1 97 ? -8.046 21.194 -25.162 1.00 17.49 97 GLN C N 1
ATOM 2709 C CA . GLN C 1 97 ? -7.885 20.031 -24.303 1.00 18.60 97 GLN C CA 1
ATOM 2710 C C . GLN C 1 97 ? -6.549 20.173 -23.588 1.00 15.47 97 GLN C C 1
ATOM 2711 O O . GLN C 1 97 ? -5.503 20.275 -24.229 1.00 15.49 97 GLN C O 1
ATOM 2717 N N . ARG C 1 98 ? -6.588 20.188 -22.261 1.00 15.67 98 ARG C N 1
ATOM 2718 C CA . ARG C 1 98 ? -5.370 20.338 -21.471 1.00 14.09 98 ARG C CA 1
ATOM 2719 C C . ARG C 1 98 ? -4.464 19.117 -21.566 1.00 14.13 98 ARG C C 1
ATOM 2720 O O . ARG C 1 98 ? -4.940 17.988 -21.616 1.00 13.55 98 ARG C O 1
ATOM 2728 N N . PHE C 1 99 ? -3.155 19.356 -21.599 1.00 11.82 99 PHE C N 1
ATOM 2729 C CA . PHE C 1 99 ? -2.190 18.266 -21.673 1.00 12.23 99 PHE C CA 1
ATOM 2730 C C . PHE C 1 99 ? -1.000 18.522 -20.756 1.00 12.36 99 PHE C C 1
ATOM 2731 O O . PHE C 1 99 ? -0.749 19.652 -20.329 1.00 12.64 99 PHE C O 1
ATOM 2739 N N . SER C 1 100 ? -0.283 17.447 -20.451 1.00 10.60 100 SER C N 1
ATOM 2740 C CA . SER C 1 100 ? 0.917 17.499 -19.626 1.00 11.27 100 SER C CA 1
ATOM 2741 C C . SER C 1 100 ? 1.915 16.616 -20.346 1.00 11.04 100 SER C C 1
ATOM 2742 O O . SER C 1 100 ? 1.560 15.538 -20.822 1.00 12.06 100 SER C O 1
ATOM 2745 N N . GLN C 1 101 ? 3.157 17.071 -20.442 1.00 9.23 101 GLN C N 1
ATOM 2746 C CA . GLN C 1 101 ? 4.170 16.286 -21.129 1.00 9.83 101 GLN C CA 1
ATOM 2747 C C . GLN C 1 101 ? 5.531 16.468 -20.485 1.00 10.97 101 GLN C C 1
ATOM 2748 O O . GLN C 1 101 ? 5.860 17.546 -19.991 1.00 11.00 101 GLN C O 1
ATOM 2754 N N . VAL C 1 102 ? 6.311 15.397 -20.487 1.00 10.12 102 VAL C N 1
ATOM 2755 C CA . VAL C 1 102 ? 7.650 15.425 -19.941 1.00 11.41 102 VAL C CA 1
ATOM 2756 C C . VAL C 1 102 ? 8.601 14.890 -21.003 1.00 11.54 102 VAL C C 1
ATOM 2757 O O . VAL C 1 102 ? 8.304 13.899 -21.669 1.00 9.89 102 VAL C O 1
ATOM 2761 N N . PHE C 1 103 ? 9.726 15.576 -21.177 1.00 10.93 103 PHE C N 1
ATOM 2762 C CA . PHE C 1 103 ? 10.760 15.153 -22.118 1.00 11.34 103 PHE C CA 1
ATOM 2763 C C . PHE C 1 103 ? 12.065 15.026 -21.339 1.00 12.12 103 PHE C C 1
ATOM 2764 O O . PHE C 1 103 ? 12.369 15.866 -20.491 1.00 12.53 103 PHE C O 1
ATOM 2772 N N . HIS C 1 104 ? 12.825 13.976 -21.626 1.00 12.00 104 HIS C N 1
ATOM 2773 C CA . HIS C 1 104 ? 14.148 13.786 -21.035 1.00 12.48 104 HIS C CA 1
ATOM 2774 C C . HIS C 1 104 ? 15.008 13.924 -22.290 1.00 11.68 104 HIS C C 1
ATOM 2775 O O . HIS C 1 104 ? 14.991 13.055 -23.168 1.00 12.27 104 HIS C O 1
ATOM 2782 N N . LEU C 1 105 ? 15.717 15.047 -22.385 1.00 12.68 105 LEU C N 1
ATOM 2783 C CA . LEU C 1 105 ? 16.551 15.362 -23.540 1.00 12.80 105 LEU C CA 1
ATOM 2784 C C . LEU C 1 105 ? 18.015 14.993 -23.346 1.00 13.17 105 LEU C C 1
ATOM 2785 O O . LEU C 1 105 ? 18.607 15.291 -22.310 1.00 14.31 105 LEU C O 1
ATOM 2790 N N . ILE C 1 106 ? 18.589 14.354 -24.361 1.00 11.88 106 ILE C N 1
ATOM 2791 C CA . ILE C 1 106 ? 19.985 13.927 -24.340 1.00 13.41 106 ILE C CA 1
ATOM 2792 C C . ILE C 1 106 ? 20.762 14.766 -25.352 1.00 14.98 106 ILE C C 1
ATOM 2793 O O . ILE C 1 106 ? 20.331 14.929 -26.494 1.00 14.72 106 ILE C O 1
ATOM 2798 N N . PRO C 1 107 ? 21.915 15.316 -24.945 1.00 16.42 107 PRO C N 1
ATOM 2799 C CA . PRO C 1 107 ? 22.709 16.131 -25.867 1.00 19.12 107 PRO C CA 1
ATOM 2800 C C . PRO C 1 107 ? 23.122 15.344 -27.105 1.00 21.07 107 PRO C C 1
ATOM 2801 O O . PRO C 1 107 ? 23.505 14.177 -27.018 1.00 21.76 107 PRO C O 1
ATOM 2805 N N . ASP C 1 108 ? 23.026 15.995 -28.257 1.00 22.85 108 ASP C N 1
ATOM 2806 C CA . ASP C 1 108 ? 23.373 15.377 -29.524 1.00 26.22 108 ASP C CA 1
ATOM 2807 C C . ASP C 1 108 ? 23.720 16.495 -30.495 1.00 27.71 108 ASP C C 1
ATOM 2808 O O . ASP C 1 108 ? 22.862 17.290 -30.872 1.00 26.51 108 ASP C O 1
ATOM 2813 N N . GLY C 1 109 ? 24.987 16.560 -30.888 1.00 29.96 109 GLY C N 1
ATOM 2814 C CA . GLY C 1 109 ? 25.415 17.610 -31.791 1.00 31.42 109 GLY C CA 1
ATOM 2815 C C . GLY C 1 109 ? 25.247 18.942 -31.089 1.00 31.87 109 GLY C C 1
ATOM 2816 O O . GLY C 1 109 ? 25.678 19.105 -29.947 1.00 33.04 109 GLY C O 1
ATOM 2817 N N . ASN C 1 110 ? 24.612 19.895 -31.760 1.00 33.45 110 ASN C N 1
ATOM 2818 C CA . ASN C 1 110 ? 24.382 21.210 -31.177 1.00 33.53 110 ASN C CA 1
ATOM 2819 C C . ASN C 1 110 ? 22.941 21.317 -30.688 1.00 31.91 110 ASN C C 1
ATOM 2820 O O . ASN C 1 110 ? 22.415 22.415 -30.497 1.00 32.90 110 ASN C O 1
ATOM 2825 N N . SER C 1 111 ? 22.312 20.164 -30.477 1.00 28.89 111 SER C N 1
ATOM 2826 C CA . SER C 1 111 ? 20.929 20.116 -30.019 1.00 25.77 111 SER C CA 1
ATOM 2827 C C . SER C 1 111 ? 20.711 18.915 -29.095 1.00 23.16 111 SER C C 1
ATOM 2828 O O . SER C 1 111 ? 21.578 18.574 -28.289 1.00 21.70 111 SER C O 1
ATOM 2831 N N . TYR C 1 112 ? 19.551 18.276 -29.219 1.00 20.84 112 TYR C N 1
ATOM 2832 C CA . TYR C 1 112 ? 19.218 17.115 -28.398 1.00 18.91 112 TYR C CA 1
ATOM 2833 C C . TYR C 1 112 ? 18.347 16.133 -29.166 1.00 17.94 112 TYR C C 1
ATOM 2834 O O . TYR C 1 112 ? 17.931 16.390 -30.293 1.00 17.84 112 TYR C O 1
ATOM 2843 N N . TYR C 1 113 ? 18.081 14.999 -28.528 1.00 17.13 113 TYR C N 1
ATOM 2844 C CA . TYR C 1 113 ? 17.169 14.008 -29.068 1.00 15.84 113 TYR C CA 1
ATOM 2845 C C . TYR C 1 113 ? 16.356 13.618 -27.842 1.00 15.15 113 TYR C C 1
ATOM 2846 O O . TYR C 1 113 ? 16.814 13.791 -26.710 1.00 13.61 113 TYR C O 1
ATOM 2855 N N . VAL C 1 114 ? 15.141 13.137 -28.063 1.00 13.40 114 VAL C N 1
ATOM 2856 C CA . VAL C 1 114 ? 14.251 12.766 -26.968 1.00 12.84 114 VAL C CA 1
ATOM 2857 C C . VAL C 1 114 ? 14.413 11.308 -26.553 1.00 13.75 114 VAL C C 1
ATOM 2858 O O . VAL C 1 114 ? 14.191 10.402 -27.360 1.00 13.82 114 VAL C O 1
ATOM 2862 N N . PHE C 1 115 ? 14.800 11.090 -25.295 1.00 11.90 115 PHE C N 1
ATOM 2863 C CA . PHE C 1 115 ? 14.972 9.739 -24.763 1.00 13.28 115 PHE C CA 1
ATOM 2864 C C . PHE C 1 115 ? 13.665 9.276 -24.117 1.00 12.45 115 PHE C C 1
ATOM 2865 O O . PHE C 1 115 ? 13.211 8.159 -24.358 1.00 14.41 115 PHE C O 1
ATOM 2873 N N . ASN C 1 116 ? 13.083 10.132 -23.278 1.00 11.97 116 ASN C N 1
ATOM 2874 C CA . ASN C 1 116 ? 11.811 9.835 -22.612 1.00 11.56 116 ASN C CA 1
ATOM 2875 C C . ASN C 1 116 ? 10.789 10.865 -23.066 1.00 11.57 116 ASN C C 1
ATOM 2876 O O . ASN C 1 116 ? 11.091 12.059 -23.147 1.00 11.10 116 ASN C O 1
ATOM 2881 N N . ASP C 1 117 ? 9.581 10.393 -23.350 1.00 10.20 117 ASP C N 1
ATOM 2882 C CA . ASP C 1 117 ? 8.474 11.247 -23.757 1.00 10.43 117 ASP C CA 1
ATOM 2883 C C . ASP C 1 117 ? 7.239 10.647 -23.088 1.00 10.12 117 ASP C C 1
ATOM 2884 O O . ASP C 1 117 ? 6.848 9.519 -23.394 1.00 10.72 117 ASP C O 1
ATOM 2889 N N . ILE C 1 118 ? 6.651 11.387 -22.152 1.00 10.11 118 ILE C N 1
ATOM 2890 C CA . ILE C 1 118 ? 5.450 10.935 -21.460 1.00 10.76 118 ILE C CA 1
ATOM 2891 C C . ILE C 1 118 ? 4.404 12.010 -21.718 1.00 11.85 118 ILE C C 1
ATOM 2892 O O . ILE C 1 118 ? 4.649 13.193 -21.469 1.00 11.57 118 ILE C O 1
ATOM 2897 N N . PHE C 1 119 ? 3.245 11.591 -22.216 1.00 10.70 119 PHE C N 1
ATOM 2898 C CA . PHE C 1 119 ? 2.177 12.522 -22.568 1.00 11.68 119 PHE C CA 1
ATOM 2899 C C . PHE C 1 119 ? 0.816 12.090 -22.037 1.00 11.74 119 PHE C C 1
ATOM 2900 O O . PHE C 1 119 ? 0.434 10.927 -22.157 1.00 13.92 119 PHE C O 1
ATOM 2908 N N . ARG C 1 120 ? 0.085 13.037 -21.463 1.00 12.13 120 ARG C N 1
ATOM 2909 C CA . ARG C 1 120 ? -1.249 12.766 -20.945 1.00 12.01 120 ARG C CA 1
ATOM 2910 C C . ARG C 1 120 ? -2.170 13.923 -21.272 1.00 15.99 120 ARG C C 1
ATOM 2911 O O . ARG C 1 120 ? -1.783 15.091 -21.168 1.00 14.20 120 ARG C O 1
ATOM 2919 N N . LEU C 1 121 ? -3.385 13.582 -21.682 1.00 15.59 121 LEU C N 1
ATOM 2920 C CA . LEU C 1 121 ? -4.397 14.575 -21.992 1.00 22.33 121 LEU C CA 1
ATOM 2921 C C . LEU C 1 121 ? -5.428 14.476 -20.888 1.00 25.56 121 LEU C C 1
ATOM 2922 O O . LEU C 1 121 ? -5.658 13.396 -20.345 1.00 25.65 121 LEU C O 1
ATOM 2927 N N . ASN C 1 122 ? -6.036 15.602 -20.545 1.00 27.73 122 ASN C N 1
ATOM 2928 C CA . ASN C 1 122 ? -7.091 15.616 -19.544 1.00 32.13 122 ASN C CA 1
ATOM 2929 C C . ASN C 1 122 ? -8.315 16.035 -20.351 1.00 32.67 122 ASN C C 1
ATOM 2930 O O . ASN C 1 122 ? -8.699 17.199 -20.360 1.00 33.82 122 ASN C O 1
ATOM 2935 N N . TYR C 1 123 ? -8.905 15.065 -21.040 1.00 34.26 123 TYR C N 1
ATOM 2936 C CA . TYR C 1 123 ? -10.055 15.283 -21.900 1.00 34.98 123 TYR C CA 1
ATOM 2937 C C . TYR C 1 123 ? -11.367 15.616 -21.197 1.00 36.42 123 TYR C C 1
ATOM 2938 O O . TYR C 1 123 ? -11.661 15.141 -20.109 1.00 36.96 123 TYR C O 1
ATOM 2947 N N . SER C 1 124 ? -12.144 16.474 -21.815 1.00 38.29 124 SER C N 1
ATOM 2948 C CA . SER C 1 124 ? -13.470 16.788 -21.281 1.00 41.00 124 SER C CA 1
ATOM 2949 C C . SER C 1 124 ? -14.337 17.020 -22.530 1.00 42.27 124 SER C C 1
ATOM 2950 O O . SER C 1 124 ? -15.073 18.072 -22.681 1.00 44.53 124 SER C O 1
ATOM 2954 N N . PHE D 1 5 ? 6.018 -3.360 -13.432 1.00 50.48 5 PHE D N 1
ATOM 2955 C CA . PHE D 1 5 ? 6.707 -2.248 -14.147 1.00 49.33 5 PHE D CA 1
ATOM 2956 C C . PHE D 1 5 ? 6.965 -1.103 -13.171 1.00 47.84 5 PHE D C 1
ATOM 2957 O O . PHE D 1 5 ? 6.224 -0.122 -13.107 1.00 47.62 5 PHE D O 1
ATOM 2965 N N . ASN D 1 6 ? 8.041 -1.269 -12.413 1.00 46.03 6 ASN D N 1
ATOM 2966 C CA . ASN D 1 6 ? 8.484 -0.341 -11.389 1.00 42.97 6 ASN D CA 1
ATOM 2967 C C . ASN D 1 6 ? 7.436 -0.036 -10.341 1.00 39.69 6 ASN D C 1
ATOM 2968 O O . ASN D 1 6 ? 7.033 1.112 -10.144 1.00 39.20 6 ASN D O 1
ATOM 2973 N N . THR D 1 7 ? 6.994 -1.092 -9.673 1.00 35.10 7 THR D N 1
ATOM 2974 C CA . THR D 1 7 ? 6.037 -0.954 -8.600 1.00 30.80 7 THR D CA 1
ATOM 2975 C C . THR D 1 7 ? 6.817 -0.165 -7.547 1.00 26.47 7 THR D C 1
ATOM 2976 O O . THR D 1 7 ? 6.237 0.579 -6.765 1.00 25.07 7 THR D O 1
ATOM 2980 N N . LEU D 1 8 ? 8.144 -0.310 -7.560 1.00 23.24 8 LEU D N 1
ATOM 2981 C CA . LEU D 1 8 ? 8.993 0.390 -6.590 1.00 22.00 8 LEU D CA 1
ATOM 2982 C C . LEU D 1 8 ? 8.854 1.906 -6.738 1.00 21.16 8 LEU D C 1
ATOM 2983 O O . LEU D 1 8 ? 8.662 2.620 -5.750 1.00 19.93 8 LEU D O 1
ATOM 2988 N N . ALA D 1 9 ? 8.941 2.394 -7.972 1.00 20.17 9 ALA D N 1
ATOM 2989 C CA . ALA D 1 9 ? 8.818 3.828 -8.233 1.00 19.48 9 ALA D CA 1
ATOM 2990 C C . ALA D 1 9 ? 7.403 4.291 -7.917 1.00 19.53 9 ALA D C 1
ATOM 2991 O O . ALA D 1 9 ? 7.200 5.377 -7.371 1.00 19.25 9 ALA D O 1
ATOM 2993 N N . GLN D 1 10 ? 6.427 3.461 -8.274 1.00 18.27 10 GLN D N 1
ATOM 2994 C CA . GLN D 1 10 ? 5.024 3.746 -8.015 1.00 20.16 10 GLN D CA 1
ATOM 2995 C C . GLN D 1 10 ? 4.797 3.862 -6.506 1.00 18.68 10 GLN D C 1
ATOM 2996 O O . GLN D 1 10 ? 4.134 4.788 -6.035 1.00 18.33 10 GLN D O 1
ATOM 3002 N N . ASN D 1 11 ? 5.352 2.923 -5.747 1.00 17.21 11 ASN D N 1
ATOM 3003 C CA . ASN D 1 11 ? 5.175 2.953 -4.301 1.00 16.26 11 ASN D CA 1
ATOM 3004 C C . ASN D 1 11 ? 5.888 4.131 -3.660 1.00 15.61 11 ASN D C 1
ATOM 3005 O O . ASN D 1 11 ? 5.370 4.732 -2.717 1.00 15.16 11 ASN D O 1
ATOM 3010 N N . PHE D 1 12 ? 7.072 4.460 -4.172 1.00 15.04 12 PHE D N 1
ATOM 3011 C CA . PHE D 1 12 ? 7.835 5.580 -3.636 1.00 15.12 12 PHE D CA 1
ATOM 3012 C C . PHE D 1 12 ? 7.057 6.873 -3.832 1.00 14.91 12 PHE D C 1
ATOM 3013 O O . PHE D 1 12 ? 6.981 7.717 -2.939 1.00 14.27 12 PHE D O 1
ATOM 3021 N N . THR D 1 13 ? 6.492 7.033 -5.020 1.00 15.21 13 THR D N 1
ATOM 3022 C CA . THR D 1 13 ? 5.720 8.227 -5.319 1.00 14.85 13 THR D CA 1
ATOM 3023 C C . THR D 1 13 ? 4.521 8.309 -4.381 1.00 14.83 13 THR D C 1
ATOM 3024 O O . THR D 1 13 ? 4.155 9.387 -3.921 1.00 15.46 13 THR D O 1
ATOM 3028 N N . GLN D 1 14 ? 3.912 7.163 -4.088 1.00 14.55 14 GLN D N 1
ATOM 3029 C CA . GLN D 1 14 ? 2.761 7.135 -3.194 1.00 14.89 14 GLN D CA 1
ATOM 3030 C C . GLN D 1 14 ? 3.187 7.504 -1.769 1.00 14.12 14 GLN D C 1
ATOM 3031 O O . GLN D 1 14 ? 2.449 8.180 -1.048 1.00 14.37 14 GLN D O 1
ATOM 3037 N N . PHE D 1 15 ? 4.371 7.045 -1.372 1.00 13.76 15 PHE D N 1
ATOM 3038 C CA . PHE D 1 15 ? 4.915 7.339 -0.046 1.00 14.02 15 PHE D CA 1
ATOM 3039 C C . PHE D 1 15 ? 5.144 8.845 0.055 1.00 14.57 15 PHE D C 1
ATOM 3040 O O . PHE D 1 15 ? 4.787 9.483 1.052 1.00 14.81 15 PHE D O 1
ATOM 3048 N N . TYR D 1 16 ? 5.726 9.410 -0.996 1.00 14.37 16 TYR D N 1
ATOM 3049 C CA . TYR D 1 16 ? 5.989 10.840 -1.032 1.00 14.14 16 TYR D CA 1
ATOM 3050 C C . TYR D 1 16 ? 4.714 11.632 -0.766 1.00 14.63 16 TYR D C 1
ATOM 3051 O O . TYR D 1 16 ? 4.682 12.510 0.105 1.00 13.56 16 TYR D O 1
ATOM 3060 N N . TYR D 1 17 ? 3.665 11.339 -1.530 1.00 13.75 17 TYR D N 1
ATOM 3061 C CA . TYR D 1 17 ? 2.405 12.051 -1.365 1.00 14.49 17 TYR D CA 1
ATOM 3062 C C . TYR D 1 17 ? 1.765 11.815 -0.001 1.00 14.91 17 TYR D C 1
ATOM 3063 O O . TYR D 1 17 ? 1.233 12.741 0.607 1.00 15.34 17 TYR D O 1
ATOM 3072 N N . ASN D 1 18 ? 1.814 10.583 0.490 1.00 14.98 18 ASN D N 1
ATOM 3073 C CA . ASN D 1 18 ? 1.236 10.301 1.797 1.00 15.14 18 ASN D CA 1
ATOM 3074 C C . ASN D 1 18 ? 1.953 11.101 2.877 1.00 15.08 18 ASN D C 1
ATOM 3075 O O . ASN D 1 18 ? 1.314 11.642 3.775 1.00 16.53 18 ASN D O 1
ATOM 3080 N N . GLN D 1 19 ? 3.277 11.184 2.788 1.00 15.64 19 GLN D N 1
ATOM 3081 C CA . GLN D 1 19 ? 4.044 11.935 3.784 1.00 16.57 19 GLN D CA 1
ATOM 3082 C C . GLN D 1 19 ? 3.772 13.427 3.637 1.00 17.07 19 GLN D C 1
ATOM 3083 O O . GLN D 1 19 ? 3.710 14.156 4.631 1.00 16.74 19 GLN D O 1
ATOM 3089 N N . PHE D 1 20 ? 3.611 13.877 2.395 1.00 15.90 20 PHE D N 1
ATOM 3090 C CA . PHE D 1 20 ? 3.328 15.284 2.124 1.00 17.07 20 PHE D CA 1
ATOM 3091 C C . PHE D 1 20 ? 2.036 15.649 2.845 1.00 17.60 20 PHE D C 1
ATOM 3092 O O . PHE D 1 20 ? 1.941 16.703 3.478 1.00 16.79 20 PHE D O 1
ATOM 3100 N N . ASP D 1 21 ? 1.048 14.760 2.757 1.00 17.57 21 ASP D N 1
ATOM 3101 C CA . ASP D 1 21 ? -0.248 14.995 3.383 1.00 19.77 21 ASP D CA 1
ATOM 3102 C C . ASP D 1 21 ? -0.204 14.851 4.906 1.00 20.74 21 ASP D C 1
ATOM 3103 O O . ASP D 1 21 ? -1.000 15.463 5.609 1.00 23.41 21 ASP D O 1
ATOM 3108 N N . THR D 1 22 ? 0.733 14.054 5.410 1.00 21.57 22 THR D N 1
ATOM 3109 C CA . THR D 1 22 ? 0.882 13.845 6.851 1.00 21.12 22 THR D CA 1
ATOM 3110 C C . THR D 1 22 ? 1.612 15.029 7.479 1.00 21.77 22 THR D C 1
ATOM 3111 O O . THR D 1 22 ? 1.095 15.696 8.380 1.00 21.44 22 THR D O 1
ATOM 3115 N N . ASP D 1 23 ? 2.823 15.277 6.995 1.00 20.32 23 ASP D N 1
ATOM 3116 C CA . ASP D 1 23 ? 3.650 16.371 7.492 1.00 19.56 23 ASP D CA 1
ATOM 3117 C C . ASP D 1 23 ? 4.740 16.643 6.463 1.00 18.71 23 ASP D C 1
ATOM 3118 O O . ASP D 1 23 ? 5.774 15.980 6.456 1.00 16.76 23 ASP D O 1
ATOM 3123 N N . ARG D 1 24 ? 4.508 17.623 5.598 1.00 19.32 24 ARG D N 1
ATOM 3124 C CA . ARG D 1 24 ? 5.473 17.948 4.561 1.00 18.82 24 ARG D CA 1
ATOM 3125 C C . ARG D 1 24 ? 6.793 18.495 5.099 1.00 18.07 24 ARG D C 1
ATOM 3126 O O . ARG D 1 24 ? 7.793 18.527 4.384 1.00 17.64 24 ARG D O 1
ATOM 3134 N N . SER D 1 25 ? 6.809 18.916 6.360 1.00 18.99 25 SER D N 1
ATOM 3135 C CA . SER D 1 25 ? 8.042 19.439 6.941 1.00 19.10 25 SER D CA 1
ATOM 3136 C C . SER D 1 25 ? 9.042 18.309 7.163 1.00 18.83 25 SER D C 1
ATOM 3137 O O . SER D 1 25 ? 10.201 18.554 7.489 1.00 20.08 25 SER D O 1
ATOM 3140 N N . GLN D 1 26 ? 8.595 17.070 6.969 1.00 19.85 26 GLN D N 1
ATOM 3141 C CA . GLN D 1 26 ? 9.459 15.914 7.164 1.00 19.53 26 GLN D CA 1
ATOM 3142 C C . GLN D 1 26 ? 9.874 15.229 5.860 1.00 19.52 26 GLN D C 1
ATOM 3143 O O . GLN D 1 26 ? 10.289 14.073 5.872 1.00 21.45 26 GLN D O 1
ATOM 3149 N N . LEU D 1 27 ? 9.775 15.940 4.741 1.00 16.97 27 LEU D N 1
ATOM 3150 C CA . LEU D 1 27 ? 10.145 15.366 3.448 1.00 16.98 27 LEU D CA 1
ATOM 3151 C C . LEU D 1 27 ? 11.636 15.478 3.129 1.00 18.61 27 LEU D C 1
ATOM 3152 O O . LEU D 1 27 ? 12.095 14.970 2.105 1.00 17.83 27 LEU D O 1
ATOM 3157 N N . GLY D 1 28 ? 12.388 16.130 4.015 1.00 18.36 28 GLY D N 1
ATOM 3158 C CA . GLY D 1 28 ? 13.818 16.315 3.811 1.00 18.30 28 GLY D CA 1
ATOM 3159 C C . GLY D 1 28 ? 14.628 15.086 3.437 1.00 18.38 28 GLY D C 1
ATOM 3160 O O . GLY D 1 28 ? 15.526 15.168 2.594 1.00 17.86 28 GLY D O 1
ATOM 3161 N N . ASN D 1 29 ? 14.325 13.952 4.063 1.00 17.92 29 ASN D N 1
ATOM 3162 C CA . ASN D 1 29 ? 15.038 12.705 3.792 1.00 20.34 29 ASN D CA 1
ATOM 3163 C C . ASN D 1 29 ? 14.934 12.234 2.348 1.00 18.93 29 ASN D C 1
ATOM 3164 O O . ASN D 1 29 ? 15.739 11.415 1.905 1.00 20.06 29 ASN D O 1
ATOM 3169 N N . LEU D 1 30 ? 13.948 12.740 1.615 1.00 17.01 30 LEU D N 1
ATOM 3170 C CA . LEU D 1 30 ? 13.761 12.311 0.233 1.00 16.33 30 LEU D CA 1
ATOM 3171 C C . LEU D 1 30 ? 14.504 13.151 -0.791 1.00 16.20 30 LEU D C 1
ATOM 3172 O O . LEU D 1 30 ? 14.444 12.875 -1.989 1.00 17.75 30 LEU D O 1
ATOM 3177 N N . TYR D 1 31 ? 15.202 14.176 -0.320 1.00 15.30 31 TYR D N 1
ATOM 3178 C CA . TYR D 1 31 ? 15.962 15.056 -1.198 1.00 14.74 31 TYR D CA 1
ATOM 3179 C C . TYR D 1 31 ? 17.432 15.055 -0.795 1.00 17.25 31 TYR D C 1
ATOM 3180 O O . TYR D 1 31 ? 17.791 14.583 0.289 1.00 17.59 31 TYR D O 1
ATOM 3189 N N . ARG D 1 32 ? 18.277 15.595 -1.669 1.00 16.20 32 ARG D N 1
ATOM 3190 C CA . ARG D 1 32 ? 19.709 15.669 -1.407 1.00 17.56 32 ARG D CA 1
ATOM 3191 C C . ARG D 1 32 ? 20.215 17.081 -1.705 1.00 17.01 32 ARG D C 1
ATOM 3192 O O . ARG D 1 32 ? 19.473 17.916 -2.219 1.00 15.91 32 ARG D O 1
ATOM 3200 N N . ASN D 1 33 ? 21.476 17.346 -1.380 1.00 19.62 33 ASN D N 1
ATOM 3201 C CA . ASN D 1 33 ? 22.054 18.668 -1.596 1.00 20.78 33 ASN D CA 1
ATOM 3202 C C . ASN D 1 33 ? 21.918 19.201 -3.019 1.00 19.80 33 ASN D C 1
ATOM 3203 O O . ASN D 1 33 ? 21.704 20.396 -3.217 1.00 19.92 33 ASN D O 1
ATOM 3208 N N . GLU D 1 34 ? 22.040 18.319 -4.005 1.00 18.97 34 GLU D N 1
ATOM 3209 C CA . GLU D 1 34 ? 21.961 18.734 -5.401 1.00 19.43 34 GLU D CA 1
ATOM 3210 C C . GLU D 1 34 ? 20.550 18.725 -5.988 1.00 16.93 34 GLU D C 1
ATOM 3211 O O . GLU D 1 34 ? 20.346 19.188 -7.109 1.00 17.11 34 GLU D O 1
ATOM 3217 N N . SER D 1 35 ? 19.584 18.208 -5.234 1.00 14.52 35 SER D N 1
ATOM 3218 C CA . SER D 1 35 ? 18.202 18.149 -5.708 1.00 13.76 35 SER D CA 1
ATOM 3219 C C . SER D 1 35 ? 17.641 19.526 -6.036 1.00 14.32 35 SER D C 1
ATOM 3220 O O . SER D 1 35 ? 17.970 20.517 -5.388 1.00 14.35 35 SER D O 1
ATOM 3223 N N . MET D 1 36 ? 16.775 19.570 -7.042 1.00 12.38 36 MET D N 1
ATOM 3224 C CA . MET D 1 36 ? 16.163 20.813 -7.479 1.00 13.46 36 MET D CA 1
ATOM 3225 C C . MET D 1 36 ? 14.649 20.743 -7.496 1.00 14.61 36 MET D C 1
ATOM 3226 O O . MET D 1 36 ? 14.070 19.761 -7.950 1.00 13.53 36 MET D O 1
ATOM 3231 N N . LEU D 1 37 ? 14.013 21.794 -6.995 1.00 12.82 37 LEU D N 1
ATOM 3232 C CA . LEU D 1 37 ? 12.563 21.871 -7.002 1.00 14.66 37 LEU D CA 1
ATOM 3233 C C . LEU D 1 37 ? 12.138 23.125 -7.740 1.00 15.24 37 LEU D C 1
ATOM 3234 O O . LEU D 1 37 ? 12.642 24.216 -7.470 1.00 16.84 37 LEU D O 1
ATOM 3239 N N . THR D 1 38 ? 11.243 22.960 -8.702 1.00 12.97 38 THR D N 1
ATOM 3240 C CA . THR D 1 38 ? 10.684 24.098 -9.406 1.00 14.72 38 THR D CA 1
ATOM 3241 C C . THR D 1 38 ? 9.217 24.000 -9.008 1.00 15.78 38 THR D C 1
ATOM 3242 O O . THR D 1 38 ? 8.516 23.072 -9.408 1.00 15.44 38 THR D O 1
ATOM 3246 N N . PHE D 1 39 ? 8.779 24.931 -8.167 1.00 15.74 39 PHE D N 1
ATOM 3247 C CA . PHE D 1 39 ? 7.404 24.953 -7.683 1.00 16.67 39 PHE D CA 1
ATOM 3248 C C . PHE D 1 39 ? 6.807 26.256 -8.184 1.00 18.47 39 PHE D C 1
ATOM 3249 O O . PHE D 1 39 ? 7.179 27.332 -7.718 1.00 18.54 39 PHE D O 1
ATOM 3257 N N . GLU D 1 40 ? 5.884 26.160 -9.135 1.00 19.30 40 GLU D N 1
ATOM 3258 C CA . GLU D 1 40 ? 5.282 27.348 -9.727 1.00 21.08 40 GLU D CA 1
ATOM 3259 C C . GLU D 1 40 ? 6.412 28.185 -10.316 1.00 21.55 40 GLU D C 1
ATOM 3260 O O . GLU D 1 40 ? 7.138 27.707 -11.184 1.00 22.04 40 GLU D O 1
ATOM 3266 N N . THR D 1 41 ? 6.579 29.419 -9.846 1.00 21.35 41 THR D N 1
ATOM 3267 C CA . THR D 1 41 ? 7.643 30.276 -10.362 1.00 22.44 41 THR D CA 1
ATOM 3268 C C . THR D 1 41 ? 8.901 30.243 -9.487 1.00 22.36 41 THR D C 1
ATOM 3269 O O . THR D 1 41 ? 9.885 30.922 -9.781 1.00 22.87 41 THR D O 1
ATOM 3273 N N . SER D 1 42 ? 8.868 29.443 -8.425 1.00 21.94 42 SER D N 1
ATOM 3274 C CA . SER D 1 42 ? 9.994 29.339 -7.499 1.00 22.02 42 SER D CA 1
ATOM 3275 C C . SER D 1 42 ? 10.966 28.224 -7.857 1.00 22.01 42 SER D C 1
ATOM 3276 O O . SER D 1 42 ? 10.554 27.145 -8.279 1.00 21.88 42 SER D O 1
ATOM 3279 N N . GLN D 1 43 ? 12.255 28.494 -7.678 1.00 20.14 43 GLN D N 1
ATOM 3280 C CA . GLN D 1 43 ? 13.299 27.513 -7.950 1.00 20.06 43 GLN D CA 1
ATOM 3281 C C . GLN D 1 43 ? 14.174 27.379 -6.711 1.00 20.53 43 GLN D C 1
ATOM 3282 O O . GLN D 1 43 ? 14.767 28.358 -6.247 1.00 19.52 43 GLN D O 1
ATOM 3288 N N . LEU D 1 44 ? 14.245 26.169 -6.167 1.00 18.59 44 LEU D N 1
ATOM 3289 C CA . LEU D 1 44 ? 15.042 25.929 -4.976 1.00 18.78 44 LEU D CA 1
ATOM 3290 C C . LEU D 1 44 ? 15.983 24.745 -5.157 1.00 18.19 44 LEU D C 1
ATOM 3291 O O . LEU D 1 44 ? 15.733 23.862 -5.980 1.00 17.38 44 LEU D O 1
ATOM 3296 N N . GLN D 1 45 ? 17.073 24.739 -4.395 1.00 17.35 45 GLN D N 1
ATOM 3297 C CA . GLN D 1 45 ? 18.044 23.655 -4.466 1.00 16.95 45 GLN D CA 1
ATOM 3298 C C . GLN D 1 45 ? 18.431 23.199 -3.064 1.00 18.06 45 GLN D C 1
ATOM 3299 O O . GLN D 1 45 ? 18.619 24.021 -2.165 1.00 18.72 45 GLN D O 1
ATOM 3305 N N . GLY D 1 46 ? 18.558 21.889 -2.884 1.00 16.95 46 GLY D N 1
ATOM 3306 C CA . GLY D 1 46 ? 18.915 21.353 -1.583 1.00 18.24 46 GLY D CA 1
ATOM 3307 C C . GLY D 1 46 ? 17.698 21.036 -0.732 1.00 18.03 46 GLY D C 1
ATOM 3308 O O . GLY D 1 46 ? 16.679 21.721 -0.812 1.00 17.30 46 GLY D O 1
ATOM 3309 N N . ALA D 1 47 ? 17.801 20.005 0.099 1.00 17.49 47 ALA D N 1
ATOM 3310 C CA . ALA D 1 47 ? 16.686 19.606 0.950 1.00 16.57 47 ALA D CA 1
ATOM 3311 C C . ALA D 1 47 ? 16.176 20.727 1.862 1.00 17.16 47 ALA D C 1
ATOM 3312 O O . ALA D 1 47 ? 14.971 20.926 1.993 1.00 15.73 47 ALA D O 1
ATOM 3314 N N . LYS D 1 48 ? 17.089 21.458 2.493 1.00 18.61 48 LYS D N 1
ATOM 3315 C CA . LYS D 1 48 ? 16.688 22.536 3.394 1.00 19.54 48 LYS D CA 1
ATOM 3316 C C . LYS D 1 48 ? 15.785 23.568 2.713 1.00 19.47 48 LYS D C 1
ATOM 3317 O O . LYS D 1 48 ? 14.671 23.836 3.178 1.00 20.25 48 LYS D O 1
ATOM 3323 N N . ASP D 1 49 ? 16.265 24.150 1.619 1.00 18.54 49 ASP D N 1
ATOM 3324 C CA . ASP D 1 49 ? 15.490 25.154 0.894 1.00 17.75 49 ASP D CA 1
ATOM 3325 C C . ASP D 1 49 ? 14.225 24.577 0.264 1.00 16.74 49 ASP D C 1
ATOM 3326 O O . ASP D 1 49 ? 13.199 25.254 0.199 1.00 17.14 49 ASP D O 1
ATOM 3331 N N . ILE D 1 50 ? 14.300 23.329 -0.197 1.00 15.64 50 ILE D N 1
ATOM 3332 C CA . ILE D 1 50 ? 13.144 22.680 -0.810 1.00 15.16 50 ILE D CA 1
ATOM 3333 C C . ILE D 1 50 ? 12.020 22.488 0.200 1.00 14.82 50 ILE D C 1
ATOM 3334 O O . ILE D 1 50 ? 10.880 22.892 -0.046 1.00 16.24 50 ILE D O 1
ATOM 3339 N N . VAL D 1 51 ? 12.341 21.881 1.338 1.00 16.19 51 VAL D N 1
ATOM 3340 C CA . VAL D 1 51 ? 11.342 21.651 2.373 1.00 17.84 51 VAL D CA 1
ATOM 3341 C C . VAL D 1 51 ? 10.796 22.983 2.890 1.00 18.34 51 VAL D C 1
ATOM 3342 O O . VAL D 1 51 ? 9.606 23.099 3.183 1.00 18.02 51 VAL D O 1
ATOM 3346 N N . GLU D 1 52 ? 11.663 23.989 2.987 1.00 18.65 52 GLU D N 1
ATOM 3347 C CA . GLU D 1 52 ? 11.237 25.306 3.458 1.00 20.24 52 GLU D CA 1
ATOM 3348 C C . GLU D 1 52 ? 10.113 25.831 2.569 1.00 18.91 52 GLU D C 1
ATOM 3349 O O . GLU D 1 52 ? 9.116 26.363 3.063 1.00 19.12 52 GLU D O 1
ATOM 3355 N N . LYS D 1 53 ? 10.274 25.675 1.258 1.00 16.81 53 LYS D N 1
ATOM 3356 C CA . LYS D 1 53 ? 9.264 26.131 0.312 1.00 17.97 53 LYS D CA 1
ATOM 3357 C C . LYS D 1 53 ? 7.958 25.375 0.535 1.00 17.72 53 LYS D C 1
ATOM 3358 O O . LYS D 1 53 ? 6.885 25.977 0.607 1.00 18.51 53 LYS D O 1
ATOM 3364 N N . LEU D 1 54 ? 8.049 24.054 0.649 1.00 18.04 54 LEU D N 1
ATOM 3365 C CA . LEU D 1 54 ? 6.853 23.246 0.852 1.00 18.41 54 LEU D CA 1
ATOM 3366 C C . LEU D 1 54 ? 6.140 23.614 2.148 1.00 19.21 54 LEU D C 1
ATOM 3367 O O . LEU D 1 54 ? 4.913 23.706 2.188 1.00 20.74 54 LEU D O 1
ATOM 3372 N N . VAL D 1 55 ? 6.915 23.831 3.205 1.00 19.98 55 VAL D N 1
ATOM 3373 C CA . VAL D 1 55 ? 6.351 24.194 4.499 1.00 21.91 55 VAL D CA 1
ATOM 3374 C C . VAL D 1 55 ? 5.651 25.553 4.451 1.00 22.78 55 VAL D C 1
ATOM 3375 O O . VAL D 1 55 ? 4.630 25.751 5.109 1.00 24.24 55 VAL D O 1
ATOM 3379 N N . SER D 1 56 ? 6.187 26.475 3.654 1.00 23.43 56 SER D N 1
ATOM 3380 C CA . SER D 1 56 ? 5.619 27.818 3.542 1.00 24.69 56 SER D CA 1
ATOM 3381 C C . SER D 1 56 ? 4.256 27.850 2.859 1.00 25.88 56 SER D C 1
ATOM 3382 O O . SER D 1 56 ? 3.561 28.868 2.903 1.00 26.02 56 SER D O 1
ATOM 3385 N N . LEU D 1 57 ? 3.875 26.747 2.222 1.00 25.05 57 LEU D N 1
ATOM 3386 C CA . LEU D 1 57 ? 2.591 26.690 1.535 1.00 28.03 57 LEU D CA 1
ATOM 3387 C C . LEU D 1 57 ? 1.454 27.004 2.503 1.00 30.42 57 LEU D C 1
ATOM 3388 O O . LEU D 1 57 ? 1.365 26.424 3.585 1.00 29.85 57 LEU D O 1
ATOM 3393 N N . PRO D 1 58 ? 0.569 27.937 2.117 1.00 34.50 58 PRO D N 1
ATOM 3394 C CA . PRO D 1 58 ? -0.582 28.385 2.905 1.00 36.84 58 PRO D CA 1
ATOM 3395 C C . PRO D 1 58 ? -1.766 27.434 3.059 1.00 38.74 58 PRO D C 1
ATOM 3396 O O . PRO D 1 58 ? -2.775 27.572 2.367 1.00 40.20 58 PRO D O 1
ATOM 3400 N N . PHE D 1 59 ? -1.636 26.473 3.969 1.00 39.12 59 PHE D N 1
ATOM 3401 C CA . PHE D 1 59 ? -2.710 25.531 4.261 1.00 39.34 59 PHE D CA 1
ATOM 3402 C C . PHE D 1 59 ? -2.358 24.566 5.384 1.00 39.27 59 PHE D C 1
ATOM 3403 O O . PHE D 1 59 ? -1.220 24.107 5.499 1.00 39.42 59 PHE D O 1
ATOM 3411 N N . GLN D 1 60 ? -3.348 24.290 6.226 1.00 38.63 60 GLN D N 1
ATOM 3412 C CA . GLN D 1 60 ? -3.187 23.404 7.373 1.00 38.86 60 GLN D CA 1
ATOM 3413 C C . GLN D 1 60 ? -3.398 21.943 7.008 1.00 36.91 60 GLN D C 1
ATOM 3414 O O . GLN D 1 60 ? -2.814 21.051 7.623 1.00 37.48 60 GLN D O 1
ATOM 3420 N N . LYS D 1 61 ? -4.241 21.701 6.012 1.00 35.01 61 LYS D N 1
ATOM 3421 C CA . LYS D 1 61 ? -4.530 20.340 5.584 1.00 33.46 61 LYS D CA 1
ATOM 3422 C C . LYS D 1 61 ? -4.520 20.219 4.067 1.00 30.80 61 LYS D C 1
ATOM 3423 O O . LYS D 1 61 ? 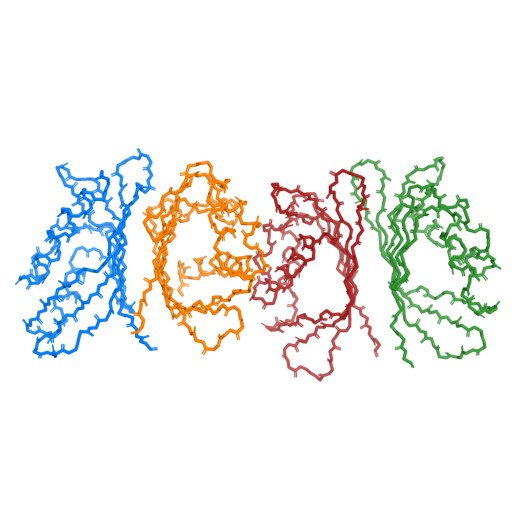-5.027 21.083 3.357 1.00 29.99 61 LYS D O 1
ATOM 3429 N N . VAL D 1 62 ? -3.932 19.138 3.573 1.00 29.35 62 VAL D N 1
ATOM 3430 C CA . VAL D 1 62 ? -3.861 18.910 2.140 1.00 26.98 62 VAL D CA 1
ATOM 3431 C C . VAL D 1 62 ? -3.955 17.419 1.857 1.00 25.53 62 VAL D C 1
ATOM 3432 O O . VAL D 1 62 ? -3.477 16.596 2.635 1.00 24.96 62 VAL D O 1
ATOM 3436 N N . GLN D 1 63 ? -4.584 17.077 0.742 1.00 25.06 63 GLN D N 1
ATOM 3437 C CA . GLN D 1 63 ? -4.730 15.682 0.364 1.00 24.58 63 GLN D CA 1
ATOM 3438 C C . GLN D 1 63 ? -4.515 15.532 -1.131 1.00 21.99 63 GLN D C 1
ATOM 3439 O O . GLN D 1 63 ? -5.200 16.173 -1.926 1.00 20.74 63 GLN D O 1
ATOM 3445 N N . HIS D 1 64 ? -3.553 14.695 -1.508 1.00 20.41 64 HIS D N 1
ATOM 3446 C CA . HIS D 1 64 ? -3.266 14.447 -2.913 1.00 19.60 64 HIS D CA 1
ATOM 3447 C C . HIS D 1 64 ? -4.166 13.340 -3.441 1.00 19.59 64 HIS D C 1
ATOM 3448 O O . HIS D 1 64 ? -4.382 12.328 -2.772 1.00 20.21 64 HIS D O 1
ATOM 3455 N N . ARG D 1 65 ? -4.681 13.539 -4.645 1.00 18.35 65 ARG D N 1
ATOM 3456 C CA . ARG D 1 65 ? -5.507 12.541 -5.299 1.00 18.78 65 ARG D CA 1
ATOM 3457 C C . ARG D 1 65 ? -4.919 12.378 -6.691 1.00 17.75 65 ARG D C 1
ATOM 3458 O O . ARG D 1 65 ? -4.978 13.289 -7.515 1.00 19.42 65 ARG D O 1
ATOM 3466 N N . ILE D 1 66 ? -4.330 11.215 -6.936 1.00 17.15 66 ILE D N 1
ATOM 3467 C CA . ILE D 1 66 ? -3.694 10.923 -8.210 1.00 17.77 66 ILE D CA 1
ATOM 3468 C C . ILE D 1 66 ? -4.676 10.531 -9.304 1.00 17.96 66 ILE D C 1
ATOM 3469 O O . ILE D 1 66 ? -5.525 9.659 -9.108 1.00 19.72 66 ILE D O 1
ATOM 3474 N N . THR D 1 67 ? -4.555 11.182 -10.455 1.00 15.92 67 THR D N 1
ATOM 3475 C CA . THR D 1 67 ? -5.403 10.874 -11.597 1.00 17.78 67 THR D CA 1
ATOM 3476 C C . THR D 1 67 ? -4.624 9.913 -12.490 1.00 17.38 67 THR D C 1
ATOM 3477 O O . THR D 1 67 ? -5.129 8.858 -12.877 1.00 19.12 67 THR D O 1
ATOM 3481 N N . THR D 1 68 ? -3.388 10.284 -12.818 1.00 15.56 68 THR D N 1
ATOM 3482 C CA . THR D 1 68 ? -2.532 9.441 -13.643 1.00 15.61 68 THR D CA 1
ATOM 3483 C C . THR D 1 68 ? -1.121 9.425 -13.078 1.00 14.75 68 THR D C 1
ATOM 3484 O O . THR D 1 68 ? -0.658 10.405 -12.497 1.00 14.04 68 THR D O 1
ATOM 3488 N N . LEU D 1 69 ? -0.447 8.293 -13.225 1.00 13.56 69 LEU D N 1
ATOM 3489 C CA . LEU D 1 69 ? 0.927 8.159 -12.767 1.00 14.09 69 LEU D CA 1
ATOM 3490 C C . LEU D 1 69 ? 1.595 7.273 -13.802 1.00 15.18 69 LEU D C 1
ATOM 3491 O O . LEU D 1 69 ? 1.213 6.113 -13.984 1.00 16.70 69 LEU D O 1
ATOM 3496 N N . ASP D 1 70 ? 2.572 7.838 -14.501 1.00 12.99 70 ASP D N 1
ATOM 3497 C CA . ASP D 1 70 ? 3.274 7.111 -15.544 1.00 12.89 70 ASP D CA 1
ATOM 3498 C C . ASP D 1 70 ? 4.762 7.145 -15.305 1.00 13.41 70 ASP D C 1
ATOM 3499 O O . ASP D 1 70 ? 5.346 8.210 -15.097 1.00 14.16 70 ASP D O 1
ATOM 3504 N N . ALA D 1 71 ? 5.383 5.974 -15.350 1.00 11.71 71 ALA D N 1
ATOM 3505 C CA . ALA D 1 71 ? 6.814 5.895 -15.128 1.00 11.42 71 ALA D CA 1
ATOM 3506 C C . ALA D 1 71 ? 7.542 5.283 -16.313 1.00 12.16 71 ALA D C 1
ATOM 3507 O O . ALA D 1 71 ? 6.977 4.480 -17.055 1.00 13.11 71 ALA D O 1
ATOM 3509 N N . GLN D 1 72 ? 8.795 5.692 -16.485 1.00 10.79 72 GLN D N 1
ATOM 3510 C CA . GLN D 1 72 ? 9.665 5.159 -17.532 1.00 10.55 72 GLN D CA 1
ATOM 3511 C C . GLN D 1 72 ? 11.085 5.151 -16.997 1.00 12.01 72 GLN D C 1
ATOM 3512 O O . GLN D 1 72 ? 11.448 5.980 -16.164 1.00 11.79 72 GLN D O 1
ATOM 3518 N N . PRO D 1 73 ? 11.910 4.206 -17.462 1.00 11.99 73 PRO D N 1
ATOM 3519 C CA . PRO D 1 73 ? 13.302 4.162 -17.002 1.00 13.72 73 PRO D CA 1
ATOM 3520 C C . PRO D 1 73 ? 13.923 5.432 -17.596 1.00 13.51 73 PRO D C 1
ATOM 3521 O O . PRO D 1 73 ? 13.778 5.681 -18.796 1.00 15.00 73 PRO D O 1
ATOM 3525 N N . ALA D 1 74 ? 14.598 6.238 -16.781 1.00 12.19 74 ALA D N 1
ATOM 3526 C CA . ALA D 1 74 ? 15.202 7.478 -17.276 1.00 13.90 74 ALA D CA 1
ATOM 3527 C C . ALA D 1 74 ? 16.508 7.197 -18.008 1.00 15.35 74 ALA D C 1
ATOM 3528 O O . ALA D 1 74 ? 17.059 8.066 -18.691 1.00 16.55 74 ALA D O 1
ATOM 3530 N N . SER D 1 75 ? 16.991 5.972 -17.843 1.00 16.55 75 SER D N 1
ATOM 3531 C CA . SER D 1 75 ? 18.210 5.489 -18.479 1.00 16.86 75 SER D CA 1
ATOM 3532 C C . SER D 1 75 ? 18.180 3.988 -18.222 1.00 17.16 75 SER D C 1
ATOM 3533 O O . SER D 1 75 ? 17.313 3.496 -17.510 1.00 16.06 75 SER D O 1
ATOM 3536 N N . PRO D 1 76 ? 19.117 3.234 -18.801 1.00 18.93 76 PRO D N 1
ATOM 3537 C CA . PRO D 1 76 ? 19.084 1.789 -18.552 1.00 20.00 76 PRO D CA 1
ATOM 3538 C C . PRO D 1 76 ? 19.678 1.389 -17.205 1.00 19.12 76 PRO D C 1
ATOM 3539 O O . PRO D 1 76 ? 19.629 0.216 -16.826 1.00 20.99 76 PRO D O 1
ATOM 3543 N N . TYR D 1 77 ? 20.198 2.362 -16.463 1.00 18.48 77 TYR D N 1
ATOM 3544 C CA . TYR D 1 77 ? 20.885 2.058 -15.211 1.00 17.76 77 TYR D CA 1
ATOM 3545 C C . TYR D 1 77 ? 20.168 2.065 -13.864 1.00 19.28 77 TYR D C 1
ATOM 3546 O O . TYR D 1 77 ? 20.778 1.716 -12.850 1.00 20.31 77 TYR D O 1
ATOM 3555 N N . GLY D 1 78 ? 18.900 2.459 -13.822 1.00 15.36 78 GLY D N 1
ATOM 3556 C CA . GLY D 1 78 ? 18.208 2.416 -12.547 1.00 15.31 78 GLY D CA 1
ATOM 3557 C C . GLY D 1 78 ? 17.335 3.593 -12.182 1.00 12.83 78 GLY D C 1
ATOM 3558 O O . GLY D 1 78 ? 16.335 3.429 -11.473 1.00 14.58 78 GLY D O 1
ATOM 3559 N N . ASP D 1 79 ? 17.708 4.782 -12.639 1.00 12.96 79 ASP D N 1
ATOM 3560 C CA . ASP D 1 79 ? 16.907 5.951 -12.326 1.00 12.32 79 ASP D CA 1
ATOM 3561 C C . ASP D 1 79 ? 15.592 5.904 -13.100 1.00 11.79 79 ASP D C 1
ATOM 3562 O O . ASP D 1 79 ? 15.495 5.278 -14.157 1.00 12.24 79 ASP D O 1
ATOM 3567 N N . VAL D 1 80 ? 14.578 6.557 -12.547 1.00 11.69 80 VAL D N 1
ATOM 3568 C CA . VAL D 1 80 ? 13.241 6.529 -13.116 1.00 12.58 80 VAL D CA 1
ATOM 3569 C C . VAL D 1 80 ? 12.624 7.903 -13.244 1.00 11.57 80 VAL D C 1
ATOM 3570 O O . VAL D 1 80 ? 12.868 8.787 -12.427 1.00 11.86 80 VAL D O 1
ATOM 3574 N N . LEU D 1 81 ? 11.825 8.073 -14.286 1.00 11.25 81 LEU D N 1
ATOM 3575 C CA . LEU D 1 81 ? 11.122 9.321 -14.510 1.00 12.68 81 LEU D CA 1
ATOM 3576 C C . LEU D 1 81 ? 9.654 9.012 -14.224 1.00 11.84 81 LEU D C 1
ATOM 3577 O O . LEU D 1 81 ? 9.124 8.012 -14.705 1.00 12.83 81 LEU D O 1
ATOM 3582 N N . VAL D 1 82 ? 9.000 9.850 -13.427 1.00 11.09 82 VAL D N 1
ATOM 3583 C CA . VAL D 1 82 ? 7.595 9.630 -13.111 1.00 10.97 82 VAL D CA 1
ATOM 3584 C C . VAL D 1 82 ? 6.815 10.914 -13.319 1.00 12.12 82 VAL D C 1
ATOM 3585 O O . VAL D 1 82 ? 7.192 11.959 -12.785 1.00 14.19 82 VAL D O 1
ATOM 3589 N N . MET D 1 83 ? 5.750 10.849 -14.112 1.00 10.84 83 MET D N 1
ATOM 3590 C CA . MET D 1 83 ? 4.907 12.022 -14.328 1.00 10.11 83 MET D CA 1
ATOM 3591 C C . MET D 1 83 ? 3.557 11.750 -13.677 1.00 11.07 83 MET D C 1
ATOM 3592 O O . MET D 1 83 ? 2.983 10.670 -13.835 1.00 10.35 83 MET D O 1
ATOM 3597 N N . ILE D 1 84 ? 3.047 12.744 -12.958 1.00 10.31 84 ILE D N 1
ATOM 3598 C CA . ILE D 1 84 ? 1.780 12.617 -12.258 1.00 12.06 84 ILE D CA 1
ATOM 3599 C C . ILE D 1 84 ? 0.848 13.770 -12.590 1.00 12.78 84 ILE D C 1
ATOM 3600 O O . ILE D 1 84 ? 1.295 14.906 -12.755 1.00 13.70 84 ILE D O 1
ATOM 3605 N N . THR D 1 85 ? -0.440 13.471 -12.731 1.00 13.42 85 THR D N 1
ATOM 3606 C CA . THR D 1 85 ? -1.437 14.521 -12.911 1.00 13.94 85 THR D CA 1
ATOM 3607 C C . THR D 1 85 ? -2.479 14.161 -11.860 1.00 14.36 85 THR D C 1
ATOM 3608 O O . THR D 1 85 ? -2.706 12.980 -11.569 1.00 13.02 85 THR D O 1
ATOM 3612 N N . GLY D 1 86 ? -3.086 15.171 -11.256 1.00 13.87 86 GLY D N 1
ATOM 3613 C CA . GLY D 1 86 ? -4.086 14.896 -10.240 1.00 15.70 86 GLY D CA 1
ATOM 3614 C C . GLY D 1 86 ? -4.570 16.187 -9.629 1.00 16.92 86 GLY D C 1
ATOM 3615 O O . GLY D 1 86 ? -4.470 17.241 -10.248 1.00 16.69 86 GLY D O 1
ATOM 3616 N N . ASP D 1 87 ? -5.108 16.115 -8.421 1.00 18.89 87 ASP D N 1
ATOM 3617 C CA . ASP D 1 87 ? -5.568 17.329 -7.770 1.00 21.99 87 ASP D CA 1
ATOM 3618 C C . ASP D 1 87 ? -5.270 17.319 -6.289 1.00 21.63 87 ASP D C 1
ATOM 3619 O O . ASP D 1 87 ? -4.908 16.294 -5.716 1.00 20.05 87 ASP D O 1
ATOM 3624 N N . LEU D 1 88 ? -5.410 18.486 -5.679 1.00 22.15 88 LEU D N 1
ATOM 3625 C CA . LEU D 1 88 ? -5.172 18.638 -4.259 1.00 24.47 88 LEU D CA 1
ATOM 3626 C C . LEU D 1 88 ? -6.447 19.117 -3.589 1.00 25.01 88 LEU D C 1
ATOM 3627 O O . LEU D 1 88 ? -7.139 19.992 -4.109 1.00 26.42 88 LEU D O 1
ATOM 3632 N N . LEU D 1 89 ? -6.755 18.522 -2.445 1.00 26.68 89 LEU D N 1
ATOM 3633 C CA . LEU D 1 89 ? -7.912 18.919 -1.658 1.00 28.48 89 LEU D CA 1
ATOM 3634 C C . LEU D 1 89 ? -7.271 19.723 -0.538 1.00 28.49 89 LEU D C 1
ATOM 3635 O O . LEU D 1 89 ? -6.654 19.160 0.365 1.00 28.12 89 LEU D O 1
ATOM 3640 N N . ILE D 1 90 ? -7.396 21.044 -0.619 1.00 30.53 90 ILE D N 1
ATOM 3641 C CA . ILE D 1 90 ? -6.796 21.935 0.366 1.00 32.03 90 ILE D CA 1
ATOM 3642 C C . ILE D 1 90 ? -7.786 22.414 1.422 1.00 34.03 90 ILE D C 1
ATOM 3643 O O . ILE D 1 90 ? -8.890 22.851 1.097 1.00 33.38 90 ILE D O 1
ATOM 3648 N N . ASP D 1 91 ? -7.378 22.329 2.686 1.00 36.64 91 ASP D N 1
ATOM 3649 C CA . ASP D 1 91 ? -8.222 22.752 3.795 1.00 40.14 91 ASP D CA 1
ATOM 3650 C C . ASP D 1 91 ? -9.622 22.178 3.609 1.00 41.87 91 ASP D C 1
ATOM 3651 O O . ASP D 1 91 ? -9.836 20.975 3.761 1.00 42.17 91 ASP D O 1
ATOM 3656 N N . GLU D 1 92 ? -10.569 23.045 3.269 1.00 44.25 92 GLU D N 1
ATOM 3657 C CA . GLU D 1 92 ? -11.946 22.631 3.047 1.00 46.01 92 GLU D CA 1
ATOM 3658 C C . GLU D 1 92 ? -12.600 23.543 2.015 1.00 47.14 92 GLU D C 1
ATOM 3659 O O . GLU D 1 92 ? -13.795 23.825 2.096 1.00 47.64 92 GLU D O 1
ATOM 3661 N N . GLU D 1 93 ? -11.814 24.002 1.045 1.00 48.12 93 GLU D N 1
ATOM 3662 C CA . GLU D 1 93 ? -12.339 24.882 0.008 1.00 49.13 93 GLU D CA 1
ATOM 3663 C C . GLU D 1 93 ? -13.260 24.114 -0.933 1.00 49.40 93 GLU D C 1
ATOM 3664 O O . GLU D 1 93 ? -13.381 22.891 -0.841 1.00 49.51 93 GLU D O 1
ATOM 3670 N N . GLN D 1 94 ? -13.905 24.843 -1.837 1.00 48.93 94 GLN D N 1
ATOM 3671 C CA . GLN D 1 94 ? -14.834 24.251 -2.789 1.00 48.17 94 GLN D CA 1
ATOM 3672 C C . GLN D 1 94 ? -14.214 23.161 -3.657 1.00 47.49 94 GLN D C 1
ATOM 3673 O O . GLN D 1 94 ? -14.064 22.017 -3.227 1.00 47.94 94 GLN D O 1
ATOM 3675 N N . ASN D 1 95 ? -13.856 23.527 -4.884 1.00 45.94 95 ASN D N 1
ATOM 3676 C CA . ASN D 1 95 ? -13.277 22.588 -5.834 1.00 43.71 95 ASN D CA 1
ATOM 3677 C C . ASN D 1 95 ? -11.805 22.264 -5.589 1.00 41.06 95 ASN D C 1
ATOM 3678 O O . ASN D 1 95 ? -11.093 23.003 -4.904 1.00 40.90 95 ASN D O 1
ATOM 3683 N N . PRO D 1 96 ? -11.332 21.141 -6.150 1.00 37.72 96 PRO D N 1
ATOM 3684 C CA . PRO D 1 96 ? -9.943 20.702 -6.006 1.00 34.59 96 PRO D CA 1
ATOM 3685 C C . PRO D 1 96 ? -8.985 21.541 -6.849 1.00 31.60 96 PRO D C 1
ATOM 3686 O O . PRO D 1 96 ? -9.395 22.214 -7.794 1.00 30.93 96 PRO D O 1
ATOM 3690 N N . GLN D 1 97 ? -7.707 21.489 -6.491 1.00 27.97 97 GLN D N 1
ATOM 3691 C CA . GLN D 1 97 ? -6.661 22.227 -7.188 1.00 25.49 97 GLN D CA 1
ATOM 3692 C C . GLN D 1 97 ? -5.870 21.266 -8.077 1.00 22.98 97 GLN D C 1
ATOM 3693 O O . GLN D 1 97 ? -5.107 20.444 -7.578 1.00 24.38 97 GLN D O 1
ATOM 3699 N N . ARG D 1 98 ? -6.057 21.384 -9.389 1.00 21.94 98 ARG D N 1
ATOM 3700 C CA . ARG D 1 98 ? -5.380 20.526 -10.366 1.00 20.90 98 ARG D CA 1
ATOM 3701 C C . ARG D 1 98 ? -3.884 20.814 -10.440 1.00 18.87 98 ARG D C 1
ATOM 3702 O O . ARG D 1 98 ? -3.456 21.961 -10.305 1.00 17.18 98 ARG D O 1
ATOM 3710 N N . PHE D 1 99 ? -3.091 19.770 -10.666 1.00 15.38 99 PHE D N 1
ATOM 3711 C CA . PHE D 1 99 ? -1.646 19.931 -10.756 1.00 14.22 99 PHE D CA 1
ATOM 3712 C C . PHE D 1 99 ? -1.014 18.880 -11.651 1.00 13.43 99 PHE D C 1
ATOM 3713 O O . PHE D 1 99 ? -1.631 17.873 -11.990 1.00 12.86 99 PHE D O 1
ATOM 3721 N N . SER D 1 100 ? 0.227 19.150 -12.032 1.00 10.60 100 SER D N 1
ATOM 3722 C CA . SER D 1 100 ? 1.034 18.243 -12.829 1.00 12.42 100 SER D CA 1
ATOM 3723 C C . SER D 1 100 ? 2.396 18.222 -12.155 1.00 12.63 100 SER D C 1
ATOM 3724 O O . SER D 1 100 ? 2.900 19.258 -11.716 1.00 12.41 100 SER D O 1
ATOM 3727 N N . GLN D 1 101 ? 3.001 17.048 -12.067 1.00 9.97 101 GLN D N 1
ATOM 3728 C CA . GLN D 1 101 ? 4.296 16.960 -11.423 1.00 10.40 101 GLN D CA 1
ATOM 3729 C C . GLN D 1 101 ? 5.164 15.897 -12.052 1.00 10.59 101 GLN D C 1
ATOM 3730 O O . GLN D 1 101 ? 4.668 14.903 -12.593 1.00 10.50 101 GLN D O 1
ATOM 3736 N N . VAL D 1 102 ? 6.471 16.120 -12.005 1.00 9.32 102 VAL D N 1
ATOM 3737 C CA . VAL D 1 102 ? 7.395 15.124 -12.513 1.00 8.48 102 VAL D CA 1
ATOM 3738 C C . VAL D 1 102 ? 8.546 14.969 -11.537 1.00 10.86 102 VAL D C 1
ATOM 3739 O O . VAL D 1 102 ? 9.030 15.953 -10.966 1.00 10.96 102 VAL D O 1
ATOM 3743 N N . PHE D 1 103 ? 8.946 13.718 -11.326 1.00 8.39 103 PHE D N 1
ATOM 3744 C CA . PHE D 1 103 ? 10.062 13.377 -10.453 1.00 10.35 103 PHE D CA 1
ATOM 3745 C C . PHE D 1 103 ? 11.095 12.581 -11.244 1.00 11.04 103 PHE D C 1
ATOM 3746 O O . PHE D 1 103 ? 10.741 11.753 -12.085 1.00 11.87 103 PHE D O 1
ATOM 3754 N N . HIS D 1 104 ? 12.369 12.840 -10.971 1.00 10.29 104 HIS D N 1
ATOM 3755 C CA . HIS D 1 104 ? 13.458 12.070 -11.566 1.00 10.50 104 HIS D CA 1
ATOM 3756 C C . HIS D 1 104 ? 13.979 11.397 -10.297 1.00 12.15 104 HIS D C 1
ATOM 3757 O O . HIS D 1 104 ? 14.563 12.053 -9.436 1.00 13.18 104 HIS D O 1
ATOM 3764 N N . LEU D 1 105 ? 13.716 10.099 -10.169 1.00 10.85 105 LEU D N 1
ATOM 3765 C CA . LEU D 1 105 ? 14.111 9.337 -8.989 1.00 10.98 105 LEU D CA 1
ATOM 3766 C C . LEU D 1 105 ? 15.422 8.605 -9.178 1.00 12.24 105 LEU D C 1
ATOM 3767 O O . LEU D 1 105 ? 15.636 7.953 -10.200 1.00 12.49 105 LEU D O 1
ATOM 3772 N N . ILE D 1 106 ? 16.290 8.708 -8.175 1.00 10.93 106 ILE D N 1
ATOM 3773 C CA . ILE D 1 106 ? 17.590 8.061 -8.220 1.00 12.90 106 ILE D CA 1
ATOM 3774 C C . ILE D 1 106 ? 17.659 6.984 -7.150 1.00 13.75 106 ILE D C 1
ATOM 3775 O O . ILE D 1 106 ? 17.389 7.239 -5.975 1.00 13.95 106 ILE D O 1
ATOM 3780 N N . PRO D 1 107 ? 18.024 5.756 -7.540 1.00 12.66 107 PRO D N 1
ATOM 3781 C CA . PRO D 1 107 ? 18.105 4.691 -6.541 1.00 13.92 107 PRO D CA 1
ATOM 3782 C C . PRO D 1 107 ? 19.097 4.993 -5.414 1.00 15.97 107 PRO D C 1
ATOM 3783 O O . PRO D 1 107 ? 20.142 5.610 -5.627 1.00 16.64 107 PRO D O 1
ATOM 3787 N N . ASP D 1 108 ? 18.736 4.554 -4.215 1.00 18.57 108 ASP D N 1
ATOM 3788 C CA . ASP D 1 108 ? 19.563 4.687 -3.021 1.00 21.26 108 ASP D CA 1
ATOM 3789 C C . ASP D 1 108 ? 19.187 3.433 -2.247 1.00 21.63 108 ASP D C 1
ATOM 3790 O O . ASP D 1 108 ? 18.098 3.353 -1.678 1.00 20.47 108 ASP D O 1
ATOM 3795 N N . GLY D 1 109 ? 20.079 2.448 -2.236 1.00 23.42 109 GLY D N 1
ATOM 3796 C CA . GLY D 1 109 ? 19.755 1.203 -1.567 1.00 23.80 109 GLY D CA 1
ATOM 3797 C C . GLY D 1 109 ? 18.605 0.632 -2.374 1.00 23.72 109 GLY D C 1
ATOM 3798 O O . GLY D 1 109 ? 18.672 0.620 -3.607 1.00 25.22 109 GLY D O 1
ATOM 3799 N N . ASN D 1 110 ? 17.549 0.177 -1.706 1.00 22.34 110 ASN D N 1
ATOM 3800 C CA . ASN D 1 110 ? 16.395 -0.362 -2.415 1.00 22.45 110 ASN D CA 1
ATOM 3801 C C . ASN D 1 110 ? 15.228 0.621 -2.387 1.00 21.18 110 ASN D C 1
ATOM 3802 O O . ASN D 1 110 ? 14.063 0.227 -2.323 1.00 21.42 110 ASN D O 1
ATOM 3807 N N . SER D 1 111 ? 15.556 1.908 -2.421 1.00 18.37 111 SER D N 1
ATOM 3808 C CA . SER D 1 111 ? 14.548 2.961 -2.444 1.00 17.14 111 SER D CA 1
ATOM 3809 C C . SER D 1 111 ? 15.092 4.046 -3.366 1.00 15.84 111 SER D C 1
ATOM 3810 O O . SER D 1 111 ? 15.951 3.768 -4.200 1.00 15.57 111 SER D O 1
ATOM 3813 N N . TYR D 1 112 ? 14.600 5.274 -3.215 1.00 13.69 112 TYR D N 1
ATOM 3814 C CA . TYR D 1 112 ? 15.052 6.374 -4.064 1.00 13.21 112 TYR D CA 1
ATOM 3815 C C . TYR D 1 112 ? 15.126 7.689 -3.311 1.00 13.16 112 TYR D C 1
ATOM 3816 O O . TYR D 1 112 ? 14.733 7.792 -2.154 1.00 14.20 112 TYR D O 1
ATOM 3825 N N . TYR D 1 113 ? 15.647 8.695 -4.005 1.00 14.57 113 TYR D N 1
ATOM 3826 C CA . TYR D 1 113 ? 15.655 10.056 -3.499 1.00 13.95 113 TYR D CA 1
ATOM 3827 C C . TYR D 1 113 ? 15.279 10.853 -4.742 1.00 14.35 113 TYR D C 1
ATOM 3828 O O . TYR D 1 113 ? 15.452 10.376 -5.871 1.00 12.46 113 TYR D O 1
ATOM 3837 N N . VAL D 1 114 ? 14.713 12.032 -4.536 1.00 12.99 114 VAL D N 1
ATOM 3838 C CA . VAL D 1 114 ? 14.273 12.872 -5.641 1.00 12.40 114 VAL D CA 1
ATOM 3839 C C . VAL D 1 114 ? 15.378 13.824 -6.065 1.00 12.14 114 VAL D C 1
ATOM 3840 O O . VAL D 1 114 ? 15.859 14.614 -5.253 1.00 12.84 114 VAL D O 1
ATOM 3844 N N . PHE D 1 115 ? 15.795 13.739 -7.326 1.00 11.70 115 PHE D N 1
ATOM 3845 C CA . PHE D 1 115 ? 16.839 14.629 -7.840 1.00 11.06 115 PHE D CA 1
ATOM 3846 C C . PHE D 1 115 ? 16.184 15.826 -8.531 1.00 12.62 115 PHE D C 1
ATOM 3847 O O . PHE D 1 115 ? 16.599 16.973 -8.329 1.00 13.01 115 PHE D O 1
ATOM 3855 N N . ASN D 1 116 ? 15.174 15.554 -9.357 1.00 11.36 116 ASN D N 1
ATOM 3856 C CA . ASN D 1 116 ? 14.432 16.615 -10.050 1.00 10.69 116 ASN D CA 1
ATOM 3857 C C . ASN D 1 116 ? 12.978 16.543 -9.616 1.00 12.07 116 ASN D C 1
ATOM 3858 O O . ASN D 1 116 ? 12.384 15.464 -9.586 1.00 10.91 116 ASN D O 1
ATOM 3863 N N . ASP D 1 117 ? 12.409 17.695 -9.286 1.00 10.99 117 ASP D N 1
ATOM 3864 C CA . ASP D 1 117 ? 11.016 17.786 -8.883 1.00 11.79 117 ASP D CA 1
ATOM 3865 C C . ASP D 1 117 ? 10.465 19.045 -9.543 1.00 12.12 117 ASP D C 1
ATOM 3866 O O . ASP D 1 117 ? 10.918 20.154 -9.244 1.00 12.67 117 ASP D O 1
ATOM 3871 N N . ILE D 1 118 ? 9.518 18.870 -10.462 1.00 11.02 118 ILE D N 1
ATOM 3872 C CA . ILE D 1 118 ? 8.887 20.007 -11.134 1.00 11.80 118 ILE D CA 1
ATOM 3873 C C . ILE D 1 118 ? 7.399 19.897 -10.839 1.00 12.09 118 ILE D C 1
ATOM 3874 O O . ILE D 1 118 ? 6.779 18.873 -11.122 1.00 10.46 118 ILE D O 1
ATOM 3879 N N . PHE D 1 119 ? 6.845 20.953 -10.250 1.00 10.39 119 PHE D N 1
ATOM 3880 C CA . PHE D 1 119 ? 5.438 20.983 -9.854 1.00 12.17 119 PHE D CA 1
ATOM 3881 C C . PHE D 1 119 ? 4.753 22.253 -10.349 1.00 14.25 119 PHE D C 1
ATOM 3882 O O . PHE D 1 119 ? 5.220 23.359 -10.075 1.00 13.60 119 PHE D O 1
ATOM 3890 N N . ARG D 1 120 ? 3.658 22.101 -11.088 1.00 13.72 120 ARG D N 1
ATOM 3891 C CA . ARG D 1 120 ? 2.922 23.266 -11.572 1.00 14.43 120 ARG D CA 1
ATOM 3892 C C . ARG D 1 120 ? 1.442 23.091 -11.302 1.00 16.18 120 ARG D C 1
ATOM 3893 O O . ARG D 1 120 ? 0.887 22.009 -11.493 1.00 16.65 120 ARG D O 1
ATOM 3901 N N . LEU D 1 121 ? 0.804 24.161 -10.845 1.00 14.78 121 LEU D N 1
ATOM 3902 C CA . LEU D 1 121 ? -0.622 24.121 -10.564 1.00 19.83 121 LEU D CA 1
ATOM 3903 C C . LEU D 1 121 ? -1.355 24.632 -11.801 1.00 22.05 121 LEU D C 1
ATOM 3904 O O . LEU D 1 121 ? -0.824 25.456 -12.544 1.00 23.56 121 LEU D O 1
ATOM 3909 N N . ASN D 1 122 ? -2.557 24.116 -12.037 1.00 23.66 122 ASN D N 1
ATOM 3910 C CA . ASN D 1 122 ? -3.363 24.539 -13.178 1.00 26.50 122 ASN D CA 1
ATOM 3911 C C . ASN D 1 122 ? -4.573 25.277 -12.613 1.00 28.42 122 ASN D C 1
ATOM 3912 O O . ASN D 1 122 ? -5.137 24.858 -11.604 1.00 28.91 122 ASN D O 1
ATOM 3917 N N . TYR D 1 123 ? -4.975 26.372 -13.256 1.00 30.04 123 TYR D N 1
ATOM 3918 C CA . TYR D 1 123 ? -6.103 27.161 -12.760 1.00 34.02 123 TYR D CA 1
ATOM 3919 C C . TYR D 1 123 ? -7.392 27.028 -13.562 1.00 35.20 123 TYR D C 1
ATOM 3920 O O . TYR D 1 123 ? -8.203 27.954 -13.597 1.00 37.05 123 TYR D O 1
ATOM 3929 N N . SER D 1 124 ? -7.585 25.875 -14.191 1.00 38.03 124 SER D N 1
ATOM 3930 C CA . SER D 1 124 ? -8.778 25.620 -14.992 1.00 39.89 124 SER D CA 1
ATOM 3931 C C . SER D 1 124 ? -9.908 25.059 -14.137 1.00 40.83 124 SER D C 1
ATOM 3932 O O . SER D 1 124 ? -11.075 25.420 -14.397 1.00 41.24 124 SER D O 1
#

CATH classification: 3.10.450.50

B-factor: mean 22.33, std 9.52, range [8.39, 61.29]

Secondary structure (DSSP, 8-state):
-HHHHHHHHHHHHHHHHHHHGGGGGGGEEEEEEEEETTEEEESHHHHHHHHHHS--S-EEEEEEEEEEEESSTTS-EEEEEEEEEEETT-SS-EEEEEEEEEEEETTEEEEEEEEEEEE--/--HHHHHHHHHHHHHHHHHHHGGGGGGGEEEEEEEEETTEEEESHHHHHHHHHHSS-S-EEEEEEEEEEEESSTTS-EEEEEEEEEEETT-SS-EEEEEEEEEEEETTEEEEEEEEEEE---/--HHHHHHHHHHHHHHHHGGG-GGGEEEEEEEEETTEEEESHHHHHHHHHHS--S-EEEEEEEEEEEESSTTS-EEEEEEEEEEETT--S-EEEEEEEEEEEETTEEEEEEEEEEEE--/--HHHHHHHHHHHHHHHHHGGG-GGGEEEEEEEEETTEEEESHHHHHHHHHHSS-S-EEEEEEEEEEEESSTTS-EEEEEEEEEEETT-SS-EEEEEEEEEEEETTEEEEEEEEEEE---

Sequence (482 aa):
DFNTLAQNFTQFYYNQFDTDRSQLGNLYRNESMLTFETSQLQGAKDIVEKLVSLPFQKVQHRITTLDAQPASPYGDVLVMITGDLLIDEEQNPQRFSQVFHLIPDGNSYYVFNDIFRLNYSLDFNTLAQNFTQFYYNQFDTDRSQLGNLYRNESMLTFETSQLQGAKDIVEKLVSLPFQKVQHRITTLDAQPASPYGDVLVMITGDLLIDEEQNPQRFSQVFHLIPDGNSYYVFNDIFRLNYSNTLAQNFTQFYYNQFDTDRSQLGNLYRNESMLTFETSQLQGAKDIVEKLVSLPFQKVQHRITTLDAQPASPYGDVLVMITGDLLIDEEQNPQRFSQVFHLIPDGNSYYVFNDIFRLNYSFNTLAQNFTQFYYNQFDTDRSQLGNLYRNESMLTFETSQLQGAKDIVEKLVSLPFQKVQHRITTLDAQPASPYGDVLVMITGDLLIDEEQNPQRFSQVFHLIPDGNSYYVFNDIFRLNYS

Organism: Saccharomyces cerevisiae (strain ATCC 204508 / S288c) (NCBI:txid559292)

Solvent-accessible surface area: 22739 Å² total; per-residue (Å²): 98,84,63,78,85,0,60,88,10,0,82,116,2,6,96,48,17,46,113,60,39,51,106,0,22,104,15,4,74,138,82,0,25,3,10,22,43,119,29,106,42,130,10,26,176,57,0,20,111,51,4,67,67,25,129,21,161,140,13,87,14,130,50,74,25,24,5,4,5,31,2,30,112,185,42,19,2,2,0,0,0,0,0,32,12,48,48,69,155,53,94,121,55,66,50,0,0,8,0,0,6,0,40,65,61,85,119,55,31,27,0,15,0,2,0,11,43,26,11,143,139,135,83,68,36,57,71,0,76,28,7,1,56,10,2,10,26,9,13,41,31,23,29,26,2,0,20,57,8,5,84,127,107,0,31,2,6,19,58,89,39,131,42,102,10,25,174,62,0,19,110,52,4,68,70,18,120,29,165,121,9,98,20,94,77,86,26,28,3,12,6,29,1,25,105,194,37,20,1,1,0,0,0,4,0,21,9,36,54,69,141,98,104,106,63,80,15,0,0,8,0,0,8,0,42,63,70,77,158,17,34,42,0,23,0,1,0,7,24,68,2,188,77,159,90,98,2,60,81,12,0,85,116,3,8,101,39,14,40,103,60,36,51,106,0,21,106,12,4,73,134,79,0,27,2,9,20,53,120,31,119,48,112,10,25,175,66,0,20,108,50,3,58,60,26,128,20,163,155,14,96,15,127,63,66,14,38,22,21,8,74,1,29,116,186,43,19,19,1,0,0,0,14,4,16,8,66,42,74,105,56,95,82,57,11,47,5,10,8,0,1,7,0,42,67,62,82,145,43,20,23,0,16,0,1,0,9,45,41,71,166,110,205,50,86,45,0,75,30,2,0,66,2,3,1,47,0,12,45,63,39,34,46,50,0,23,57,8,6,84,127,109,0,30,2,5,14,30,128,32,144,37,105,11,25,173,64,0,19,113,50,4,68,73,21,119,26,169,151,11,90,21,105,61,97,25,34,14,26,8,60,3,26,110,195,33,24,6,2,0,0,0,22,7,21,9,60,28,80,102,97,103,104,50,42,86,6,10,7,0,2,7,0,41,59,53,74,83,4,14,43,0,22,0,1,0,9,34,35,35,170,94

InterPro domains:
  IPR002075 Nuclear transport factor 2 domain [PF02136] (9-121)
  IPR018222 Nuclear transport factor 2, eukaryote [PS50177] (8-121)
  IPR018222 Nuclear transport factor 2, eukaryote [cd00780] (4-123)
  IPR032710 NTF2-like domain superfamily [SSF54427] (4-122)
  IPR045875 Nuclear transport factor 2 [PTHR12612] (4-123)

Radius of gyration: 28.11 Å; Cα contacts (8 Å, |Δi|>4): 1060; chains: 4; bounding box: 44×44×88 Å